Protein AF-0000000077109111 (afdb_homodimer)

InterPro domains:
  IPR014054 Bacteriophage regulatory protein, Rha family [PF09669] (17-107)

Nearest PDB structures (foldseek):
  6fm9-assembly1_A-2  TM=2.187E-01  e=9.992E+00  Homo sapiens

Foldseek 3Di:
DPPPPQQQDELVPQFKDKLVVLCVNRVHDSVVSVVLLVVVVVVVVVVCVVDPPPVPPPQQKDKDWDQDPVRDIDIMIIHGRVSSLVSSVVRDPNRVVNVVVVVVVVVVVVVVVVVVVLVVVQVVCQVVFADLVRLCVVLVHDRVLLVVLCQVVCQAWDADPVQRAIDGDPVCPVQWDAADPVHPPDDSPDHRIGGHSNNSVVCSPPVNSLVSVQSSCVVPNDPVSNVVSVVVVCVVVVD/DPPPPQQQDDLVPQFKDKLVVLCVNRVHDSVVSVVLLVVVVVVVVVVCVVDPPPVPPPQQKDKDWDQDPVRDIDIMIIHGRVSSLVSSVVRDPSRVVNVVVVVVVVVVVVVVVVVVVLVVVQVVCQVVFADLVRLCVVLVHDSVLLVVLCQVVCQAWDADPPQRAIDGDPVCVVQWDAADPPHPPDDSVDHRIGGHSNNSVVCSPPVNSLVSVQSSCVVPNDPVSNVVSVVVVCVVVVD

Sequence (478 aa):
MSQQEISIINLDQLVSMTSVEIAELTGKEHRNVLRDIRNMVEELNALKTEHCSKLSSPIGVIEDVYLNAQGKQQPLYRLDRKHTFILVAGYSVHLRAKCYDHIQTLERRVLQLEDQKKRAAIQSANRRGVTWGDYCKANGLPAQKLMTILKKERKLFRVHSSSGEWSVNPNYVEYFRIIKPTDHRFNPNGINIRFNAKGLEFFSRPENVLKMHRKVIAVHGSDAAKQQHIQAVAKLEGRMSQQEISIINLDQLVSMTSVEIAELTGKEHRNVLRDIRNMVEELNALKTEHCSKLSSPIGVIEDVYLNAQGKQQPLYRLDRKHTFILVAGYSVHLRAKCYDHIQTLERRVLQLEDQKKRAAIQSANRRGVTWGDYCKANGLPAQKLMTILKKERKLFRVHSSSGEWSVNPNYVEYFRIIKPTDHRFNPNGINIRFNAKGLEFFSRPENVLKMHRKVIAVHGSDAAKQQHIQAVAKLEGR

Radius of gyration: 32.94 Å; Cα contacts (8 Å, |Δi|>4): 540; chains: 2; bounding box: 67×101×83 Å

Secondary structure (DSSP, 8-state):
----------GGG--SEEHHHHHHHHT--HHHHHHHHHHHHHHHHHHHHHS-GGG-S--SEEEEEEE-TTS-EEEEEEE-HHHHHHHHHHH-HHHHHHHHHHHHHHHHHHHHHHHHHHHHHHHHHHHH-B-HHHHHHHTT--HHHHHHHHHHHTSSEEE-TTT--EEE-GGGGGGEEEPPTTSTT--TTS--EEE-HHHHHHHTSHHHHHHHHHHHHHHH--HHHHHHHHHHHHHH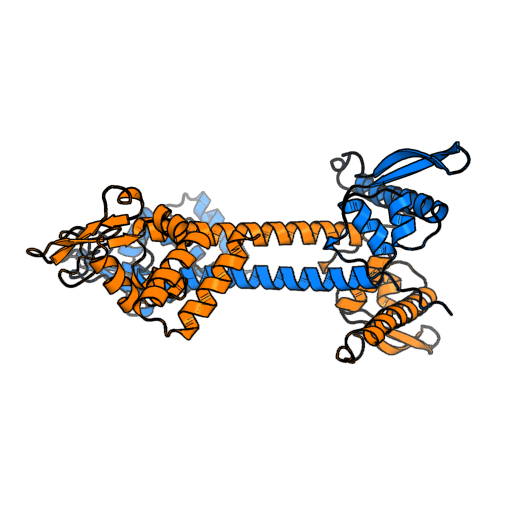H--/----------GGG--SEEHHHHHHHHT--HHHHHHHHHHHHHHHHHHHHHS-GGG-S--SEEEEEEE-TTS-EEEEEEE-HHHHHHHHHHH-HHHHHHHHHHHHHHHHHHHHHHHHHHHHHHHHHHHH-B-HHHHHHHTT--HHHHHHHHHHHTSSEEE-TTT--EEE-GGGGGGEEEPPTTSTT--TTS--EEE-HHHHHHHTSHHHHHHHHHHHHHHH--HHHHHHHHHHHHHHH--

Structure (mmCIF, N/CA/C/O backbone):
data_AF-0000000077109111-model_v1
#
loop_
_entity.id
_entity.type
_entity.pdbx_description
1 polymer 'Rha family transcriptional regulator'
#
loop_
_atom_site.group_PDB
_atom_site.id
_atom_site.type_symbol
_atom_site.label_atom_id
_atom_site.label_alt_id
_atom_site.label_comp_id
_atom_site.label_asym_id
_atom_site.label_entity_id
_atom_site.label_seq_id
_atom_site.pdbx_PDB_ins_code
_atom_site.Cartn_x
_atom_site.Cartn_y
_atom_site.Cartn_z
_atom_site.occupancy
_atom_site.B_iso_or_equiv
_atom_site.auth_seq_id
_atom_site.auth_comp_id
_atom_site.auth_asym_id
_atom_site.auth_atom_id
_atom_site.pdbx_PDB_model_num
ATOM 1 N N . MET A 1 1 ? -21.625 -39 -5.059 1 26.8 1 MET A N 1
ATOM 2 C CA . MET A 1 1 ? -20.547 -38.219 -5.625 1 26.8 1 MET A CA 1
ATOM 3 C C . MET A 1 1 ? -20.125 -37.094 -4.664 1 26.8 1 MET A C 1
ATOM 5 O O . MET A 1 1 ? -20.906 -36.219 -4.348 1 26.8 1 MET A O 1
ATOM 9 N N . SER A 1 2 ? -19.391 -37.406 -3.637 1 31.91 2 SER A N 1
ATOM 10 C CA . SER A 1 2 ? -19.031 -36.625 -2.473 1 31.91 2 SER A CA 1
ATOM 11 C C . SER A 1 2 ? -18.469 -35.25 -2.889 1 31.91 2 SER A C 1
ATOM 13 O O . SER A 1 2 ? -17.641 -35.188 -3.795 1 31.91 2 SER A O 1
ATOM 15 N N . GLN A 1 3 ? -19.281 -34.219 -2.965 1 32.12 3 GLN A N 1
ATOM 16 C CA . GLN A 1 3 ? -19 -32.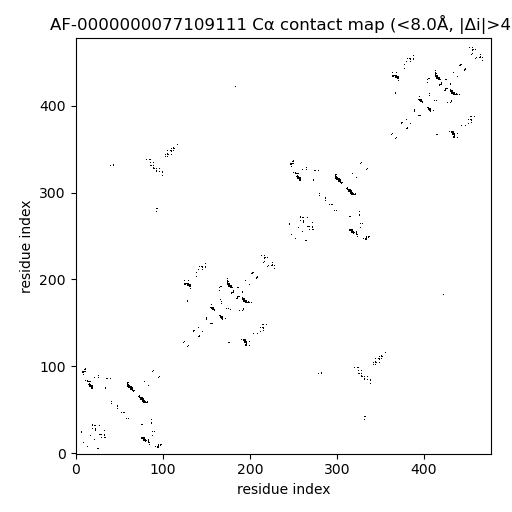812 -3.326 1 32.12 3 GLN A CA 1
ATOM 17 C C . GLN A 1 3 ? -17.656 -32.375 -2.785 1 32.12 3 GLN A C 1
ATOM 19 O O . GLN A 1 3 ? -17.453 -32.312 -1.569 1 32.12 3 GLN A O 1
ATOM 24 N N . GLN A 1 4 ? -16.547 -32.938 -3.283 1 35.53 4 GLN A N 1
ATOM 25 C CA . GLN A 1 4 ? -15.203 -32.594 -2.857 1 35.53 4 GLN A CA 1
ATOM 26 C C . GLN A 1 4 ? -15.102 -31.094 -2.525 1 35.53 4 GLN A C 1
ATOM 28 O O . GLN A 1 4 ? -15.344 -30.25 -3.387 1 35.53 4 GLN A O 1
ATOM 33 N N . GLU A 1 5 ? -15.586 -30.75 -1.384 1 39.16 5 GLU A N 1
ATOM 34 C CA . GLU A 1 5 ? -15.445 -29.422 -0.813 1 39.16 5 GLU A CA 1
ATOM 35 C C . GLU A 1 5 ? -14.078 -28.812 -1.135 1 39.16 5 GLU A C 1
ATOM 37 O O . GLU A 1 5 ? -13.047 -29.344 -0.716 1 39.16 5 GLU A O 1
ATOM 42 N N . ILE A 1 6 ? -13.969 -28.484 -2.363 1 46.81 6 ILE A N 1
ATOM 43 C CA . ILE A 1 6 ? -12.719 -27.828 -2.756 1 46.81 6 ILE A CA 1
ATOM 44 C C . ILE A 1 6 ? -12.312 -26.812 -1.701 1 46.81 6 ILE A C 1
ATOM 46 O O . ILE A 1 6 ? -13.055 -25.859 -1.438 1 46.81 6 ILE A O 1
ATOM 50 N N . SER A 1 7 ? -11.664 -27.281 -0.735 1 54.59 7 SER A N 1
ATOM 51 C CA . SER A 1 7 ? -11.117 -26.422 0.312 1 54.59 7 SER A CA 1
ATOM 52 C C . SER A 1 7 ? -10.469 -25.172 -0.278 1 54.59 7 SER A C 1
ATOM 54 O O . SER A 1 7 ? -9.5 -25.266 -1.037 1 54.59 7 SER A O 1
ATOM 56 N N . ILE A 1 8 ? -11.227 -24.141 -0.417 1 63.34 8 ILE A N 1
ATOM 57 C CA . ILE A 1 8 ? -10.758 -22.844 -0.91 1 63.34 8 ILE A CA 1
ATOM 58 C C . ILE A 1 8 ? -9.594 -22.359 -0.05 1 63.34 8 ILE A C 1
ATOM 60 O O . ILE A 1 8 ? -9.75 -22.156 1.157 1 63.34 8 ILE A O 1
ATOM 64 N N . ILE A 1 9 ? -8.359 -22.469 -0.567 1 71.94 9 ILE A N 1
ATOM 65 C CA . ILE A 1 9 ? -7.137 -22.047 0.106 1 71.94 9 ILE A CA 1
ATOM 66 C C . ILE A 1 9 ? -7.047 -20.516 0.102 1 71.94 9 ILE A C 1
ATOM 68 O O . ILE A 1 9 ? -7.141 -19.891 -0.953 1 71.94 9 ILE A O 1
ATOM 72 N N . ASN A 1 10 ? -7.004 -19.938 1.308 1 74.44 10 ASN A N 1
ATOM 73 C CA . ASN A 1 10 ? -6.891 -18.5 1.459 1 74.44 10 ASN A CA 1
ATOM 74 C C . ASN A 1 10 ? -5.445 -18.062 1.688 1 74.44 10 ASN A C 1
ATOM 76 O O . ASN A 1 10 ? -4.652 -18.828 2.258 1 74.44 10 ASN A O 1
ATOM 80 N N . LEU A 1 11 ? -5.039 -16.938 1.094 1 77.44 11 LEU A N 1
ATOM 81 C CA . LEU A 1 11 ? -3.695 -16.391 1.213 1 77.44 11 LEU A CA 1
ATOM 82 C C . LEU A 1 11 ? -3.279 -16.281 2.676 1 77.44 11 LEU A C 1
ATOM 84 O O . LEU A 1 11 ? -2.125 -16.547 3.018 1 77.44 11 LEU A O 1
ATOM 88 N N . ASP A 1 12 ? -4.281 -15.984 3.506 1 73.88 12 ASP A N 1
ATOM 89 C CA . ASP A 1 12 ? -4 -15.758 4.922 1 73.88 12 ASP A CA 1
ATOM 90 C C . ASP A 1 12 ? -3.701 -17.078 5.637 1 73.88 12 ASP A C 1
ATOM 92 O O . ASP A 1 12 ? -3.119 -17.078 6.723 1 73.88 12 ASP A O 1
ATOM 96 N N . GLN A 1 13 ? -4.023 -18.078 5.012 1 72.25 13 GLN A N 1
ATOM 97 C CA . GLN A 1 13 ? -3.881 -19.391 5.633 1 72.25 13 GLN A CA 1
ATOM 98 C C . GLN A 1 13 ? -2.496 -19.969 5.367 1 72.25 13 GLN A C 1
ATOM 100 O O . GLN A 1 13 ? -2.084 -20.922 6.035 1 72.25 13 GLN A O 1
ATOM 105 N N . LEU A 1 14 ? -1.892 -19.328 4.457 1 79.62 14 LEU A N 1
ATOM 106 C CA . LEU A 1 14 ? -0.603 -19.906 4.082 1 79.62 14 LEU A CA 1
ATOM 107 C C . LEU A 1 14 ? 0.498 -19.438 5.023 1 79.62 14 LEU A C 1
ATOM 109 O O . LEU A 1 14 ? 0.684 -18.234 5.215 1 79.62 14 LEU A O 1
ATOM 113 N N . VAL A 1 15 ? 0.904 -20.359 5.898 1 85.94 15 VAL A N 1
ATOM 114 C CA . VAL A 1 15 ? 2.029 -20.172 6.805 1 85.94 15 VAL A CA 1
ATOM 115 C C . VAL A 1 15 ? 3.117 -21.203 6.496 1 85.94 15 VAL A C 1
ATOM 117 O O . VAL A 1 15 ? 3.066 -21.875 5.465 1 85.94 15 VAL A O 1
ATOM 120 N N . SER A 1 16 ? 4.098 -21.344 7.277 1 90.31 16 SER A N 1
ATOM 121 C CA . SER A 1 16 ? 5.07 -22.422 7.145 1 90.31 16 SER A CA 1
ATOM 122 C C . SER A 1 16 ? 4.414 -23.797 7.312 1 90.31 16 SER A C 1
ATOM 124 O O . SER A 1 16 ? 3.643 -24.016 8.25 1 90.31 16 SER A O 1
ATOM 126 N N . MET A 1 17 ? 4.594 -24.656 6.316 1 93.94 17 MET A N 1
ATOM 127 C CA . MET A 1 17 ? 3.914 -25.938 6.316 1 93.94 17 MET A CA 1
ATOM 128 C C . MET A 1 17 ? 4.875 -27.062 5.934 1 93.94 17 MET A C 1
ATOM 130 O O . MET A 1 17 ? 5.895 -26.812 5.285 1 93.94 17 MET A O 1
ATOM 134 N N . THR A 1 18 ? 4.461 -28.281 6.387 1 94.69 18 THR A N 1
ATOM 135 C CA . THR A 1 18 ? 5.195 -29.453 5.945 1 94.69 18 THR A CA 1
ATOM 136 C C . THR A 1 18 ? 4.574 -30.047 4.68 1 94.69 18 THR A C 1
ATOM 138 O O . THR A 1 18 ? 3.422 -29.75 4.352 1 94.69 18 THR A O 1
ATOM 141 N N . SER A 1 19 ? 5.387 -30.906 4.008 1 96 19 SER A N 1
ATOM 142 C CA . SER A 1 19 ? 4.887 -31.547 2.801 1 96 19 SER A CA 1
ATOM 143 C C . SER A 1 19 ? 3.658 -32.406 3.098 1 96 19 SER A C 1
ATOM 145 O O . SER A 1 19 ? 2.764 -32.531 2.258 1 96 19 SER A O 1
ATOM 147 N N . VAL A 1 20 ? 3.596 -32.938 4.324 1 94.81 20 VAL A N 1
ATOM 148 C CA . VAL A 1 20 ? 2.461 -33.781 4.715 1 94.81 20 VAL A CA 1
ATOM 149 C C . VAL A 1 20 ? 1.214 -32.906 4.867 1 94.81 20 VAL A C 1
ATOM 151 O O . VAL A 1 20 ? 0.139 -33.25 4.379 1 94.81 20 VAL A O 1
ATOM 154 N N . GLU A 1 21 ? 1.358 -31.766 5.48 1 93.69 21 GLU A N 1
ATOM 155 C CA . GLU A 1 21 ? 0.249 -30.828 5.664 1 93.69 21 GLU A CA 1
ATOM 156 C C . GLU A 1 21 ? -0.267 -30.312 4.324 1 93.69 21 GLU A C 1
ATOM 158 O O . GLU A 1 21 ? -1.476 -30.156 4.137 1 93.69 21 GLU A O 1
ATOM 163 N N . ILE A 1 22 ? 0.647 -30.031 3.426 1 94.5 22 ILE A N 1
ATOM 164 C CA . ILE A 1 22 ? 0.285 -29.516 2.111 1 94.5 22 ILE A CA 1
ATOM 165 C C . ILE A 1 22 ? -0.508 -30.562 1.341 1 94.5 22 ILE A C 1
ATOM 167 O O . ILE A 1 22 ? -1.49 -30.25 0.668 1 94.5 22 ILE A O 1
ATOM 171 N N . ALA A 1 23 ? -0.07 -31.781 1.475 1 95.19 23 ALA A N 1
ATOM 172 C CA . ALA A 1 23 ? -0.786 -32.875 0.817 1 95.19 23 ALA A CA 1
ATOM 173 C C . ALA A 1 23 ? -2.225 -32.969 1.317 1 95.19 23 ALA A C 1
ATOM 175 O O . ALA A 1 23 ? -3.156 -33.125 0.523 1 95.19 23 ALA A O 1
ATOM 176 N N . GLU A 1 24 ? -2.357 -32.844 2.604 1 92.62 24 GLU A N 1
ATOM 177 C CA . GLU A 1 24 ? -3.688 -32.875 3.205 1 92.62 24 GLU A CA 1
ATOM 178 C C . GLU A 1 24 ? -4.535 -31.688 2.744 1 92.62 24 GLU A C 1
ATOM 180 O O . GLU A 1 24 ? -5.703 -31.859 2.385 1 92.62 24 GLU A O 1
ATOM 185 N N . LEU A 1 25 ? -3.934 -30.562 2.73 1 89.56 25 LEU A N 1
ATOM 186 C CA . LEU A 1 25 ? -4.621 -29.328 2.385 1 89.56 25 LEU A CA 1
ATOM 187 C C . LEU A 1 25 ? -5.094 -29.344 0.935 1 89.56 25 LEU A C 1
ATOM 189 O O . LEU A 1 25 ? -6.195 -28.875 0.627 1 89.56 25 LEU A O 1
ATOM 193 N N . THR A 1 26 ? -4.297 -29.906 0.027 1 91.06 26 THR A N 1
ATOM 194 C CA . THR A 1 26 ? -4.551 -29.812 -1.406 1 91.06 26 THR A CA 1
ATOM 195 C C . THR A 1 26 ? -5.238 -31.062 -1.92 1 91.06 26 THR A C 1
ATOM 197 O O . THR A 1 26 ? -5.781 -31.078 -3.027 1 91.06 26 THR A O 1
ATOM 200 N N . GLY A 1 27 ? -5.145 -32.125 -1.149 1 92.25 27 GLY A N 1
ATOM 201 C CA . GLY A 1 27 ? -5.715 -33.406 -1.574 1 92.25 27 GLY A CA 1
ATOM 202 C C . GLY A 1 27 ? -4.801 -34.188 -2.49 1 92.25 27 GLY A C 1
ATOM 203 O O . GLY A 1 27 ? -5.219 -35.188 -3.078 1 92.25 27 GLY A O 1
ATOM 204 N N . LYS A 1 28 ? -3.619 -33.781 -2.637 1 94.12 28 LYS A N 1
ATOM 205 C CA . LYS A 1 28 ? -2.648 -34.469 -3.484 1 94.12 28 LYS A CA 1
ATOM 206 C C . LYS A 1 28 ? -1.934 -35.562 -2.715 1 94.12 28 LYS A C 1
ATOM 208 O O . LYS A 1 28 ? -1.819 -35.5 -1.489 1 94.12 28 LYS A O 1
ATOM 213 N N . GLU A 1 29 ? -1.44 -36.594 -3.518 1 95.81 29 GLU A N 1
ATOM 214 C CA . GLU A 1 29 ? -0.62 -37.625 -2.887 1 95.81 29 GLU A CA 1
ATOM 215 C C . GLU A 1 29 ? 0.71 -37.031 -2.406 1 95.81 29 GLU A C 1
ATOM 217 O O . GLU A 1 29 ? 1.33 -36.219 -3.1 1 95.81 29 GLU A O 1
ATOM 222 N N . HIS A 1 30 ? 1.102 -37.5 -1.286 1 95 30 HIS A N 1
ATOM 223 C CA . HIS A 1 30 ? 2.314 -36.969 -0.678 1 95 30 HIS A CA 1
ATOM 224 C C . HIS A 1 30 ? 3.521 -37.156 -1.588 1 95 30 HIS A C 1
ATOM 226 O O . HIS A 1 30 ? 4.379 -36.281 -1.694 1 95 30 HIS A O 1
ATOM 232 N N . ARG A 1 31 ? 3.57 -38.25 -2.232 1 95 31 ARG A N 1
ATOM 233 C CA . ARG A 1 31 ? 4.695 -38.531 -3.121 1 95 31 ARG A CA 1
ATOM 234 C C . ARG A 1 31 ? 4.781 -37.469 -4.227 1 95 31 ARG A C 1
ATOM 236 O O . ARG A 1 31 ? 5.879 -37.094 -4.637 1 95 31 ARG A O 1
ATOM 243 N N . ASN A 1 32 ? 3.619 -37.062 -4.711 1 96.69 32 ASN A N 1
ATOM 244 C CA . ASN A 1 32 ? 3.574 -36.031 -5.738 1 96.69 32 ASN A CA 1
ATOM 245 C C . ASN A 1 32 ? 4.031 -34.688 -5.195 1 96.69 32 ASN A C 1
ATOM 247 O O . ASN A 1 32 ? 4.727 -33.938 -5.883 1 96.69 32 ASN A O 1
ATOM 251 N N . VAL A 1 33 ? 3.639 -34.438 -3.969 1 96.62 33 VAL A N 1
ATOM 252 C CA . VAL A 1 33 ? 4.039 -33.188 -3.332 1 96.62 33 VAL A CA 1
ATOM 253 C C . VAL A 1 33 ? 5.559 -33.156 -3.16 1 96.62 33 VAL A C 1
ATOM 255 O O . VAL A 1 33 ? 6.199 -32.125 -3.422 1 96.62 33 VAL A O 1
ATOM 258 N N . LEU A 1 34 ? 6.117 -34.281 -2.756 1 96.38 34 LEU A N 1
ATOM 259 C CA . LEU A 1 34 ? 7.562 -34.344 -2.602 1 96.38 34 LEU A CA 1
ATOM 260 C C . LEU A 1 34 ? 8.273 -34.062 -3.92 1 96.38 34 LEU A C 1
ATOM 262 O O . LEU A 1 34 ? 9.25 -33.312 -3.951 1 96.38 34 LEU A O 1
ATOM 266 N N . ARG A 1 35 ? 7.789 -34.656 -4.934 1 96.06 35 ARG A N 1
ATOM 267 C CA . ARG A 1 35 ? 8.352 -34.438 -6.266 1 96.06 35 ARG A CA 1
ATOM 268 C C . ARG A 1 35 ? 8.25 -32.969 -6.68 1 96.06 35 ARG A C 1
ATOM 270 O O . ARG A 1 35 ? 9.211 -32.406 -7.188 1 96.06 35 ARG A O 1
ATOM 277 N N . ASP A 1 36 ? 7.074 -32.406 -6.469 1 96.06 36 ASP A N 1
ATOM 278 C CA . ASP A 1 36 ? 6.836 -31.031 -6.879 1 96.06 36 ASP A CA 1
ATOM 279 C C . ASP A 1 36 ? 7.738 -30.062 -6.113 1 96.06 36 ASP A C 1
ATOM 281 O O . ASP A 1 36 ? 8.18 -29.062 -6.66 1 96.06 36 ASP A O 1
ATOM 285 N N . ILE A 1 37 ? 7.977 -30.328 -4.875 1 95.38 37 ILE A N 1
ATOM 286 C CA . ILE A 1 37 ? 8.867 -29.5 -4.07 1 95.38 37 ILE A CA 1
ATOM 287 C C . ILE A 1 37 ? 10.281 -29.547 -4.645 1 95.38 37 ILE A C 1
ATOM 289 O O . ILE A 1 37 ? 10.93 -28.5 -4.789 1 95.38 37 ILE A O 1
ATOM 293 N N . ARG A 1 38 ? 10.734 -30.703 -4.973 1 93.5 38 ARG A N 1
ATOM 294 C CA . ARG A 1 38 ? 12.062 -30.844 -5.551 1 93.5 38 ARG A CA 1
ATOM 295 C C . ARG A 1 38 ? 12.18 -30.062 -6.855 1 93.5 38 ARG A C 1
ATOM 297 O O . ARG A 1 38 ? 13.172 -29.359 -7.078 1 93.5 38 ARG A O 1
ATOM 304 N N . ASN A 1 39 ? 11.156 -30.203 -7.68 1 93.19 39 ASN A N 1
ATOM 305 C CA . ASN A 1 39 ? 11.141 -29.469 -8.945 1 93.19 39 ASN A CA 1
ATOM 306 C C . ASN A 1 39 ? 11.164 -27.969 -8.727 1 93.19 39 ASN A C 1
ATOM 308 O O . ASN A 1 39 ? 11.859 -27.234 -9.438 1 93.19 39 ASN A O 1
ATOM 312 N N . MET A 1 40 ? 10.383 -27.562 -7.789 1 93.19 40 MET A N 1
ATOM 313 C CA . MET A 1 40 ? 10.305 -26.141 -7.477 1 93.19 40 MET A CA 1
ATOM 314 C C . MET A 1 40 ? 11.664 -25.609 -7.043 1 93.19 40 MET A C 1
ATOM 316 O O . MET A 1 40 ? 12.102 -24.562 -7.523 1 93.19 40 MET A O 1
ATOM 320 N N . VAL A 1 41 ? 12.305 -26.297 -6.18 1 91.25 41 VAL A N 1
ATOM 321 C CA . VAL A 1 41 ? 13.602 -25.875 -5.66 1 91.25 41 VAL A CA 1
ATOM 322 C C . VAL A 1 41 ? 14.625 -25.828 -6.797 1 91.25 41 VAL A C 1
ATOM 324 O O . VAL A 1 41 ? 15.438 -24.906 -6.875 1 91.25 41 VAL A O 1
ATOM 327 N N . GLU A 1 42 ? 14.547 -26.797 -7.602 1 89.12 42 GLU A N 1
ATOM 328 C CA . GLU A 1 42 ? 15.461 -26.859 -8.742 1 89.12 42 GLU A CA 1
ATOM 329 C C . GLU A 1 42 ? 15.25 -25.656 -9.672 1 89.12 42 GLU A C 1
ATOM 331 O O . GLU A 1 42 ? 16.203 -25.031 -10.117 1 89.12 42 GLU A O 1
ATOM 336 N N . GLU A 1 43 ? 14.047 -25.391 -9.945 1 87.44 43 GLU A N 1
ATOM 337 C CA . GLU A 1 43 ? 13.719 -24.281 -10.836 1 87.44 43 GLU A CA 1
ATOM 338 C C . GLU A 1 43 ? 14.141 -22.953 -10.234 1 87.44 43 GLU A C 1
ATOM 340 O O . GLU A 1 43 ? 14.617 -22.062 -10.945 1 87.44 43 GLU A O 1
ATOM 345 N N . LEU A 1 44 ? 13.93 -22.797 -9 1 87.75 44 LEU A N 1
ATOM 346 C CA . LEU A 1 44 ? 14.289 -21.547 -8.328 1 87.75 44 LEU A CA 1
ATOM 347 C C . LEU A 1 44 ? 15.805 -21.375 -8.281 1 87.75 44 LEU A C 1
ATOM 349 O O . LEU A 1 44 ? 16.297 -20.25 -8.391 1 87.75 44 LEU A O 1
ATOM 353 N N . ASN A 1 45 ? 16.453 -22.453 -8.062 1 82.12 45 ASN A N 1
ATOM 354 C CA . ASN A 1 45 ? 17.906 -22.406 -7.996 1 82.12 45 ASN A CA 1
ATOM 355 C C . ASN A 1 45 ? 18.531 -22.172 -9.375 1 82.12 45 ASN A C 1
ATOM 357 O O . ASN A 1 45 ? 19.609 -21.609 -9.484 1 82.12 45 ASN A O 1
ATOM 361 N N . ALA A 1 46 ? 17.938 -22.703 -10.312 1 75.31 46 ALA A N 1
ATOM 362 C CA . ALA A 1 46 ? 18.453 -22.531 -11.664 1 75.31 46 ALA A CA 1
ATOM 363 C C . ALA A 1 46 ? 18.531 -21.047 -12.023 1 75.31 46 ALA A C 1
ATOM 365 O O . ALA A 1 46 ? 19.438 -20.641 -12.766 1 75.31 46 ALA A O 1
ATOM 366 N N . LEU A 1 47 ? 17.656 -20.281 -11.562 1 63.69 47 LEU A N 1
ATOM 367 C CA . LEU A 1 47 ? 17.672 -18.859 -11.867 1 63.69 47 LEU A CA 1
ATOM 368 C C . LEU A 1 47 ? 18.688 -18.125 -11 1 63.69 47 LEU A C 1
ATOM 370 O O . LEU A 1 47 ? 19.234 -17.094 -11.398 1 63.69 47 LEU A O 1
ATOM 374 N N . LYS A 1 48 ? 18.672 -18.484 -9.734 1 57.75 48 LYS A N 1
ATOM 375 C CA . LYS A 1 48 ? 19.656 -17.859 -8.859 1 57.75 48 LYS A CA 1
ATOM 376 C C . LYS A 1 48 ? 21.047 -17.922 -9.477 1 57.75 48 LYS A C 1
ATOM 378 O O . LYS A 1 48 ? 21.844 -16.984 -9.328 1 57.75 48 LYS A O 1
ATOM 383 N N . THR A 1 49 ? 21.453 -19.078 -9.938 1 52.41 49 THR A N 1
ATOM 384 C CA . THR A 1 49 ? 22.781 -19.25 -10.508 1 52.41 49 THR A CA 1
ATOM 385 C C . THR A 1 49 ? 23.016 -18.297 -11.672 1 52.41 49 THR A C 1
ATOM 387 O O . THR A 1 49 ? 24.125 -17.797 -11.867 1 52.41 49 THR A O 1
ATOM 390 N N . GLU A 1 50 ? 22.094 -18.156 -12.57 1 47.91 50 GLU A N 1
ATOM 391 C CA . GLU A 1 50 ? 22.391 -17.281 -13.695 1 47.91 50 GLU A CA 1
ATOM 392 C C . GLU A 1 50 ? 22.547 -15.828 -13.242 1 47.91 50 GLU A C 1
ATOM 394 O O . GLU A 1 50 ? 23.359 -15.078 -13.805 1 47.91 50 GLU A O 1
ATOM 399 N N . HIS A 1 51 ? 21.609 -15.25 -12.461 1 44.56 51 HIS A N 1
ATOM 400 C CA . HIS A 1 51 ? 21.859 -13.875 -12.023 1 44.56 51 HIS A CA 1
ATOM 401 C C . HIS A 1 51 ? 22.531 -13.844 -10.664 1 44.56 51 HIS A C 1
ATOM 403 O O . HIS A 1 51 ? 23.516 -13.133 -10.469 1 44.56 51 HIS A O 1
ATOM 409 N N . CYS A 1 52 ? 21.859 -13.438 -9.453 1 39.66 52 CYS A N 1
ATOM 410 C CA . CYS A 1 52 ? 22.391 -12.984 -8.172 1 39.66 52 CYS A CA 1
ATOM 411 C C . CYS A 1 52 ? 22.781 -14.172 -7.289 1 39.66 52 CYS A C 1
ATOM 413 O O . CYS A 1 52 ? 21.953 -15.039 -7.008 1 39.66 52 CYS A O 1
ATOM 415 N N . SER A 1 53 ? 24.141 -14.484 -7.203 1 38.16 53 SER A N 1
ATOM 416 C CA . SER A 1 53 ? 24.906 -15.195 -6.18 1 38.16 53 SER A CA 1
ATOM 417 C C . SER A 1 53 ? 24.234 -15.086 -4.816 1 38.16 53 SER A C 1
ATOM 419 O O . SER A 1 53 ? 24.578 -15.812 -3.883 1 38.16 53 SER A O 1
ATOM 421 N N . LYS A 1 54 ? 23.688 -13.906 -4.48 1 38.16 54 LYS A N 1
ATOM 422 C CA . LYS A 1 54 ? 23.391 -13.578 -3.092 1 38.16 54 LYS A CA 1
ATOM 423 C C . LYS A 1 54 ? 22.172 -14.359 -2.59 1 38.16 54 LYS A C 1
ATOM 425 O O . LYS A 1 54 ? 21.719 -14.148 -1.464 1 38.16 54 LYS A O 1
ATOM 430 N N . LEU A 1 55 ? 21.453 -14.938 -3.439 1 40.25 55 LEU A N 1
ATOM 431 C CA . LEU A 1 55 ? 20.297 -15.617 -2.857 1 40.25 55 LEU A CA 1
ATOM 432 C C . LEU A 1 55 ? 20.703 -16.984 -2.322 1 40.25 55 LEU A C 1
ATOM 434 O O . LEU A 1 55 ? 20.016 -17.984 -2.58 1 40.25 55 LEU A O 1
ATOM 438 N N . SER A 1 56 ? 21.938 -17.234 -2.125 1 40.72 56 SER A N 1
ATOM 439 C CA . SER A 1 56 ? 22.391 -18.484 -1.527 1 40.72 56 SER A CA 1
ATOM 440 C C . SER A 1 56 ? 21.594 -18.812 -0.269 1 40.72 56 SER A C 1
ATOM 442 O O . SER A 1 56 ? 22.031 -19.609 0.561 1 40.72 56 SER A O 1
ATOM 444 N N . SER A 1 57 ? 20.938 -17.781 0.331 1 45.75 57 SER A N 1
ATOM 445 C CA . SER A 1 57 ? 20.406 -18.234 1.606 1 45.75 57 SER A CA 1
ATOM 446 C C . SER A 1 57 ? 19.594 -19.531 1.438 1 45.75 57 SER A C 1
ATOM 448 O O . SER A 1 57 ? 18.984 -19.75 0.391 1 45.75 57 SER A O 1
ATOM 450 N N . PRO A 1 58 ? 19.844 -20.641 2.273 1 53.06 58 PRO A N 1
ATOM 451 C CA . PRO A 1 58 ? 19.078 -21.891 2.332 1 53.06 58 PRO A CA 1
ATOM 452 C C . PRO A 1 58 ? 17.609 -21.703 1.973 1 53.06 58 PRO A C 1
ATOM 454 O O . PRO A 1 58 ? 16.984 -20.75 2.424 1 53.06 58 PRO A O 1
ATOM 457 N N . ILE A 1 59 ? 17.234 -22.188 0.73 1 67.75 59 ILE A N 1
ATOM 458 C CA . ILE A 1 59 ? 15.859 -22.188 0.236 1 67.75 59 ILE A CA 1
ATOM 459 C C . ILE A 1 59 ? 14.898 -22.516 1.38 1 67.75 59 ILE A C 1
ATOM 461 O O . ILE A 1 59 ? 15.227 -23.297 2.275 1 67.75 59 ILE A O 1
ATOM 465 N N . GLY A 1 60 ? 14.062 -21.672 1.852 1 84.62 60 GLY A N 1
ATOM 466 C CA . GLY A 1 60 ? 12.969 -21.828 2.801 1 84.62 60 GLY A CA 1
ATOM 467 C C . GLY A 1 60 ? 12.336 -23.203 2.748 1 84.62 60 GLY A C 1
ATOM 468 O O . GLY A 1 60 ? 11.133 -23.344 2.979 1 84.62 60 GLY A O 1
ATOM 469 N N . VAL A 1 61 ? 13.258 -24.219 2.314 1 91.62 61 VAL A N 1
ATOM 470 C CA . VAL A 1 61 ? 12.836 -25.609 2.248 1 91.62 61 VAL A CA 1
ATOM 471 C C . VAL A 1 61 ? 13.828 -26.484 2.996 1 91.62 61 VAL A C 1
ATOM 473 O O . VAL A 1 61 ? 15.008 -26.547 2.641 1 91.62 61 VAL A O 1
ATOM 476 N N . ILE A 1 62 ? 13.398 -27.141 4.047 1 92.12 62 ILE A N 1
ATOM 477 C CA . ILE A 1 62 ? 14.25 -27.984 4.879 1 92.12 62 ILE A CA 1
ATOM 478 C C . ILE A 1 62 ? 13.789 -29.438 4.793 1 92.12 62 ILE A C 1
ATOM 480 O O . ILE A 1 62 ? 12.586 -29.719 4.867 1 92.12 62 ILE A O 1
ATOM 484 N N . GLU A 1 63 ? 14.812 -30.344 4.59 1 92.38 63 GLU A N 1
ATOM 485 C CA . GLU A 1 63 ? 14.492 -31.766 4.555 1 92.38 63 GLU A CA 1
ATOM 486 C C . GLU A 1 63 ? 14.406 -32.344 5.961 1 92.38 63 GLU A C 1
ATOM 488 O O . GLU A 1 63 ? 15.195 -31.984 6.836 1 92.38 63 GLU A O 1
ATOM 493 N N . ASP A 1 64 ? 13.445 -33.125 6.18 1 91.81 64 ASP A N 1
ATOM 494 C CA . ASP A 1 64 ? 13.25 -33.812 7.453 1 91.81 64 ASP A CA 1
ATOM 495 C C . ASP A 1 64 ? 12.641 -35.188 7.242 1 91.81 64 ASP A C 1
ATOM 497 O O . ASP A 1 64 ? 12.523 -35.656 6.109 1 91.81 64 ASP A O 1
ATOM 501 N N . VAL A 1 65 ? 12.5 -35.969 8.359 1 91.88 65 VAL A N 1
ATOM 502 C CA . VAL A 1 65 ? 11.898 -37.281 8.281 1 91.88 65 VAL A CA 1
ATOM 503 C C . VAL A 1 65 ? 10.766 -37.406 9.297 1 91.88 65 VAL A C 1
ATOM 505 O O . VAL A 1 65 ? 10.734 -36.656 10.289 1 91.88 65 VAL A O 1
ATOM 508 N N . TYR A 1 66 ? 9.75 -38.156 8.953 1 90.06 66 TYR A N 1
ATOM 509 C CA . TYR A 1 66 ? 8.68 -38.438 9.898 1 90.06 66 TYR A CA 1
ATOM 510 C C . TYR A 1 66 ? 8.352 -39.938 9.914 1 90.06 66 TYR A C 1
ATOM 512 O O . TYR A 1 66 ? 8.766 -40.656 9.023 1 90.06 66 TYR A O 1
ATOM 520 N N . LEU A 1 67 ? 7.684 -40.375 11 1 91.06 67 LEU A N 1
ATOM 521 C CA . LEU A 1 67 ? 7.277 -41.781 11.109 1 91.06 67 LEU A CA 1
ATOM 522 C C . LEU A 1 67 ? 5.832 -41.938 10.656 1 91.06 67 LEU A C 1
ATOM 524 O O . LEU A 1 67 ? 4.934 -41.25 11.141 1 91.06 67 LEU A O 1
ATOM 528 N N . ASN A 1 68 ? 5.625 -42.875 9.727 1 86.75 68 ASN A N 1
ATOM 529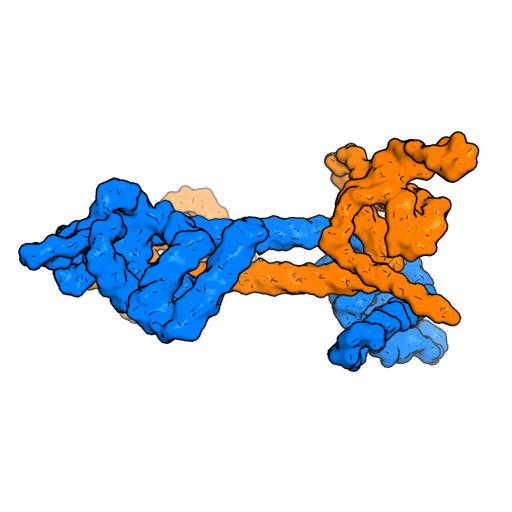 C CA . ASN A 1 68 ? 4.258 -43.125 9.281 1 86.75 68 ASN A CA 1
ATOM 530 C C . ASN A 1 68 ? 3.531 -44.094 10.211 1 86.75 68 ASN A C 1
ATOM 532 O O . ASN A 1 68 ? 4.047 -44.438 11.273 1 86.75 68 ASN A O 1
ATOM 536 N N . ALA A 1 69 ? 2.264 -44.344 9.906 1 86.19 69 ALA A N 1
ATOM 537 C CA . ALA A 1 69 ? 1.424 -45.188 10.75 1 86.19 69 ALA A CA 1
ATOM 538 C C . ALA A 1 69 ? 2.076 -46.562 10.984 1 86.19 69 ALA A C 1
ATOM 540 O O . ALA A 1 69 ? 1.846 -47.188 12.016 1 86.19 69 ALA A O 1
ATOM 541 N N . GLN A 1 70 ? 2.955 -47.062 10.07 1 91.12 70 GLN A N 1
ATOM 542 C CA . GLN A 1 70 ? 3.611 -48.375 10.141 1 91.12 70 GLN A CA 1
ATOM 543 C C . GLN A 1 70 ? 4.941 -48.281 10.875 1 91.12 70 GLN A C 1
ATOM 545 O O . GLN A 1 70 ? 5.684 -49.25 10.961 1 91.12 70 GLN A O 1
ATOM 550 N N . GLY A 1 71 ? 5.273 -47.125 11.273 1 89.44 71 GLY A N 1
ATOM 551 C CA . GLY A 1 71 ? 6.5 -46.906 12.023 1 89.44 71 GLY A CA 1
ATOM 552 C C . GLY A 1 71 ? 7.723 -46.75 11.141 1 89.44 71 GLY A C 1
ATOM 553 O O . GLY A 1 71 ? 8.852 -46.938 11.602 1 89.44 71 GLY A O 1
ATOM 554 N N . LYS A 1 72 ? 7.551 -46.656 9.859 1 92.12 72 LYS A N 1
ATOM 555 C CA . LYS A 1 72 ? 8.664 -46.469 8.938 1 92.12 72 LYS A CA 1
ATOM 556 C C . LYS A 1 72 ? 8.984 -45 8.742 1 92.12 72 LYS A C 1
ATOM 558 O O . LYS A 1 72 ? 8.07 -44.156 8.664 1 92.12 72 LYS A O 1
ATOM 563 N N . GLN A 1 73 ? 10.281 -44.781 8.57 1 92.94 73 GLN A N 1
ATOM 564 C CA . GLN A 1 73 ? 10.727 -43.406 8.328 1 92.94 73 GLN A CA 1
ATOM 565 C C . GLN A 1 73 ? 10.453 -43 6.891 1 92.94 73 GLN A C 1
ATOM 567 O O . GLN A 1 73 ? 10.859 -43.688 5.949 1 92.94 73 GLN A O 1
ATOM 572 N N . GLN A 1 74 ? 9.695 -41.906 6.762 1 93.19 74 GLN A N 1
ATOM 573 C CA . GLN A 1 74 ? 9.391 -41.344 5.449 1 93.19 74 GLN A CA 1
ATOM 574 C C . GLN A 1 74 ? 9.945 -39.938 5.316 1 93.19 74 GLN A C 1
ATOM 576 O O . GLN A 1 74 ? 9.992 -39.188 6.297 1 93.19 74 GLN A O 1
ATOM 581 N N . PRO A 1 75 ? 10.383 -39.594 4.145 1 94.31 75 PRO A N 1
ATOM 582 C CA . PRO A 1 75 ? 10.898 -38.25 3.945 1 94.31 75 PRO A CA 1
ATOM 583 C C . PRO A 1 75 ? 9.812 -37.188 4.039 1 94.31 75 PRO A C 1
ATOM 585 O O . PRO A 1 75 ? 8.648 -37.438 3.738 1 94.31 75 PRO A O 1
ATOM 588 N N . LEU A 1 76 ? 10.219 -36.031 4.512 1 94.25 76 LEU A N 1
ATOM 589 C CA . LEU A 1 76 ? 9.32 -34.875 4.57 1 94.25 76 LEU A CA 1
ATOM 590 C C . LEU A 1 76 ? 10.094 -33.562 4.367 1 94.25 76 LEU A C 1
ATOM 592 O O . LEU A 1 76 ? 11.281 -33.5 4.676 1 94.25 76 LEU A O 1
ATOM 596 N N . TYR A 1 77 ? 9.383 -32.594 3.789 1 95.38 77 TYR A N 1
ATOM 597 C CA . TYR A 1 77 ? 9.945 -31.266 3.664 1 95.38 77 TYR A CA 1
ATOM 598 C C . TYR A 1 77 ? 9.188 -30.266 4.535 1 95.38 77 TYR A C 1
ATOM 600 O O . TYR A 1 77 ? 7.965 -30.344 4.648 1 95.38 77 TYR A O 1
ATOM 608 N N . ARG A 1 78 ? 9.984 -29.359 5.102 1 94.94 78 ARG A N 1
ATOM 609 C CA . ARG A 1 78 ? 9.414 -28.203 5.77 1 94.94 78 ARG A CA 1
ATOM 610 C C . ARG A 1 78 ? 9.664 -26.938 4.965 1 94.94 78 ARG A C 1
ATOM 612 O O . ARG A 1 78 ? 10.812 -26.609 4.656 1 94.94 78 ARG A O 1
ATOM 619 N N . LEU A 1 79 ? 8.562 -26.25 4.648 1 94.75 79 LEU A N 1
ATOM 620 C CA . LEU A 1 79 ? 8.656 -25.047 3.828 1 94.75 79 LEU A CA 1
ATOM 621 C C . LEU A 1 79 ? 8.281 -23.812 4.633 1 94.75 79 LEU A C 1
ATOM 623 O O . LEU A 1 79 ? 7.34 -23.844 5.43 1 94.75 79 LEU A O 1
ATOM 627 N N . ASP A 1 80 ? 9.023 -22.781 4.398 1 93.56 80 ASP A N 1
ATOM 628 C CA . ASP A 1 80 ? 8.617 -21.516 5.004 1 93.56 80 ASP A CA 1
ATOM 629 C C . ASP A 1 80 ? 7.414 -20.922 4.27 1 93.56 80 ASP A C 1
ATOM 631 O O . ASP A 1 80 ? 6.883 -21.531 3.342 1 93.56 80 ASP A O 1
ATOM 635 N N . ARG A 1 81 ? 6.945 -19.828 4.641 1 92.75 81 ARG A N 1
ATOM 636 C CA . ARG A 1 81 ? 5.723 -19.219 4.133 1 92.75 81 ARG A CA 1
ATOM 637 C C . ARG A 1 81 ? 5.824 -18.969 2.633 1 92.75 81 ARG A C 1
ATOM 639 O O . ARG A 1 81 ? 4.914 -19.297 1.874 1 92.75 81 ARG A O 1
ATOM 646 N N . LYS A 1 82 ? 6.906 -18.344 2.242 1 92.56 82 LYS A N 1
ATOM 647 C CA . LYS A 1 82 ? 7.105 -18.016 0.836 1 92.56 82 LYS A CA 1
ATOM 648 C C . LYS A 1 82 ? 7.027 -19.266 -0.043 1 92.56 82 LYS A C 1
ATOM 650 O O . LYS A 1 82 ? 6.285 -19.281 -1.025 1 92.56 82 LYS A O 1
ATOM 655 N N . HIS A 1 83 ? 7.723 -20.266 0.317 1 94.5 83 HIS A N 1
ATOM 656 C CA . HIS A 1 83 ? 7.812 -21.453 -0.513 1 94.5 83 HIS A CA 1
ATOM 657 C C . HIS A 1 83 ? 6.52 -22.266 -0.453 1 94.5 83 HIS A C 1
ATOM 659 O O . HIS A 1 83 ? 6.141 -22.906 -1.433 1 94.5 83 HIS A O 1
ATOM 665 N N . THR A 1 84 ? 5.887 -22.219 0.741 1 94 84 THR A N 1
ATOM 666 C CA . THR A 1 84 ? 4.547 -22.781 0.816 1 94 84 THR A CA 1
ATOM 667 C C . THR A 1 84 ? 3.613 -22.109 -0.186 1 94 84 THR A C 1
ATOM 669 O O . THR A 1 84 ? 2.902 -22.797 -0.931 1 94 84 THR A O 1
ATOM 672 N N . PHE A 1 85 ? 3.707 -20.828 -0.267 1 93.56 85 PHE A N 1
ATOM 673 C CA . PHE A 1 85 ? 2.869 -20.078 -1.191 1 93.56 85 PHE A CA 1
ATOM 674 C C . PHE A 1 85 ? 3.166 -20.469 -2.635 1 93.56 85 PHE A C 1
ATOM 676 O O . PHE A 1 85 ? 2.25 -20.766 -3.404 1 93.56 85 PHE A O 1
ATOM 683 N N . ILE A 1 86 ? 4.387 -20.422 -2.955 1 94.25 86 ILE A N 1
ATOM 684 C CA . ILE A 1 86 ? 4.801 -20.703 -4.324 1 94.25 86 ILE A CA 1
ATOM 685 C C . ILE A 1 86 ? 4.289 -22.078 -4.754 1 94.25 86 ILE A C 1
ATOM 687 O O . ILE A 1 86 ? 3.742 -22.234 -5.848 1 94.25 86 ILE A O 1
ATOM 691 N N . LEU A 1 87 ? 4.418 -23.047 -3.934 1 95.12 87 LEU A N 1
ATOM 692 C CA . LEU A 1 87 ? 4.016 -24.406 -4.266 1 95.12 87 LEU A CA 1
ATOM 693 C C . LEU A 1 87 ? 2.5 -24.516 -4.395 1 95.12 87 LEU A C 1
ATOM 695 O O . LEU A 1 87 ? 1.99 -25 -5.406 1 95.12 87 LEU A O 1
ATOM 699 N N . VAL A 1 88 ? 1.842 -24.031 -3.389 1 94.19 88 VAL A N 1
ATOM 700 C CA . VAL A 1 88 ? 0.395 -24.203 -3.316 1 94.19 88 VAL A CA 1
ATOM 701 C C . VAL A 1 88 ? -0.277 -23.391 -4.422 1 94.19 88 VAL A C 1
ATOM 703 O O . VAL A 1 88 ? -1.27 -23.828 -5.008 1 94.19 88 VAL A O 1
ATOM 706 N N . ALA A 1 89 ? 0.257 -22.25 -4.703 1 93.94 89 ALA A N 1
ATOM 707 C CA . ALA A 1 89 ? -0.288 -21.438 -5.793 1 93.94 89 ALA A CA 1
ATOM 708 C C . ALA A 1 89 ? -0.172 -22.172 -7.129 1 93.94 89 ALA A C 1
ATOM 710 O O . ALA A 1 89 ? -0.984 -21.953 -8.031 1 93.94 89 ALA A O 1
ATOM 711 N N . GLY A 1 90 ? 0.778 -23 -7.207 1 94.81 90 GLY A N 1
ATOM 712 C CA . GLY A 1 90 ? 0.927 -23.797 -8.406 1 94.81 90 GLY A CA 1
ATOM 713 C C . GLY A 1 90 ? -0.196 -24.797 -8.594 1 94.81 90 GLY A C 1
ATOM 714 O O . GLY A 1 90 ? -0.523 -25.172 -9.727 1 94.81 90 GLY A O 1
ATOM 715 N N . TYR A 1 91 ? -0.783 -25.156 -7.441 1 93.19 91 TYR A N 1
ATOM 716 C CA . TYR A 1 91 ? -1.813 -26.188 -7.473 1 93.19 91 TYR A CA 1
ATOM 717 C C . TYR A 1 91 ? -3.195 -25.562 -7.664 1 93.19 91 TYR A C 1
ATOM 719 O O . TYR A 1 91 ? -4.125 -26.25 -8.117 1 93.19 91 TYR A O 1
ATOM 727 N N . SER A 1 92 ? -3.271 -24.344 -7.344 1 91.69 92 SER A N 1
ATOM 728 C CA . SER A 1 92 ? -4.621 -23.812 -7.168 1 91.69 92 SER A CA 1
ATOM 729 C C . SER A 1 92 ? -4.848 -22.578 -8.023 1 91.69 92 SER A C 1
ATOM 731 O O . SER A 1 92 ? -4.285 -21.516 -7.75 1 91.69 92 SER A O 1
ATOM 733 N N . VAL A 1 93 ? -5.77 -22.75 -8.922 1 91.56 93 VAL A N 1
ATOM 734 C CA . VAL A 1 93 ? -6.172 -21.625 -9.766 1 91.56 93 VAL A CA 1
ATOM 735 C C . VAL A 1 93 ? -6.836 -20.547 -8.914 1 91.56 93 VAL A C 1
ATOM 737 O O . VAL A 1 93 ? -6.605 -19.359 -9.125 1 91.56 93 VAL A O 1
ATOM 740 N N . HIS A 1 94 ? -7.539 -20.938 -8 1 89.62 94 HIS A N 1
ATOM 741 C CA . HIS A 1 94 ? -8.258 -20.016 -7.141 1 89.62 94 HIS A CA 1
ATOM 742 C C . HIS A 1 94 ? -7.297 -19.172 -6.312 1 89.62 94 HIS A C 1
ATOM 744 O O . HIS A 1 94 ? -7.504 -17.953 -6.16 1 89.62 94 HIS A O 1
ATOM 750 N N . LEU A 1 95 ? -6.34 -19.797 -5.816 1 90.06 95 LEU A N 1
ATOM 751 C CA 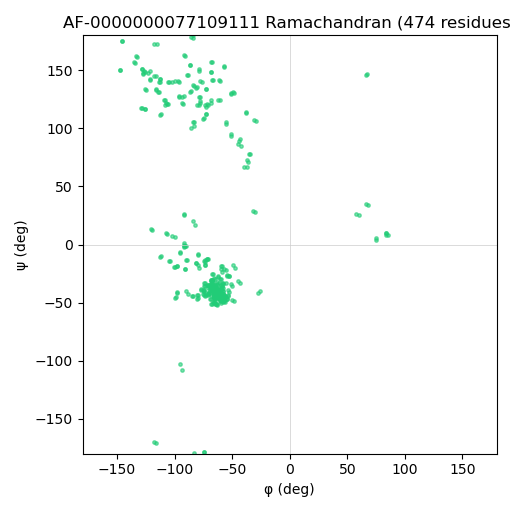. LEU A 1 95 ? -5.355 -19.062 -5.031 1 90.06 95 LEU A CA 1
ATOM 752 C C . LEU A 1 95 ? -4.652 -18.016 -5.887 1 90.06 95 LEU A C 1
ATOM 754 O O . LEU A 1 95 ? -4.398 -16.906 -5.43 1 90.06 95 LEU A O 1
ATOM 758 N N . ARG A 1 96 ? -4.352 -18.328 -7.129 1 92.38 96 ARG A N 1
ATOM 759 C CA . ARG A 1 96 ? -3.717 -17.375 -8.023 1 92.38 96 ARG A CA 1
ATOM 760 C C . ARG A 1 96 ? -4.645 -16.188 -8.312 1 92.38 96 ARG A C 1
ATOM 762 O O . ARG A 1 96 ? -4.203 -15.047 -8.359 1 92.38 96 ARG A O 1
ATOM 769 N N . ALA A 1 97 ? -5.887 -16.531 -8.477 1 90.88 97 ALA A N 1
ATOM 770 C CA . ALA A 1 97 ? -6.863 -15.461 -8.688 1 90.88 97 ALA A CA 1
ATOM 771 C C . ALA A 1 97 ? -6.941 -14.531 -7.48 1 90.88 97 ALA A C 1
ATOM 773 O O . ALA A 1 97 ? -6.934 -13.312 -7.625 1 90.88 97 ALA A O 1
ATOM 774 N N . LYS A 1 98 ? -6.992 -15.109 -6.352 1 89.38 98 LYS A N 1
ATOM 775 C CA . LYS A 1 98 ? -7.043 -14.328 -5.117 1 89.38 98 LYS A CA 1
ATOM 776 C C . LYS A 1 98 ? -5.793 -13.469 -4.957 1 89.38 98 LYS A C 1
ATOM 778 O O . LYS A 1 98 ? -5.867 -12.336 -4.477 1 89.38 98 LYS A O 1
ATOM 783 N N . CYS A 1 99 ? -4.762 -14.086 -5.316 1 89.38 99 CYS A N 1
ATOM 784 C CA . CYS A 1 99 ? -3.498 -13.359 -5.258 1 89.38 99 CYS A CA 1
ATOM 785 C C . CYS A 1 99 ? -3.543 -12.117 -6.137 1 89.38 99 CYS A C 1
ATOM 787 O O . CYS A 1 99 ? -3.148 -11.031 -5.703 1 89.38 99 CYS A O 1
ATOM 789 N N . TYR A 1 100 ? -3.969 -12.32 -7.305 1 90.44 100 TYR A N 1
ATOM 790 C CA . TYR A 1 100 ? -4.078 -11.195 -8.219 1 90.44 100 TYR A CA 1
ATOM 791 C C . TYR A 1 100 ? -4.969 -10.102 -7.633 1 90.44 100 TYR A C 1
ATOM 793 O O . TYR A 1 100 ? -4.602 -8.93 -7.633 1 90.44 100 TYR A O 1
ATOM 801 N N . ASP A 1 101 ? -6.098 -10.469 -7.164 1 91 101 ASP A N 1
ATOM 802 C CA . ASP A 1 101 ? -7.031 -9.508 -6.59 1 91 101 ASP A CA 1
ATOM 803 C C . ASP A 1 101 ? -6.418 -8.789 -5.387 1 91 101 ASP A C 1
ATOM 805 O O . ASP A 1 101 ? -6.637 -7.594 -5.188 1 91 101 ASP A O 1
ATOM 809 N N . HIS A 1 102 ? -5.711 -9.547 -4.621 1 91.12 102 HIS A N 1
ATOM 810 C CA . HIS A 1 102 ? -5.047 -8.969 -3.455 1 91.12 102 HIS A CA 1
ATOM 811 C C . HIS A 1 102 ? -4.004 -7.938 -3.867 1 91.12 102 HIS A C 1
ATOM 813 O O . HIS A 1 102 ? -3.91 -6.867 -3.258 1 91.12 102 HIS A O 1
ATOM 819 N N . ILE A 1 103 ? -3.268 -8.203 -4.848 1 90.19 103 ILE A N 1
ATOM 820 C CA . ILE A 1 103 ? -2.27 -7.27 -5.367 1 90.19 103 ILE A CA 1
ATOM 821 C C . ILE A 1 103 ? -2.953 -5.992 -5.84 1 90.19 103 ILE A C 1
ATOM 823 O O . ILE A 1 103 ? -2.516 -4.887 -5.512 1 90.19 103 ILE A O 1
ATOM 827 N N . GLN A 1 104 ? -4.023 -6.207 -6.543 1 90.19 104 GLN A N 1
ATOM 828 C CA . GLN A 1 104 ? -4.758 -5.047 -7.039 1 90.19 104 GLN A CA 1
ATOM 829 C C . GLN A 1 104 ? -5.262 -4.18 -5.887 1 90.19 104 GLN A C 1
ATOM 831 O O . GLN A 1 104 ? -5.184 -2.953 -5.945 1 90.19 104 GLN A O 1
ATOM 836 N N . THR A 1 105 ? -5.73 -4.805 -4.906 1 92.12 105 THR A N 1
ATOM 837 C CA . THR A 1 105 ? -6.242 -4.09 -3.738 1 92.12 105 THR A CA 1
ATOM 838 C C . THR A 1 105 ? -5.129 -3.309 -3.051 1 92.12 105 THR A C 1
ATOM 840 O O . THR A 1 105 ? -5.309 -2.137 -2.707 1 92.12 105 THR A O 1
ATOM 843 N N . LEU A 1 106 ? -4.016 -3.971 -2.893 1 90.88 106 LEU A N 1
ATOM 844 C CA . LEU A 1 106 ? -2.877 -3.326 -2.246 1 90.88 106 LEU A CA 1
ATOM 845 C C . LEU A 1 106 ? -2.381 -2.145 -3.074 1 90.88 106 LEU A C 1
ATOM 847 O O . LEU A 1 106 ? -2.051 -1.091 -2.525 1 90.88 106 LEU A O 1
ATOM 851 N N . GLU A 1 107 ? -2.35 -2.336 -4.34 1 91.12 107 GLU A N 1
ATOM 852 C CA . GLU A 1 107 ? -1.916 -1.255 -5.219 1 91.12 107 GLU A CA 1
ATOM 853 C C . GLU A 1 107 ? -2.848 -0.05 -5.113 1 91.12 107 GLU A C 1
ATOM 855 O O . GLU A 1 107 ? -2.389 1.093 -5.062 1 91.12 107 GLU A O 1
ATOM 860 N N . ARG A 1 108 ? -4.09 -0.321 -5.109 1 92.44 108 ARG A N 1
ATOM 861 C CA . ARG A 1 108 ? -5.07 0.751 -4.965 1 92.44 108 ARG A CA 1
ATOM 862 C C . ARG A 1 108 ? -4.91 1.463 -3.625 1 92.44 108 ARG A C 1
ATOM 864 O O . ARG A 1 108 ? -5 2.689 -3.555 1 92.44 108 ARG A O 1
ATOM 871 N N . ARG A 1 109 ? -4.656 0.699 -2.645 1 92.69 109 ARG A N 1
ATOM 872 C CA . ARG A 1 109 ? -4.48 1.269 -1.312 1 92.69 109 ARG A CA 1
ATOM 873 C C . ARG A 1 109 ? -3.248 2.162 -1.255 1 92.69 109 ARG A C 1
ATOM 875 O O . ARG A 1 109 ? -3.285 3.244 -0.667 1 92.69 109 ARG A O 1
ATOM 882 N N . VAL A 1 110 ? -2.191 1.732 -1.766 1 92.25 110 VAL A N 1
ATOM 883 C CA . VAL A 1 110 ? -0.964 2.521 -1.813 1 92.25 110 VAL A CA 1
ATOM 884 C C . VAL A 1 110 ? -1.223 3.836 -2.545 1 92.25 110 VAL A C 1
ATOM 886 O O . VAL A 1 110 ? -0.851 4.906 -2.061 1 92.25 110 VAL A O 1
ATOM 889 N N . LEU A 1 111 ? -1.913 3.707 -3.684 1 91.38 111 LEU A N 1
ATOM 890 C CA . LEU A 1 111 ? -2.229 4.898 -4.469 1 91.38 111 LEU A CA 1
ATOM 891 C C . LEU A 1 111 ? -3.105 5.855 -3.67 1 91.38 111 LEU A C 1
ATOM 893 O O . LEU A 1 111 ? -2.891 7.07 -3.699 1 91.38 111 LEU A O 1
ATOM 897 N N . GLN A 1 112 ? -4.043 5.336 -3.012 1 92.19 112 GLN A N 1
ATOM 898 C CA . GLN A 1 112 ? -4.953 6.152 -2.213 1 92.19 112 GLN A CA 1
ATOM 899 C C . GLN A 1 112 ? -4.207 6.879 -1.097 1 92.19 112 GLN A C 1
ATOM 901 O O . GLN A 1 112 ? -4.414 8.07 -0.877 1 92.19 112 GLN A O 1
ATOM 906 N N . LEU A 1 113 ? -3.371 6.18 -0.43 1 90.5 113 LEU A N 1
ATOM 907 C CA . LEU A 1 113 ? -2.617 6.758 0.678 1 90.5 113 LEU A CA 1
ATOM 908 C C . LEU A 1 113 ? -1.646 7.82 0.179 1 90.5 113 LEU A C 1
ATOM 910 O O . LEU A 1 113 ? -1.464 8.859 0.826 1 90.5 113 LEU A O 1
ATOM 914 N N . GLU A 1 114 ? 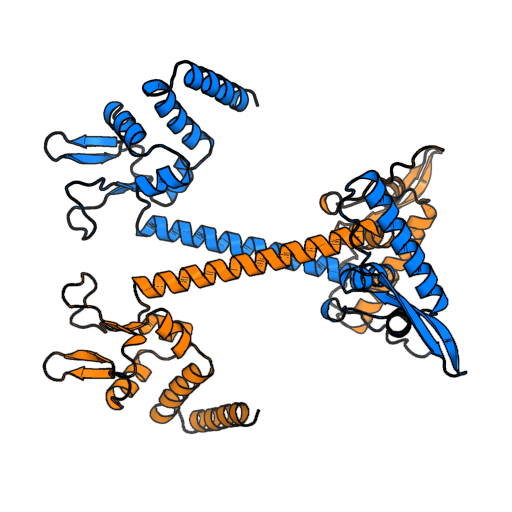-1.082 7.594 -0.878 1 88.94 114 GLU A N 1
ATOM 915 C CA . GLU A 1 114 ? -0.179 8.578 -1.472 1 88.94 114 GLU A CA 1
ATOM 916 C C . GLU A 1 114 ? -0.932 9.836 -1.891 1 88.94 114 GLU A C 1
ATOM 918 O O . GLU A 1 114 ? -0.441 10.945 -1.701 1 88.94 114 GLU A O 1
ATOM 923 N N . ASP A 1 115 ? -2.078 9.648 -2.471 1 86.5 115 ASP A N 1
ATOM 924 C CA . ASP A 1 115 ? -2.92 10.773 -2.869 1 86.5 115 ASP A CA 1
ATOM 925 C C . ASP A 1 115 ? -3.344 11.602 -1.656 1 86.5 115 ASP A C 1
ATOM 927 O O . ASP A 1 115 ? -3.35 12.836 -1.709 1 86.5 115 ASP A O 1
ATOM 931 N N . GLN A 1 116 ? -3.721 10.953 -0.656 1 84 116 GLN A N 1
ATOM 932 C CA . GLN A 1 116 ? -4.109 11.641 0.571 1 84 116 GLN A CA 1
ATOM 933 C C . GLN A 1 116 ? -2.953 12.469 1.13 1 84 116 GLN A C 1
ATOM 935 O O . GLN A 1 116 ? -3.148 13.594 1.58 1 84 116 GLN A O 1
ATOM 940 N N . LYS A 1 117 ? -1.842 11.953 1.184 1 81.62 117 LYS A N 1
ATOM 941 C CA . LYS A 1 117 ? -0.649 12.656 1.649 1 81.62 117 LYS A CA 1
ATOM 942 C C . LYS A 1 117 ? -0.379 13.898 0.809 1 81.62 117 LYS A C 1
ATOM 944 O O . LYS A 1 117 ? -0.089 14.969 1.349 1 81.62 117 LYS A O 1
ATOM 949 N N . LYS A 1 118 ? -0.521 13.703 -0.448 1 79.44 118 LYS A N 1
ATOM 950 C CA . LYS A 1 118 ? -0.31 14.82 -1.365 1 79.44 118 LYS A CA 1
ATOM 951 C C . LYS A 1 118 ? -1.352 15.914 -1.148 1 79.44 118 LYS A C 1
ATOM 953 O O . LYS A 1 118 ? -1.017 17.109 -1.123 1 79.44 118 LYS A O 1
ATOM 958 N N . ARG A 1 119 ? -2.545 15.562 -0.975 1 80.38 119 ARG A N 1
ATOM 959 C CA . ARG A 1 119 ? -3.625 16.516 -0.762 1 80.38 119 ARG A CA 1
ATOM 960 C C . ARG A 1 119 ? -3.438 17.281 0.551 1 80.38 119 ARG A C 1
ATOM 962 O O . ARG A 1 119 ? -3.668 18.484 0.616 1 80.38 119 ARG A O 1
ATOM 969 N N . ALA A 1 120 ? -3.076 16.562 1.54 1 74.5 120 ALA A N 1
ATOM 970 C CA . ALA A 1 120 ? -2.812 17.188 2.83 1 74.5 120 ALA A CA 1
ATOM 971 C C . ALA A 1 120 ? -1.68 18.203 2.723 1 74.5 120 ALA A C 1
ATOM 973 O O . ALA A 1 120 ? -1.75 19.281 3.309 1 74.5 120 ALA A O 1
ATOM 974 N N . ALA A 1 121 ? -0.682 17.906 2.031 1 73.69 121 ALA A N 1
ATOM 975 C CA . ALA A 1 121 ? 0.452 18.812 1.826 1 73.69 121 ALA A CA 1
ATOM 976 C C . ALA A 1 121 ? 0.029 20.062 1.064 1 73.69 121 ALA A C 1
ATOM 978 O O . ALA A 1 121 ? 0.448 21.172 1.401 1 73.69 121 ALA A O 1
ATOM 979 N N . ILE A 1 122 ? -0.826 19.828 0.088 1 72.44 122 ILE A N 1
ATOM 980 C CA . ILE A 1 122 ? -1.328 20.938 -0.711 1 72.44 122 ILE A CA 1
ATOM 981 C C . ILE A 1 122 ? -2.188 21.859 0.159 1 72.44 122 ILE A C 1
ATOM 983 O O . ILE A 1 122 ? -2.053 23.078 0.105 1 72.44 122 ILE A O 1
ATOM 987 N N . GLN A 1 123 ? -3.033 21.281 0.935 1 72.31 123 GLN A N 1
ATOM 988 C CA . GLN A 1 123 ? -3.902 22.062 1.808 1 72.31 123 GLN A CA 1
ATOM 989 C C . GLN A 1 123 ? -3.092 22.859 2.824 1 72.31 123 GLN A C 1
ATOM 991 O O . GLN A 1 123 ? -3.4 24.031 3.098 1 72.31 123 GLN A O 1
ATOM 996 N N . SER A 1 124 ? -2.139 22.297 3.373 1 71.81 124 SER A N 1
ATOM 997 C CA . SER A 1 124 ? -1.263 22.969 4.324 1 71.81 124 SER A CA 1
ATOM 998 C C . SER A 1 124 ? -0.528 24.141 3.666 1 71.81 124 SER A C 1
ATOM 1000 O O . SER A 1 124 ? -0.439 25.219 4.238 1 71.81 124 SER A O 1
ATOM 1002 N N . ALA A 1 125 ? -0.104 23.844 2.49 1 70.19 125 ALA A N 1
ATOM 1003 C CA . ALA A 1 125 ? 0.596 24.891 1.744 1 70.19 125 ALA A CA 1
ATOM 1004 C C . ALA A 1 125 ? -0.337 26.062 1.423 1 70.19 125 ALA A C 1
ATOM 1006 O O . ALA A 1 125 ? 0.071 27.219 1.471 1 70.19 125 ALA A O 1
ATOM 1007 N N . ASN A 1 126 ? -1.557 25.734 1.18 1 72.31 126 ASN A N 1
ATOM 1008 C CA . ASN A 1 126 ? -2.531 26.766 0.87 1 72.31 126 ASN A CA 1
ATOM 1009 C C . ASN A 1 126 ? -2.869 27.609 2.102 1 72.31 126 ASN A C 1
ATOM 1011 O O . ASN A 1 126 ? -3.09 28.812 1.995 1 72.31 126 ASN A O 1
ATOM 1015 N N . ARG A 1 127 ? -2.879 26.969 3.199 1 68.06 127 ARG A N 1
ATOM 1016 C CA . ARG A 1 127 ? -3.256 27.656 4.43 1 68.06 127 ARG A CA 1
ATOM 1017 C C . ARG A 1 127 ? -2.086 28.453 4.988 1 68.06 127 ARG A C 1
ATOM 1019 O O . ARG A 1 127 ? -2.248 29.625 5.355 1 68.06 127 ARG A O 1
ATOM 1026 N N . ARG A 1 128 ? -0.935 27.875 5.051 1 71.56 128 ARG A N 1
ATOM 1027 C CA . ARG A 1 128 ? 0.206 28.5 5.715 1 71.56 128 ARG A CA 1
ATOM 1028 C C . ARG A 1 128 ? 1.199 29.047 4.699 1 71.56 128 ARG A C 1
ATOM 1030 O O . ARG A 1 128 ? 1.97 29.953 5.004 1 71.56 128 ARG A O 1
ATOM 1037 N N . GLY A 1 129 ? 0.979 28.594 3.514 1 79.31 129 GLY A N 1
ATOM 1038 C CA . GLY A 1 129 ? 2 28.891 2.525 1 79.31 129 GLY A CA 1
ATOM 1039 C C . GLY A 1 129 ? 3.324 28.203 2.805 1 79.31 129 GLY A C 1
ATOM 1040 O O . GLY A 1 129 ? 3.572 27.766 3.928 1 79.31 129 GLY A O 1
ATOM 1041 N N . VAL A 1 130 ? 3.951 27.859 1.893 1 82.94 130 VAL A N 1
ATOM 1042 C CA . VAL A 1 130 ? 5.281 27.281 2.033 1 82.94 130 VAL A CA 1
ATOM 1043 C C . VAL A 1 130 ? 6.34 28.375 1.94 1 82.94 130 VAL A C 1
ATOM 1045 O O . VAL A 1 130 ? 6.27 29.234 1.068 1 82.94 130 VAL A O 1
ATOM 1048 N N . THR A 1 131 ? 7.195 28.359 2.98 1 83.62 131 THR A N 1
ATOM 1049 C CA . THR A 1 131 ? 8.219 29.406 3.016 1 83.62 131 THR A CA 1
ATOM 1050 C C . THR A 1 131 ? 9.227 29.203 1.884 1 83.62 131 THR A C 1
ATOM 1052 O O . THR A 1 131 ? 9.32 28.109 1.312 1 83.62 131 THR A O 1
ATOM 1055 N N . TRP A 1 132 ? 9.852 30.328 1.573 1 84.19 132 TRP A N 1
ATOM 1056 C CA . TRP A 1 132 ? 10.922 30.297 0.581 1 84.19 132 TRP A CA 1
ATOM 1057 C C . TRP A 1 132 ? 11.977 29.266 0.944 1 84.19 132 TRP A C 1
ATOM 1059 O O . TRP A 1 132 ? 12.391 28.469 0.097 1 84.19 132 TRP A O 1
ATOM 1069 N N . GLY A 1 133 ? 12.352 29.234 2.205 1 81.62 133 GLY A N 1
ATOM 1070 C CA . GLY A 1 133 ? 13.359 28.297 2.668 1 81.62 133 GLY A CA 1
ATOM 1071 C C . GLY A 1 133 ? 12.961 26.844 2.486 1 81.62 133 GLY A C 1
ATOM 1072 O O . GLY A 1 133 ? 13.742 26.031 1.991 1 81.62 133 GLY A O 1
ATOM 1073 N N . ASP A 1 134 ? 11.773 26.609 2.848 1 81.81 134 ASP A N 1
ATOM 1074 C CA . ASP A 1 134 ? 11.273 25.25 2.752 1 81.81 134 ASP A CA 1
ATOM 1075 C C . ASP A 1 134 ? 11.195 24.781 1.297 1 81.81 134 ASP A C 1
ATOM 1077 O O . ASP A 1 134 ? 11.531 23.641 0.983 1 81.81 134 ASP A O 1
ATOM 1081 N N . TYR A 1 135 ? 10.672 25.625 0.417 1 85.62 135 TYR A N 1
ATOM 1082 C CA . TYR A 1 135 ? 10.617 25.344 -1.012 1 85.62 135 TYR A CA 1
ATOM 1083 C C . TYR A 1 135 ? 12.008 25.016 -1.557 1 85.62 135 TYR A C 1
ATOM 1085 O O . TYR A 1 135 ? 12.18 24.031 -2.271 1 85.62 135 TYR A O 1
ATOM 1093 N N . CYS A 1 136 ? 12.977 25.781 -1.227 1 87.62 136 CYS A N 1
ATOM 1094 C CA . CYS A 1 136 ? 14.336 25.594 -1.727 1 87.62 136 CYS A CA 1
ATOM 1095 C C . CYS A 1 136 ? 14.93 24.297 -1.209 1 87.62 136 CYS A C 1
ATOM 1097 O O . CYS A 1 136 ? 15.586 23.562 -1.958 1 87.62 136 CYS A O 1
ATOM 1099 N N . LYS A 1 137 ? 14.727 24.062 0.055 1 80.81 137 LYS A N 1
ATOM 1100 C CA . LYS A 1 137 ? 15.234 22.828 0.667 1 80.81 137 LYS A CA 1
ATOM 1101 C C . LYS A 1 137 ? 14.648 21.594 -0.013 1 80.81 137 LYS A C 1
ATOM 1103 O O . LYS A 1 137 ? 15.367 20.641 -0.29 1 80.81 137 LYS A O 1
ATOM 1108 N N . ALA A 1 138 ? 13.461 21.688 -0.299 1 79.31 138 ALA A N 1
ATOM 1109 C CA . ALA A 1 138 ? 12.758 20.562 -0.907 1 79.31 138 ALA A CA 1
ATOM 1110 C C . ALA A 1 138 ? 13.266 20.297 -2.32 1 79.31 138 ALA A C 1
ATOM 1112 O O . ALA A 1 138 ? 13.227 19.156 -2.799 1 79.31 138 ALA A O 1
ATOM 1113 N N . ASN A 1 139 ? 13.672 21.266 -2.98 1 85.94 139 ASN A N 1
ATOM 1114 C CA . ASN A 1 139 ? 14.07 21.125 -4.379 1 85.94 139 ASN A CA 1
ATOM 1115 C C . ASN A 1 139 ? 15.586 21.203 -4.547 1 85.94 139 ASN A C 1
ATOM 1117 O O . ASN A 1 139 ? 16.078 21.344 -5.664 1 85.94 139 ASN A O 1
ATOM 1121 N N . GLY A 1 140 ? 16.281 21.188 -3.492 1 81.62 140 GLY A N 1
ATOM 1122 C CA . GLY A 1 140 ? 17.734 21.188 -3.533 1 81.62 140 GLY A CA 1
ATOM 1123 C C . GLY A 1 140 ? 18.312 22.484 -4.059 1 81.62 140 GLY A C 1
ATOM 1124 O O . GLY A 1 140 ? 19.297 22.484 -4.793 1 81.62 140 GLY A O 1
ATOM 1125 N N . LEU A 1 141 ? 17.719 23.547 -3.809 1 85.69 141 LEU A N 1
ATOM 1126 C CA . LEU A 1 141 ? 18.141 24.859 -4.273 1 85.69 141 LEU A CA 1
ATOM 1127 C C . LEU A 1 141 ? 18.766 25.656 -3.135 1 85.69 141 LEU A C 1
ATOM 1129 O O . LEU A 1 141 ? 18.328 25.562 -1.984 1 85.69 141 LEU A O 1
ATOM 1133 N N . PRO A 1 142 ? 19.859 26.391 -3.447 1 87.12 142 PRO A N 1
ATOM 1134 C CA . PRO A 1 142 ? 20.422 27.281 -2.43 1 87.12 142 PRO A CA 1
ATOM 1135 C C . PRO A 1 142 ? 19.562 28.516 -2.176 1 87.12 142 PRO A C 1
ATOM 1137 O O . PRO A 1 142 ? 19.531 29.438 -3.004 1 87.12 142 PRO A O 1
ATOM 1140 N N . ALA A 1 143 ? 18.984 28.594 -1.025 1 87.38 143 ALA A N 1
ATOM 1141 C CA . ALA A 1 143 ? 17.953 29.562 -0.714 1 87.38 143 ALA A CA 1
ATOM 1142 C C . ALA A 1 143 ? 18.484 31 -0.774 1 87.38 143 ALA A C 1
ATOM 1144 O O . ALA A 1 143 ? 17.922 31.859 -1.449 1 87.38 143 ALA A O 1
ATOM 1145 N N . GLN A 1 144 ? 19.562 31.234 -0.094 1 85.88 144 GLN A N 1
ATOM 1146 C CA . GLN A 1 144 ? 20.109 32.594 0.027 1 85.88 144 GLN A CA 1
ATOM 1147 C C . GLN A 1 144 ? 20.641 33.094 -1.312 1 85.88 144 GLN A C 1
ATOM 1149 O O . GLN A 1 144 ? 20.344 34.219 -1.725 1 85.88 144 GLN A O 1
ATOM 1154 N N . LYS A 1 145 ? 21.438 32.281 -2.049 1 86.5 145 LYS A N 1
ATOM 1155 C CA . LYS A 1 145 ? 22 32.656 -3.344 1 86.5 145 LYS A CA 1
ATOM 1156 C C . LYS A 1 145 ? 20.891 32.938 -4.355 1 86.5 145 LYS A C 1
ATOM 1158 O O . LYS A 1 145 ? 20.953 33.938 -5.082 1 86.5 145 LYS A O 1
ATOM 1163 N N . LEU A 1 146 ? 19.984 32.062 -4.348 1 88.44 146 LEU A N 1
ATOM 1164 C CA . LEU A 1 146 ? 18.875 32.219 -5.301 1 88.44 146 LEU A CA 1
ATOM 1165 C C . LEU A 1 146 ? 18.047 33.438 -4.984 1 88.44 146 LEU A C 1
ATOM 1167 O O . LEU A 1 146 ? 17.625 34.156 -5.895 1 88.44 146 LEU A O 1
ATOM 1171 N N . MET A 1 147 ? 17.844 33.656 -3.762 1 84.38 147 MET A N 1
ATOM 1172 C CA . MET A 1 147 ? 17.078 34.844 -3.357 1 84.38 147 MET A CA 1
ATOM 1173 C C . MET A 1 147 ? 17.766 36.125 -3.828 1 84.38 147 MET A C 1
ATOM 1175 O O . MET A 1 147 ? 17.094 37.062 -4.297 1 84.38 147 MET A O 1
ATOM 1179 N N . THR A 1 148 ? 19.031 36.188 -3.639 1 84.81 148 THR A N 1
ATOM 1180 C CA . THR A 1 148 ? 19.797 37.344 -4.051 1 84.81 148 THR A CA 1
ATOM 1181 C C . THR A 1 148 ? 19.703 37.562 -5.559 1 84.81 148 THR A C 1
ATOM 1183 O O . THR A 1 148 ? 19.578 38.688 -6.027 1 84.81 148 THR A O 1
ATOM 1186 N N . ILE A 1 149 ? 19.75 36.5 -6.266 1 86.81 149 ILE A N 1
ATOM 1187 C CA . ILE A 1 149 ? 19.672 36.562 -7.723 1 86.81 149 ILE A CA 1
ATOM 1188 C C . ILE A 1 149 ? 18.297 37.062 -8.148 1 86.81 149 ILE A C 1
ATOM 1190 O O . ILE A 1 149 ? 18.188 37.969 -8.992 1 86.81 149 ILE A O 1
ATOM 1194 N N . LEU A 1 150 ? 17.281 36.531 -7.551 1 85.25 150 LEU A N 1
ATOM 1195 C CA . LEU A 1 150 ? 15.922 36.875 -7.941 1 85.25 150 LEU A CA 1
ATOM 1196 C C . LEU A 1 150 ? 15.602 38.312 -7.555 1 85.25 150 LEU A C 1
ATOM 1198 O O . LEU A 1 150 ? 14.852 39 -8.258 1 85.25 150 LEU A O 1
ATOM 1202 N N . LYS A 1 151 ? 16.141 38.719 -6.473 1 80.38 151 LYS A N 1
ATOM 1203 C CA . LYS A 1 151 ? 15.977 40.125 -6.055 1 80.38 151 LYS A CA 1
ATOM 1204 C C . LYS A 1 151 ? 16.578 41.062 -7.082 1 80.38 151 LYS A C 1
ATOM 1206 O O . LYS A 1 151 ? 16.016 42.125 -7.363 1 80.38 151 LYS A O 1
ATOM 1211 N N . LYS A 1 152 ? 17.703 40.719 -7.535 1 83.62 152 LYS A N 1
ATOM 1212 C CA . LYS A 1 152 ? 18.406 41.531 -8.508 1 83.62 152 LYS A CA 1
ATOM 1213 C C . LYS A 1 152 ? 17.672 41.531 -9.852 1 83.62 152 LYS A C 1
ATOM 1215 O O . LYS A 1 152 ? 17.594 42.562 -10.516 1 83.62 152 LYS A O 1
ATOM 1220 N N . GLU A 1 153 ? 17.266 40.406 -10.195 1 84.75 153 GLU A N 1
ATOM 1221 C CA . GLU A 1 153 ? 16.562 40.312 -11.477 1 84.75 153 GLU A CA 1
ATOM 1222 C C . GLU A 1 153 ? 15.234 41.031 -11.445 1 84.75 153 GLU A C 1
ATOM 1224 O O . GLU A 1 153 ? 14.789 41.562 -12.469 1 84.75 153 GLU A O 1
ATOM 1229 N N . ARG A 1 154 ? 14.547 41.125 -10.375 1 80 154 ARG A N 1
ATOM 1230 C CA . ARG A 1 154 ? 13.289 41.844 -10.109 1 80 154 ARG A CA 1
ATOM 1231 C C . ARG A 1 154 ? 12.188 41.312 -11.023 1 80 154 ARG A C 1
ATOM 1233 O O . ARG A 1 154 ? 11.281 42.062 -11.398 1 80 154 ARG A O 1
ATOM 1240 N N . LYS A 1 155 ? 12.32 40.094 -11.453 1 82.06 155 LYS A N 1
ATOM 1241 C CA . LYS A 1 155 ? 11.297 39.5 -12.328 1 82.06 155 LYS A CA 1
ATOM 1242 C C . LYS A 1 155 ? 10.203 38.844 -11.508 1 82.06 155 LYS A C 1
ATOM 1244 O O . LYS A 1 155 ? 9.016 38.969 -11.82 1 82.06 155 LYS A O 1
ATOM 1249 N N . LEU A 1 156 ? 10.586 38.156 -10.508 1 86.25 156 LEU A N 1
ATOM 1250 C CA . LEU A 1 156 ? 9.633 37.438 -9.672 1 86.25 156 LEU A CA 1
ATOM 1251 C C . LEU A 1 156 ? 9.32 38.219 -8.406 1 86.25 156 LEU A C 1
ATOM 1253 O O . LEU A 1 156 ? 8.148 38.375 -8.039 1 86.25 156 LEU A O 1
ATOM 1257 N N . PHE A 1 157 ? 10.391 38.719 -7.797 1 84.38 157 PHE A N 1
ATOM 1258 C CA . PHE A 1 157 ? 10.227 39.438 -6.539 1 84.38 157 PHE A CA 1
ATOM 1259 C C . PHE A 1 157 ? 10.773 40.875 -6.656 1 84.38 157 PHE A C 1
ATOM 1261 O O . PHE A 1 157 ? 11.688 41.125 -7.434 1 84.38 157 PHE A O 1
ATOM 1268 N N . ARG A 1 158 ? 10.047 41.812 -6.023 1 81.31 158 ARG A N 1
ATOM 1269 C CA . ARG A 1 158 ? 10.531 43.188 -5.914 1 81.31 158 ARG A CA 1
ATOM 1270 C C . ARG A 1 158 ? 10.57 43.625 -4.457 1 81.31 158 ARG A C 1
ATOM 1272 O O . ARG A 1 158 ? 9.688 43.281 -3.67 1 81.31 158 ARG A O 1
ATOM 1279 N N . VAL A 1 159 ? 11.664 44.188 -4.141 1 78.94 159 VAL A N 1
ATOM 1280 C CA . VAL A 1 159 ? 11.797 44.688 -2.777 1 78.94 159 VAL A CA 1
ATOM 1281 C C . VAL A 1 159 ? 11.695 46.219 -2.781 1 78.94 159 VAL A C 1
ATOM 1283 O O . VAL A 1 159 ? 12.391 46.875 -3.553 1 78.94 159 VAL A O 1
ATOM 1286 N N . HIS A 1 160 ? 10.719 46.656 -2.047 1 77 160 HIS A N 1
ATOM 1287 C CA . HIS A 1 160 ? 10.57 48.125 -1.935 1 77 160 HIS A CA 1
ATOM 1288 C C . HIS A 1 160 ? 11.719 48.719 -1.145 1 77 160 HIS A C 1
ATOM 1290 O O . HIS A 1 160 ? 12.039 48.281 -0.044 1 77 160 HIS A O 1
ATOM 1296 N N . SER A 1 161 ? 12.391 49.625 -1.691 1 72.19 161 SER A N 1
ATOM 1297 C CA . SER A 1 161 ? 13.586 50.219 -1.112 1 72.19 161 SER A CA 1
ATOM 1298 C C . SER A 1 161 ? 13.258 50.938 0.196 1 72.19 161 SER A C 1
ATOM 1300 O O . SER A 1 161 ? 14.07 50.938 1.123 1 72.19 161 SER A O 1
ATOM 1302 N N . SER A 1 162 ? 12.109 51.469 0.28 1 70.81 162 SER A N 1
ATOM 1303 C CA . SER A 1 162 ? 11.766 52.281 1.438 1 70.81 162 SER A CA 1
ATOM 1304 C C . SER A 1 162 ? 11.273 51.406 2.598 1 70.81 162 SER A C 1
ATOM 1306 O O . SER A 1 162 ? 11.719 51.594 3.734 1 70.81 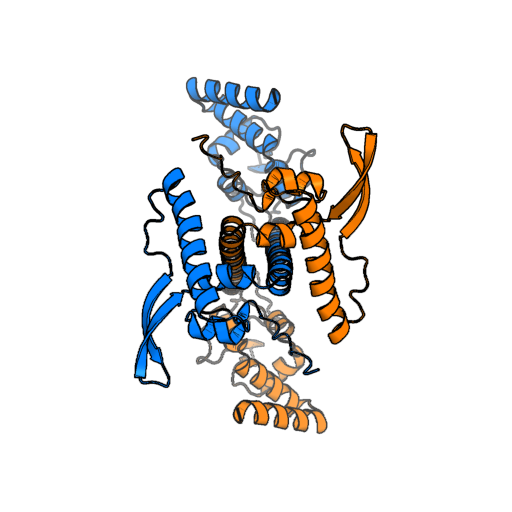162 SER A O 1
ATOM 1308 N N . SER A 1 163 ? 10.414 50.438 2.254 1 68.75 163 SER A N 1
ATOM 1309 C CA . SER A 1 163 ? 9.758 49.688 3.314 1 68.75 163 SER A CA 1
ATOM 1310 C C . SER A 1 163 ? 10.453 48.344 3.549 1 68.75 163 SER A C 1
ATOM 1312 O O . SER A 1 163 ? 10.32 47.75 4.621 1 68.75 163 SER A O 1
ATOM 1314 N N . GLY A 1 164 ? 11.203 47.938 2.57 1 70.88 164 GLY A N 1
ATOM 1315 C CA . GLY A 1 164 ? 11.836 46.625 2.654 1 70.88 164 GLY A CA 1
ATOM 1316 C C . GLY A 1 164 ? 10.875 45.469 2.412 1 70.88 164 GLY A C 1
ATOM 1317 O O . GLY A 1 164 ? 11.25 44.312 2.539 1 70.88 164 GLY A O 1
ATOM 1318 N N . GLU A 1 165 ? 9.688 45.844 2.1 1 74.88 165 GLU A N 1
ATOM 1319 C CA . GLU A 1 165 ? 8.656 44.844 1.901 1 74.88 165 GLU A CA 1
ATOM 1320 C C . GLU A 1 165 ? 8.812 44.156 0.553 1 74.88 165 GLU A C 1
ATOM 1322 O O . GLU A 1 165 ? 9.156 44.781 -0.445 1 74.88 165 GLU A O 1
ATOM 1327 N N . TRP A 1 166 ? 8.578 42.875 0.646 1 77.69 166 TRP A N 1
ATOM 1328 C CA . TRP A 1 166 ? 8.664 42.094 -0.577 1 77.69 166 TRP A CA 1
ATOM 1329 C C . TRP A 1 166 ? 7.348 42.125 -1.341 1 77.69 166 TRP A C 1
ATOM 1331 O O . TRP A 1 166 ? 6.273 42.094 -0.736 1 77.69 166 TRP A O 1
ATOM 1341 N N . SER A 1 167 ? 7.445 42.375 -2.598 1 81.38 167 SER A N 1
ATOM 1342 C CA . SER A 1 167 ? 6.285 42.281 -3.473 1 81.38 167 SER A CA 1
ATOM 1343 C C . SER A 1 167 ? 6.531 41.312 -4.613 1 81.38 167 SER A C 1
ATOM 1345 O O . SER A 1 167 ? 7.68 41 -4.941 1 81.38 167 SER A O 1
ATOM 1347 N N . VAL A 1 168 ? 5.473 40.656 -5.027 1 86.06 168 VAL A N 1
ATOM 1348 C CA . VAL A 1 168 ? 5.57 39.688 -6.102 1 86.06 168 VAL A CA 1
ATOM 1349 C C . VAL A 1 168 ? 5.102 40.312 -7.418 1 86.06 168 VAL A C 1
ATOM 1351 O O . VAL A 1 168 ? 4.207 41.156 -7.426 1 86.06 168 VAL A O 1
ATOM 1354 N N . ASN A 1 169 ? 5.848 39.938 -8.469 1 86.38 169 ASN A N 1
ATOM 1355 C CA . ASN A 1 169 ? 5.391 40.344 -9.797 1 86.38 169 ASN A CA 1
ATOM 1356 C C . ASN A 1 169 ? 3.914 40 -10 1 86.38 169 ASN A C 1
ATOM 1358 O O . ASN A 1 169 ? 3.461 38.906 -9.672 1 86.38 169 ASN A O 1
ATOM 1362 N N . PRO A 1 170 ? 3.127 41 -10.484 1 85.06 170 PRO A N 1
ATOM 1363 C CA . PRO A 1 170 ? 1.681 40.844 -10.648 1 85.06 170 PRO A CA 1
ATOM 1364 C C . PRO A 1 170 ? 1.323 39.594 -11.461 1 85.06 170 PRO A C 1
ATOM 1366 O O . PRO A 1 170 ? 0.253 39.031 -11.266 1 85.06 170 PRO A O 1
ATOM 1369 N N . ASN A 1 171 ? 2.205 39.156 -12.32 1 86.5 171 ASN A N 1
ATOM 1370 C CA . ASN A 1 171 ? 1.939 38 -13.156 1 86.5 171 ASN A CA 1
ATOM 1371 C C . ASN A 1 171 ? 2.008 36.688 -12.359 1 86.5 171 ASN A C 1
ATOM 1373 O O . ASN A 1 171 ? 1.496 35.656 -12.789 1 86.5 171 ASN A O 1
ATOM 1377 N N . TYR A 1 172 ? 2.645 36.812 -11.18 1 89.25 172 TYR A N 1
ATOM 1378 C CA . TYR A 1 172 ? 2.875 35.594 -10.406 1 89.25 172 TYR A CA 1
ATOM 1379 C C . TYR A 1 172 ? 2.201 35.656 -9.047 1 89.25 172 TYR A C 1
ATOM 1381 O O . TYR A 1 172 ? 2.441 34.812 -8.18 1 89.25 172 TYR A O 1
ATOM 1389 N N . VAL A 1 173 ? 1.325 36.656 -8.922 1 85.62 173 VAL A N 1
ATOM 1390 C CA . VAL A 1 173 ? 0.726 36.906 -7.613 1 85.62 173 VAL A CA 1
ATOM 1391 C C . VAL A 1 173 ? -0.15 35.75 -7.199 1 85.62 173 VAL A C 1
ATOM 1393 O O . VAL A 1 173 ? -0.2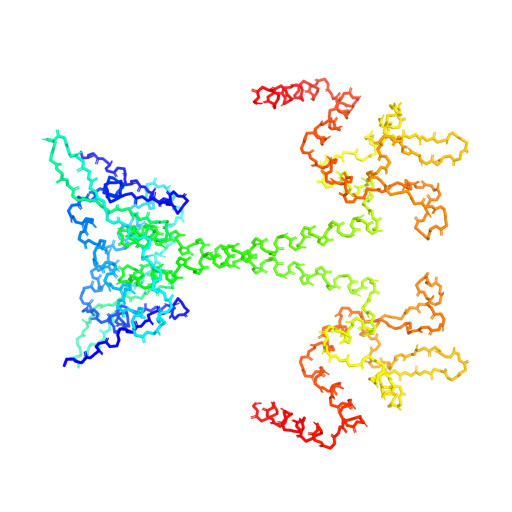57 35.438 -6.012 1 85.62 173 VAL A O 1
ATOM 1396 N N . GLU A 1 174 ? -0.701 35.062 -8.141 1 86.62 174 GLU A N 1
ATOM 1397 C CA . GLU A 1 174 ? -1.619 33.969 -7.863 1 86.62 174 GLU A CA 1
ATOM 1398 C C . GLU A 1 174 ? -0.879 32.75 -7.285 1 86.62 174 GLU A C 1
ATOM 1400 O O . GLU A 1 174 ? -1.499 31.844 -6.727 1 86.62 174 GLU A O 1
ATOM 1405 N N . TYR A 1 175 ? 0.455 32.75 -7.359 1 88.81 175 TYR A N 1
ATOM 1406 C CA . TYR A 1 175 ? 1.262 31.625 -6.914 1 88.81 175 TYR A CA 1
ATOM 1407 C C . TYR A 1 175 ? 1.754 31.828 -5.488 1 88.81 175 TYR A C 1
ATOM 1409 O O . TYR A 1 175 ? 2.336 30.922 -4.887 1 88.81 175 TYR A O 1
ATOM 1417 N N . PHE A 1 176 ? 1.481 33.031 -4.984 1 87.62 176 PHE A N 1
ATOM 1418 C CA . PHE A 1 176 ? 2.068 33.375 -3.693 1 87.62 176 PHE A CA 1
ATOM 1419 C C . PHE A 1 176 ? 1 33.875 -2.73 1 87.62 176 PHE A C 1
ATOM 1421 O O . PHE A 1 176 ? -0.07 34.312 -3.156 1 87.62 176 PHE A O 1
ATOM 1428 N N . ARG A 1 177 ? 1.316 33.625 -1.475 1 84.5 177 ARG A N 1
ATOM 1429 C CA . ARG A 1 177 ? 0.575 34.219 -0.377 1 84.5 177 ARG A CA 1
ATOM 1430 C C . ARG A 1 177 ? 1.417 35.281 0.329 1 84.5 177 ARG A C 1
ATOM 1432 O O . ARG A 1 177 ? 2.537 35 0.761 1 84.5 177 ARG A O 1
ATOM 1439 N N . ILE A 1 178 ? 0.89 36.5 0.313 1 80.69 178 ILE A N 1
ATOM 1440 C CA . ILE A 1 178 ? 1.615 37.594 0.961 1 80.69 178 ILE A CA 1
ATOM 1441 C C . ILE A 1 178 ? 1.137 37.75 2.404 1 80.69 178 ILE A C 1
ATOM 1443 O O . ILE A 1 178 ? -0.062 37.875 2.654 1 80.69 178 ILE A O 1
ATOM 1447 N N . ILE A 1 179 ? 2.121 37.594 3.254 1 81.12 179 ILE A N 1
ATOM 1448 C CA . ILE A 1 179 ? 1.802 37.719 4.672 1 81.12 179 ILE A CA 1
ATOM 1449 C C . ILE A 1 179 ? 1.698 39.219 5.035 1 81.12 179 ILE A C 1
ATOM 1451 O O . ILE A 1 179 ? 2.656 39.969 4.859 1 81.12 179 ILE A O 1
ATOM 1455 N N . LYS A 1 180 ? 0.503 39.562 5.516 1 76.44 180 LYS A N 1
ATOM 1456 C CA . LYS A 1 180 ? 0.271 40.969 5.891 1 76.44 180 LYS A CA 1
ATOM 1457 C C . LYS A 1 180 ? 0.886 41.281 7.25 1 76.44 180 LYS A C 1
ATOM 1459 O O . LYS A 1 180 ? 1.043 40.375 8.086 1 76.44 180 LYS A O 1
ATOM 1464 N N . PRO A 1 181 ? 1.277 42.5 7.375 1 76.19 181 PRO A N 1
ATOM 1465 C CA . PRO A 1 181 ? 1.862 42.906 8.656 1 76.19 181 PRO A CA 1
ATOM 1466 C C . PRO A 1 181 ? 0.937 42.625 9.844 1 76.19 181 PRO A C 1
ATOM 1468 O O . PRO A 1 181 ? 1.402 42.469 10.977 1 76.19 181 PRO A O 1
ATOM 1471 N N . THR A 1 182 ? -0.298 42.5 9.617 1 75 182 THR A N 1
ATOM 1472 C CA . THR A 1 182 ? -1.257 42.25 10.688 1 75 182 THR A CA 1
ATOM 1473 C C . THR A 1 182 ? -1.265 40.781 11.094 1 75 182 THR A C 1
ATOM 1475 O O . THR A 1 182 ? -1.816 40.438 12.141 1 75 182 THR A O 1
ATOM 1478 N N . ASP A 1 183 ? -0.582 40.094 10.312 1 75.19 183 ASP A N 1
ATOM 1479 C CA . ASP A 1 183 ? -0.531 38.656 10.57 1 75.19 183 ASP A CA 1
ATOM 1480 C C . ASP A 1 183 ? 0.485 38.344 11.664 1 75.19 183 ASP A C 1
ATOM 1482 O O . ASP A 1 183 ? 1.546 38.969 11.742 1 75.19 183 ASP A O 1
ATOM 1486 N N . HIS A 1 184 ? 0.157 37.531 12.578 1 70.81 184 HIS A N 1
ATOM 1487 C CA . HIS A 1 184 ? 1.033 37.156 13.688 1 70.81 184 HIS A CA 1
ATOM 1488 C C . HIS A 1 184 ? 2.332 36.531 13.188 1 70.81 184 HIS A C 1
ATOM 1490 O O . HIS A 1 184 ? 3.334 36.531 13.906 1 70.81 184 HIS A O 1
ATOM 1496 N N . ARG A 1 185 ? 2.301 36.094 11.961 1 69.06 185 ARG A N 1
ATOM 1497 C CA . ARG A 1 185 ? 3.486 35.469 11.391 1 69.06 185 ARG A CA 1
ATOM 1498 C C . ARG A 1 185 ? 4.363 36.5 10.68 1 69.06 185 ARG A C 1
ATOM 1500 O O . ARG A 1 185 ? 5.414 36.156 10.133 1 69.06 185 ARG A O 1
ATOM 1507 N N . PHE A 1 186 ? 3.932 37.594 10.719 1 74.31 186 PHE A N 1
ATOM 1508 C CA . PHE A 1 186 ? 4.641 38.625 9.992 1 74.31 186 PHE A CA 1
ATOM 1509 C C . PHE A 1 186 ? 5.957 38.969 10.688 1 74.31 186 PHE A C 1
ATOM 1511 O O . PHE A 1 186 ? 5.996 39.156 11.906 1 74.31 186 PHE A O 1
ATOM 1518 N N . ASN A 1 187 ? 6.984 38.781 9.961 1 72.44 187 ASN A N 1
ATOM 1519 C CA . ASN A 1 187 ? 8.297 39.219 10.398 1 72.44 187 ASN A CA 1
ATOM 1520 C C . ASN A 1 187 ? 8.82 40.375 9.539 1 72.44 187 ASN A C 1
ATOM 1522 O O . ASN A 1 187 ? 9.094 40.188 8.352 1 72.44 187 ASN A O 1
ATOM 1526 N N . PRO A 1 188 ? 8.891 41.531 10.227 1 71.62 188 PRO A N 1
ATOM 1527 C CA . PRO A 1 188 ? 9.297 42.688 9.445 1 71.62 188 PRO A CA 1
ATOM 1528 C C . PRO A 1 188 ? 10.672 42.5 8.797 1 71.62 188 PRO A C 1
ATOM 1530 O O . PRO A 1 188 ? 10.969 43.156 7.789 1 71.62 188 PRO A O 1
ATOM 1533 N N . ASN A 1 189 ? 11.492 41.656 9.328 1 67.56 189 ASN A N 1
ATOM 1534 C CA . ASN A 1 189 ? 12.828 41.438 8.797 1 67.56 189 ASN A CA 1
ATOM 1535 C C . ASN A 1 189 ? 12.898 40.188 7.926 1 67.56 189 ASN A C 1
ATOM 1537 O O . ASN A 1 189 ? 13.969 39.812 7.438 1 67.56 189 ASN A O 1
ATOM 1541 N N . GLY A 1 190 ? 11.734 39.625 7.719 1 72.5 190 GLY A N 1
ATOM 1542 C CA . GLY A 1 190 ? 11.734 38.344 7 1 72.5 190 GLY A CA 1
ATOM 1543 C C . GLY A 1 190 ? 11.023 38.438 5.664 1 72.5 190 GLY A C 1
ATOM 1544 O O . GLY A 1 190 ? 10.594 39.5 5.238 1 72.5 190 GLY A O 1
ATOM 1545 N N . ILE A 1 191 ? 11.164 37.281 4.898 1 75.88 191 ILE A N 1
ATOM 1546 C CA . ILE A 1 191 ? 10.438 37.156 3.637 1 75.88 191 ILE A CA 1
ATOM 1547 C C . ILE A 1 191 ? 8.961 36.875 3.914 1 75.88 191 ILE A C 1
ATOM 1549 O O . ILE A 1 191 ? 8.625 35.844 4.516 1 75.88 191 ILE A O 1
ATOM 1553 N N . ASN A 1 192 ? 8.18 37.875 3.648 1 78.44 192 ASN A N 1
ATOM 1554 C CA . ASN A 1 192 ? 6.758 37.75 3.949 1 78.44 192 ASN A CA 1
ATOM 1555 C C . ASN A 1 192 ? 5.977 37.219 2.758 1 78.44 192 ASN A C 1
ATOM 1557 O O . ASN A 1 192 ? 4.84 37.625 2.52 1 78.44 192 ASN A O 1
ATOM 1561 N N . ILE A 1 193 ? 6.676 36.5 1.925 1 83.44 193 ILE A N 1
ATOM 1562 C CA . ILE A 1 193 ? 6.047 35.844 0.776 1 83.44 193 ILE A CA 1
ATOM 1563 C C . ILE A 1 193 ? 6.109 34.344 0.93 1 83.44 193 ILE A C 1
ATOM 1565 O O . ILE A 1 193 ? 7.156 33.781 1.279 1 83.44 193 ILE A O 1
ATOM 1569 N N . ARG A 1 194 ? 4.977 33.656 0.727 1 88 194 ARG A N 1
ATOM 1570 C CA . ARG A 1 194 ? 4.902 32.219 0.818 1 88 194 ARG A CA 1
ATOM 1571 C C . ARG A 1 194 ? 4.297 31.625 -0.448 1 88 194 ARG A C 1
ATOM 1573 O O . ARG A 1 194 ? 3.486 32.25 -1.117 1 88 194 ARG A O 1
ATOM 1580 N N . PHE A 1 195 ? 4.746 30.438 -0.728 1 87.62 195 PHE A N 1
ATOM 1581 C CA . PHE A 1 195 ? 4.156 29.734 -1.858 1 87.62 195 PHE A CA 1
ATOM 1582 C C . PHE A 1 195 ? 2.811 29.125 -1.476 1 87.62 195 PHE A C 1
ATOM 1584 O O . PHE A 1 195 ? 2.689 28.484 -0.435 1 87.62 195 PHE A O 1
ATOM 1591 N N . ASN A 1 196 ? 1.801 29.5 -2.338 1 85.38 196 ASN A N 1
ATOM 1592 C CA . ASN A 1 196 ? 0.566 28.734 -2.154 1 85.38 196 ASN A CA 1
ATOM 1593 C C . ASN A 1 196 ? 0.607 27.406 -2.896 1 85.38 196 ASN A C 1
ATOM 1595 O O . ASN A 1 196 ? 1.642 27.031 -3.451 1 85.38 196 ASN A O 1
ATOM 1599 N N . ALA A 1 197 ? -0.424 26.672 -2.809 1 86 197 ALA A N 1
ATOM 1600 C CA . ALA A 1 197 ? -0.46 25.328 -3.402 1 86 197 ALA A CA 1
ATOM 1601 C C . ALA A 1 197 ? -0.183 25.391 -4.902 1 86 197 ALA A C 1
ATOM 1603 O O . ALA A 1 197 ? 0.586 24.594 -5.43 1 86 197 ALA A O 1
ATOM 1604 N N . LYS A 1 198 ? -0.78 26.344 -5.535 1 84.56 198 LYS A N 1
ATOM 1605 C CA . LYS A 1 198 ? -0.58 26.516 -6.969 1 84.56 198 LYS A CA 1
ATOM 1606 C C . LYS A 1 198 ? 0.873 26.859 -7.285 1 84.56 198 LYS A C 1
ATOM 1608 O O . LYS A 1 198 ? 1.439 26.359 -8.258 1 84.56 198 LYS A O 1
ATOM 1613 N N . GLY A 1 199 ? 1.35 27.688 -6.441 1 87.81 199 GLY A N 1
ATOM 1614 C CA . GLY A 1 199 ? 2.734 28.094 -6.613 1 87.81 199 GLY A CA 1
ATOM 1615 C C . GLY A 1 199 ? 3.723 26.953 -6.41 1 87.81 199 GLY A C 1
ATOM 1616 O O . GLY A 1 199 ? 4.672 26.812 -7.18 1 87.81 199 GLY A O 1
ATOM 1617 N N . LEU A 1 200 ? 3.459 26.25 -5.441 1 85.75 200 LEU A N 1
ATOM 1618 C CA . LEU A 1 200 ? 4.34 25.125 -5.16 1 85.75 200 LEU A CA 1
ATOM 1619 C C . LEU A 1 200 ? 4.324 24.125 -6.309 1 85.75 200 LEU A C 1
ATOM 1621 O O . LEU A 1 200 ? 5.371 23.609 -6.707 1 85.75 200 LEU A O 1
ATOM 1625 N N . GLU A 1 201 ? 3.182 23.828 -6.766 1 86.19 201 GLU A N 1
ATOM 1626 C CA . GLU A 1 201 ? 3.043 22.906 -7.891 1 86.19 201 GLU A CA 1
ATOM 1627 C C . GLU A 1 201 ? 3.768 23.438 -9.125 1 86.19 201 GLU A C 1
ATOM 1629 O O . GLU A 1 201 ? 4.48 22.688 -9.797 1 86.19 201 GLU A O 1
ATOM 1634 N N . PHE A 1 202 ? 3.57 24.656 -9.375 1 88.62 202 PHE A N 1
ATOM 1635 C CA . PHE A 1 202 ? 4.145 25.281 -10.555 1 88.62 202 PHE A CA 1
ATOM 1636 C C . PHE A 1 202 ? 5.664 25.328 -10.453 1 88.62 202 PHE A C 1
ATOM 1638 O O . PHE A 1 202 ? 6.363 24.906 -11.375 1 88.62 202 PHE A O 1
ATOM 1645 N N . PHE A 1 203 ? 6.168 25.781 -9.391 1 88.69 203 PHE A N 1
ATOM 1646 C CA . PHE A 1 203 ? 7.594 26.062 -9.258 1 88.69 203 PHE A CA 1
ATOM 1647 C C . PHE A 1 203 ? 8.367 24.797 -8.945 1 88.69 203 PHE A C 1
ATOM 1649 O O . PHE A 1 203 ? 9.594 24.766 -9.047 1 88.69 203 PHE A O 1
ATOM 1656 N N . SER A 1 204 ? 7.633 23.781 -8.539 1 86.56 204 SER A N 1
ATOM 1657 C CA . SER A 1 204 ? 8.312 22.516 -8.234 1 86.56 204 SER A CA 1
ATOM 1658 C C . SER A 1 204 ? 8.352 21.609 -9.453 1 86.56 204 SER A C 1
ATOM 1660 O O . SER A 1 204 ? 8.922 20.516 -9.391 1 86.56 204 SER A O 1
ATOM 1662 N N . ARG A 1 205 ? 7.797 22 -10.523 1 86.19 205 ARG A N 1
ATOM 1663 C CA . ARG A 1 205 ? 7.949 21.266 -11.773 1 86.19 205 ARG A CA 1
ATOM 1664 C C . ARG A 1 205 ? 9.414 21.188 -12.188 1 86.19 205 ARG A C 1
ATOM 1666 O O . ARG A 1 205 ? 10.156 22.156 -12.039 1 86.19 205 ARG A O 1
ATOM 1673 N N . PRO A 1 206 ? 9.742 20.047 -12.695 1 85.19 206 PRO A N 1
ATOM 1674 C CA . PRO A 1 206 ? 11.148 19.875 -13.055 1 85.19 206 PRO A CA 1
ATOM 1675 C C . PRO A 1 206 ? 11.664 20.984 -13.961 1 85.19 206 PRO A C 1
ATOM 1677 O O . PRO A 1 206 ? 12.805 21.438 -13.797 1 85.19 206 PRO A O 1
ATOM 1680 N N . GLU A 1 207 ? 10.883 21.375 -14.875 1 86.69 207 GLU A N 1
ATOM 1681 C CA . GLU A 1 207 ? 11.305 22.422 -15.797 1 86.69 207 GLU A CA 1
ATOM 1682 C C . GLU A 1 207 ? 11.609 23.734 -15.062 1 86.69 207 GLU A C 1
ATOM 1684 O O . GLU A 1 207 ? 12.578 24.422 -15.375 1 86.69 207 GLU A O 1
ATOM 1689 N N . ASN A 1 208 ? 10.75 24.109 -14.125 1 87.56 208 ASN A N 1
ATOM 1690 C CA . ASN A 1 208 ? 10.906 25.359 -13.398 1 87.56 208 ASN A CA 1
ATOM 1691 C C . ASN A 1 208 ? 12.039 25.281 -12.375 1 87.56 208 ASN A C 1
ATOM 1693 O O . ASN A 1 208 ? 12.75 26.25 -12.141 1 87.56 208 ASN A O 1
ATOM 1697 N N . VAL A 1 209 ? 12.141 24.109 -11.812 1 87.75 209 VAL A N 1
ATOM 1698 C CA . VAL A 1 209 ? 13.242 23.906 -10.875 1 87.75 209 VAL A CA 1
ATOM 1699 C C . VAL A 1 209 ? 14.57 24.047 -11.609 1 87.75 209 VAL A C 1
ATOM 1701 O O . VAL A 1 209 ? 15.516 24.656 -11.094 1 87.75 209 VAL A O 1
ATOM 1704 N N . LEU A 1 210 ? 14.648 23.5 -12.773 1 86.38 210 LEU A N 1
ATOM 1705 C CA . LEU A 1 210 ? 15.859 23.594 -13.578 1 86.38 210 LEU A CA 1
ATOM 1706 C C . LEU A 1 210 ? 16.156 25.062 -13.914 1 86.38 210 LEU A C 1
ATOM 1708 O O . LEU A 1 210 ? 17.328 25.453 -13.938 1 86.38 210 LEU A O 1
ATOM 1712 N N . LYS A 1 211 ? 15.172 25.812 -14.234 1 86.44 211 LYS A N 1
ATOM 1713 C CA . LYS A 1 211 ? 15.352 27.234 -14.508 1 86.44 211 LYS A CA 1
ATOM 1714 C C . LYS A 1 211 ? 16 27.938 -13.32 1 86.44 211 LYS A C 1
ATOM 1716 O O . LYS A 1 211 ? 16.891 28.781 -13.5 1 86.44 211 LYS A O 1
ATOM 1721 N N . MET A 1 212 ? 15.555 27.641 -12.156 1 87.44 212 MET A N 1
ATOM 1722 C CA . MET A 1 212 ? 16.109 28.234 -10.945 1 87.44 212 MET A CA 1
ATOM 1723 C C . MET A 1 212 ? 17.562 27.812 -10.742 1 87.44 212 MET A C 1
ATOM 1725 O O . MET A 1 212 ? 18.406 28.625 -10.367 1 87.44 212 MET A O 1
ATOM 1729 N N . HIS A 1 213 ? 17.75 26.562 -11.039 1 86.06 213 HIS A N 1
ATOM 1730 C CA . HIS A 1 213 ? 19.109 26.062 -10.945 1 86.06 213 HIS A CA 1
ATOM 1731 C C . HIS A 1 213 ? 20.031 26.781 -11.922 1 86.06 213 HIS A C 1
ATOM 1733 O O . HIS A 1 213 ? 21.172 27.109 -11.594 1 86.06 213 HIS A O 1
ATOM 1739 N N . ARG A 1 214 ? 19.531 26.938 -13.047 1 84.38 214 ARG A N 1
ATOM 1740 C CA . ARG A 1 214 ? 20.297 27.641 -14.078 1 84.38 214 ARG A CA 1
ATOM 1741 C C . ARG A 1 214 ? 20.688 29.047 -13.625 1 84.38 214 ARG A C 1
ATOM 1743 O O . ARG A 1 214 ? 21.781 29.516 -13.906 1 84.38 214 ARG A O 1
ATOM 1750 N N . LYS A 1 215 ? 19.766 29.734 -12.953 1 84.25 215 LYS A N 1
ATOM 1751 C CA . LYS A 1 215 ? 20.031 31.078 -12.453 1 84.25 215 LYS A CA 1
ATOM 1752 C C . LYS A 1 215 ? 21.172 31.078 -11.438 1 84.25 215 LYS A C 1
ATOM 1754 O O . LYS A 1 215 ? 22.016 31.984 -11.445 1 84.25 215 LYS A O 1
ATOM 1759 N N . VAL A 1 216 ? 21.219 30.047 -10.711 1 84.62 216 VAL A N 1
ATOM 1760 C CA . VAL A 1 216 ? 22.25 29.938 -9.688 1 84.62 216 VAL A CA 1
ATOM 1761 C C . VAL A 1 216 ? 23.594 29.641 -10.336 1 84.62 216 VAL A C 1
ATOM 1763 O O . VAL A 1 216 ? 24.609 30.234 -9.984 1 84.62 216 VAL A O 1
ATOM 1766 N N . ILE A 1 217 ? 23.531 28.828 -11.289 1 83.12 217 ILE A N 1
ATOM 1767 C CA . ILE A 1 217 ? 24.766 28.438 -11.969 1 83.12 217 ILE A CA 1
ATOM 1768 C C . ILE A 1 217 ? 25.297 29.609 -12.789 1 83.12 217 ILE A C 1
ATOM 1770 O O . ILE A 1 217 ? 26.516 29.828 -12.859 1 83.12 217 ILE A O 1
ATOM 1774 N N . ALA A 1 218 ? 24.453 30.25 -13.398 1 80.62 218 ALA A N 1
ATOM 1775 C CA . ALA A 1 218 ? 24.844 31.391 -14.242 1 80.62 218 ALA A CA 1
ATOM 1776 C C . ALA A 1 218 ? 25.562 32.438 -13.422 1 80.62 218 ALA A C 1
ATOM 1778 O O . ALA A 1 218 ? 26.516 33.062 -13.914 1 80.62 218 ALA A O 1
ATOM 1779 N N . VAL A 1 219 ? 25.203 32.656 -12.203 1 76.69 219 VAL A N 1
ATOM 1780 C CA . VAL A 1 219 ? 25.75 33.75 -11.398 1 76.69 219 VAL A CA 1
ATOM 1781 C C . VAL A 1 219 ? 26.875 33.219 -10.508 1 76.69 219 VAL A C 1
ATOM 1783 O O . VAL A 1 219 ? 27.922 33.875 -10.375 1 76.69 219 VAL A O 1
ATOM 1786 N N . HIS A 1 220 ? 26.703 31.984 -9.898 1 72.81 220 HIS A N 1
ATOM 1787 C CA . HIS A 1 220 ? 27.656 31.516 -8.898 1 72.81 220 HIS A CA 1
ATOM 1788 C C . HIS A 1 220 ? 28.438 30.312 -9.406 1 72.81 220 HIS A C 1
ATOM 1790 O O . HIS A 1 220 ? 29.328 29.828 -8.727 1 72.81 220 HIS A O 1
ATOM 1796 N N . GLY A 1 221 ? 28.062 29.781 -10.438 1 66.69 221 GLY A N 1
ATOM 1797 C CA . GLY A 1 221 ? 28.656 28.547 -10.906 1 66.69 221 GLY A CA 1
ATOM 1798 C C . GLY A 1 221 ? 30.062 28.75 -11.453 1 66.69 221 GLY A C 1
ATOM 1799 O O . GLY A 1 221 ? 30.406 29.844 -11.914 1 66.69 221 GLY A O 1
ATOM 1800 N N . SER A 1 222 ? 30.844 27.828 -10.961 1 65.56 222 SER A N 1
ATOM 1801 C CA . SER A 1 222 ? 32.156 27.781 -11.609 1 65.56 222 SER A CA 1
ATOM 1802 C C . SER A 1 222 ? 32 27.562 -13.117 1 65.56 222 SER A C 1
ATOM 1804 O O . SER A 1 222 ? 30.938 27.172 -13.586 1 65.56 222 SER A O 1
ATOM 1806 N N . ASP A 1 223 ? 32.938 28.016 -13.914 1 61.88 223 ASP A N 1
ATOM 1807 C CA . ASP A 1 223 ? 32.938 27.781 -15.359 1 61.88 223 ASP A CA 1
ATOM 1808 C C . ASP A 1 223 ? 32.562 26.344 -15.688 1 61.88 223 ASP A C 1
ATOM 1810 O O . ASP A 1 223 ? 31.844 26.078 -16.656 1 61.88 223 ASP A O 1
ATOM 1814 N N . ALA A 1 224 ? 32.938 25.453 -14.844 1 55.09 224 ALA A N 1
ATOM 1815 C CA . ALA A 1 224 ? 32.688 24.031 -15.047 1 55.09 224 ALA A CA 1
ATOM 1816 C C . ALA A 1 224 ? 31.203 23.703 -14.797 1 55.09 224 ALA A C 1
ATOM 1818 O O . ALA A 1 224 ? 30.594 22.953 -15.555 1 55.09 224 ALA A O 1
ATOM 1819 N N . ALA A 1 225 ? 30.672 24.203 -13.836 1 62.78 225 ALA A N 1
ATOM 1820 C CA . ALA A 1 225 ? 29.281 23.953 -13.492 1 62.78 225 ALA A CA 1
ATOM 1821 C C . ALA A 1 225 ? 28.344 24.547 -14.539 1 62.78 225 ALA A C 1
ATOM 1823 O O . ALA A 1 225 ? 27.312 23.953 -14.875 1 62.78 225 ALA A O 1
ATOM 1824 N N . LYS A 1 226 ? 28.781 25.641 -15.117 1 62.72 226 LYS A N 1
ATOM 1825 C CA . LYS A 1 226 ? 28.031 26.266 -16.203 1 62.72 226 LYS A CA 1
ATOM 1826 C C . LYS A 1 226 ? 28.016 25.375 -17.438 1 62.72 226 LYS A C 1
ATOM 1828 O O . LYS A 1 226 ? 26.984 25.25 -18.109 1 62.72 226 LYS A O 1
ATOM 1833 N N . GLN A 1 227 ? 29.094 24.781 -17.547 1 57.25 227 GLN A N 1
ATOM 1834 C CA . GLN A 1 227 ? 29.203 23.906 -18.719 1 57.25 227 GLN A CA 1
ATOM 1835 C C . GLN A 1 227 ? 28.375 22.625 -18.516 1 57.25 227 GLN A C 1
ATOM 1837 O O . GLN A 1 227 ? 27.703 22.172 -19.453 1 57.25 227 GLN A O 1
ATOM 1842 N N . GLN A 1 228 ? 28.391 22.141 -17.406 1 59.88 228 GLN A N 1
ATOM 1843 C CA . GLN A 1 228 ? 27.641 20.922 -17.109 1 59.88 228 GLN A CA 1
ATOM 1844 C C . GLN A 1 228 ? 26.141 21.172 -17.219 1 59.88 228 GLN A C 1
ATOM 1846 O O . GLN A 1 228 ? 25.391 20.312 -17.719 1 59.88 228 GLN A O 1
ATOM 1851 N N . HIS A 1 229 ? 25.703 22.266 -16.781 1 60.59 229 HIS A N 1
ATOM 1852 C CA . HIS A 1 229 ? 24.297 22.641 -16.844 1 60.59 229 HIS A CA 1
ATOM 1853 C C . HIS A 1 229 ? 23.844 22.828 -18.297 1 60.59 229 HIS A C 1
ATOM 1855 O O . HIS A 1 229 ? 22.75 22.406 -18.672 1 60.59 229 HIS A O 1
ATOM 1861 N N . ILE A 1 230 ? 24.703 23.5 -19 1 59.53 230 ILE A N 1
ATOM 1862 C CA . ILE A 1 230 ? 24.422 23.688 -20.422 1 59.53 230 ILE A CA 1
ATOM 1863 C C . ILE A 1 230 ? 24.219 22.328 -21.094 1 59.53 230 ILE A C 1
ATOM 1865 O O . ILE A 1 230 ? 23.297 22.141 -21.891 1 59.53 230 ILE A O 1
ATOM 1869 N N . GLN A 1 231 ? 24.875 21.438 -20.641 1 56.66 231 GLN A N 1
ATOM 1870 C CA . GLN A 1 231 ? 24.766 20.094 -21.219 1 56.66 231 GLN A CA 1
ATOM 1871 C C . GLN A 1 231 ? 23.5 19.406 -20.75 1 56.66 231 GLN A C 1
ATOM 1873 O O . GLN A 1 231 ? 22.844 18.719 -21.516 1 56.66 231 GLN A O 1
ATOM 1878 N N . ALA A 1 232 ? 23.219 19.609 -19.562 1 58.75 232 ALA A N 1
ATOM 1879 C CA . ALA A 1 232 ? 22.031 18.953 -19.016 1 58.75 232 ALA A CA 1
ATOM 1880 C C . ALA A 1 232 ? 20.75 19.516 -19.641 1 58.75 232 ALA A C 1
ATOM 1882 O O . ALA A 1 232 ? 19.828 18.766 -19.953 1 58.75 232 ALA A O 1
ATOM 1883 N N . VAL A 1 233 ? 20.719 20.812 -19.828 1 58.34 233 VAL A N 1
ATOM 1884 C CA . VAL A 1 233 ? 19.594 21.453 -20.469 1 58.34 233 VAL A CA 1
ATOM 1885 C C . VAL A 1 233 ? 19.469 20.984 -21.922 1 58.34 233 VAL A C 1
ATOM 1887 O O . VAL A 1 233 ? 18.359 20.734 -22.406 1 58.34 233 VAL A O 1
ATOM 1890 N N . ALA A 1 234 ? 20.547 20.922 -22.594 1 54.84 234 ALA A N 1
ATOM 1891 C CA . ALA A 1 234 ? 20.547 20.438 -23.969 1 54.84 234 ALA A CA 1
ATOM 1892 C C . ALA A 1 234 ? 20 19.031 -24.062 1 54.84 234 ALA A C 1
ATOM 1894 O O . ALA A 1 234 ? 19.25 18.703 -25 1 54.84 234 ALA A O 1
ATOM 1895 N N . LYS A 1 235 ? 20.281 18.312 -23.141 1 52.41 235 LYS A N 1
ATOM 1896 C CA . LYS A 1 235 ? 19.797 16.938 -23.109 1 52.41 235 LYS A CA 1
ATOM 1897 C C . LYS A 1 235 ? 18.297 16.891 -22.859 1 52.41 235 LYS A C 1
ATOM 1899 O O . LYS A 1 235 ? 17.609 16 -23.375 1 52.41 235 LYS A O 1
ATOM 1904 N N . LEU A 1 236 ? 17.766 17.719 -22.062 1 54.91 236 LEU A N 1
ATOM 1905 C CA . LEU A 1 236 ? 16.328 17.797 -21.781 1 54.91 236 LEU A CA 1
ATOM 1906 C C . LEU A 1 236 ? 15.586 18.406 -22.969 1 54.91 236 LEU A C 1
ATOM 1908 O O . LEU A 1 236 ? 14.469 17.984 -23.281 1 54.91 236 LEU A O 1
ATOM 1912 N N . GLU A 1 237 ? 16.078 19.438 -23.547 1 51.06 237 GLU A N 1
ATOM 1913 C CA . GLU A 1 237 ? 15.5 20.047 -24.734 1 51.06 237 GLU A CA 1
ATOM 1914 C C . GLU A 1 237 ? 15.648 19.141 -25.953 1 51.06 237 GLU A C 1
ATOM 1916 O O . GLU A 1 237 ? 14.844 19.203 -26.891 1 51.06 237 GLU A O 1
ATOM 1921 N N . GLY A 1 238 ? 16.641 18.344 -26.047 1 47.78 238 GLY A N 1
ATOM 1922 C CA . GLY A 1 238 ? 16.797 17.438 -27.172 1 47.78 238 GLY A CA 1
ATOM 1923 C C . GLY A 1 238 ? 15.922 16.188 -27.047 1 47.78 238 GLY A C 1
ATOM 1924 O O . GLY A 1 238 ? 15.977 15.305 -27.906 1 47.78 238 GLY A O 1
ATOM 1925 N N . ARG A 1 239 ? 15.469 15.922 -25.906 1 39.22 239 ARG A N 1
ATOM 1926 C CA . ARG A 1 239 ? 14.484 14.844 -25.891 1 39.22 239 ARG A CA 1
ATOM 1927 C C . ARG A 1 239 ? 13.07 15.398 -26.062 1 39.22 239 ARG A C 1
ATOM 1929 O O . ARG A 1 239 ? 12.781 16.516 -25.625 1 39.22 239 ARG A O 1
ATOM 1936 N N . MET B 1 1 ? 24.031 -27.203 -26.656 1 26.77 1 MET B N 1
ATOM 1937 C CA . MET B 1 1 ? 22.953 -27.219 -25.672 1 26.77 1 MET B CA 1
ATOM 1938 C C . MET B 1 1 ? 22.391 -25.812 -25.469 1 26.77 1 MET B C 1
ATOM 1940 O O . MET B 1 1 ? 23.109 -24.922 -25 1 26.77 1 MET B O 1
ATOM 1944 N N . SER B 1 2 ? 21.609 -25.297 -26.375 1 31.92 2 SER B N 1
ATOM 1945 C CA . SER B 1 2 ? 21.125 -23.922 -26.531 1 31.92 2 SER B CA 1
ATOM 1946 C C . SER B 1 2 ? 20.516 -23.406 -25.234 1 31.92 2 SER B C 1
ATOM 1948 O O . SER B 1 2 ? 19.75 -24.109 -24.578 1 31.92 2 SER B O 1
ATOM 1950 N N . GLN B 1 3 ? 21.25 -22.688 -24.391 1 32.03 3 GLN B N 1
ATOM 1951 C CA . GLN B 1 3 ? 20.922 -22.094 -23.109 1 32.03 3 GLN B CA 1
ATOM 1952 C C . GLN B 1 3 ? 19.516 -21.5 -23.125 1 32.03 3 GLN B C 1
ATOM 1954 O O . GLN B 1 3 ? 19.25 -20.547 -23.859 1 32.03 3 GLN B O 1
ATOM 1959 N N . GLN B 1 4 ? 18.469 -22.344 -23.234 1 35.47 4 GLN B N 1
ATOM 1960 C CA . GLN B 1 4 ? 17.078 -21.906 -23.234 1 35.47 4 GLN B CA 1
ATOM 1961 C C . GLN B 1 4 ? 16.875 -20.703 -22.312 1 35.47 4 GLN B C 1
ATOM 1963 O O . GLN B 1 4 ? 17.125 -20.797 -21.109 1 35.47 4 GLN B O 1
ATOM 1968 N N . GLU B 1 5 ? 17.266 -19.578 -22.797 1 39.28 5 GLU B N 1
ATOM 1969 C CA . GLU B 1 5 ? 17.016 -18.297 -22.141 1 39.28 5 GLU B CA 1
ATOM 1970 C C . GLU B 1 5 ? 15.641 -18.281 -21.484 1 39.28 5 GLU B C 1
ATOM 1972 O O . GLU B 1 5 ? 14.617 -18.375 -22.172 1 39.28 5 GLU B O 1
ATOM 1977 N N . ILE B 1 6 ? 15.594 -19 -20.422 1 46.91 6 ILE B N 1
ATOM 1978 C CA . ILE B 1 6 ? 14.328 -18.984 -19.688 1 46.91 6 ILE B CA 1
ATOM 1979 C C . ILE B 1 6 ? 13.82 -17.547 -19.578 1 46.91 6 ILE B C 1
ATOM 1981 O O . ILE B 1 6 ? 14.492 -16.688 -19.016 1 46.91 6 ILE B O 1
ATOM 1985 N N . SER B 1 7 ? 13.125 -17.156 -20.578 1 54.56 7 SER B N 1
ATOM 1986 C CA . SER B 1 7 ? 12.469 -15.852 -20.578 1 54.56 7 SER B CA 1
ATOM 1987 C C . SER B 1 7 ? 11.789 -15.57 -19.234 1 54.56 7 SER B C 1
ATOM 1989 O O . SER B 1 7 ? 10.852 -16.281 -18.859 1 54.56 7 SER B O 1
ATOM 1991 N N . ILE B 1 8 ? 12.523 -14.992 -18.359 1 62.53 8 ILE B N 1
ATOM 1992 C CA . ILE B 1 8 ? 12.016 -14.602 -17.047 1 62.53 8 ILE B CA 1
ATOM 1993 C C . ILE B 1 8 ? 10.789 -13.703 -17.219 1 62.53 8 ILE B C 1
ATOM 1995 O O . ILE B 1 8 ? 10.875 -12.641 -17.844 1 62.53 8 ILE B O 1
ATOM 1999 N N . ILE B 1 9 ? 9.586 -14.242 -16.969 1 72.56 9 ILE B N 1
ATOM 2000 C CA . ILE B 1 9 ? 8.312 -13.531 -17.062 1 72.56 9 ILE B CA 1
ATOM 2001 C C . ILE B 1 9 ? 8.172 -12.562 -15.898 1 72.56 9 ILE B C 1
ATOM 2003 O O . ILE B 1 9 ? 8.289 -12.953 -14.734 1 72.56 9 ILE B O 1
ATOM 2007 N N . ASN B 1 10 ? 8.078 -11.273 -16.266 1 74.12 10 ASN B N 1
ATOM 2008 C CA . ASN B 1 10 ? 7.902 -10.234 -15.25 1 74.12 10 ASN B CA 1
ATOM 2009 C C . ASN B 1 10 ? 6.434 -9.859 -15.086 1 74.12 10 ASN B C 1
ATOM 2011 O O . ASN B 1 10 ? 5.656 -9.93 -16.031 1 74.12 10 ASN B O 1
ATOM 2015 N N . LEU B 1 11 ? 6.004 -9.641 -13.836 1 77.12 11 LEU B N 1
ATOM 2016 C CA . LEU B 1 11 ? 4.637 -9.266 -13.492 1 77.12 11 LEU B CA 1
ATOM 2017 C C . LEU B 1 11 ? 4.168 -8.078 -14.336 1 77.12 11 LEU B C 1
ATOM 2019 O O . LEU B 1 11 ? 3.018 -8.039 -14.773 1 77.12 11 LEU B O 1
ATOM 2023 N N . ASP B 1 12 ? 5.133 -7.184 -14.609 1 73.69 12 ASP B N 1
ATOM 2024 C CA . ASP B 1 12 ? 4.797 -5.957 -15.32 1 73.69 12 ASP B CA 1
ATOM 2025 C C . ASP B 1 12 ? 4.547 -6.23 -16.797 1 73.69 12 ASP B C 1
ATOM 2027 O O . ASP B 1 12 ? 3.936 -5.418 -17.5 1 73.69 12 ASP B O 1
ATOM 2031 N N . GLN B 1 13 ? 4.934 -7.332 -17.188 1 72.12 13 GLN B N 1
ATOM 2032 C CA . GLN B 1 13 ? 4.848 -7.668 -18.594 1 72.12 13 GLN B CA 1
ATOM 2033 C C . GLN B 1 13 ? 3.514 -8.328 -18.922 1 72.12 13 GLN B C 1
ATOM 2035 O O . GLN B 1 13 ? 3.137 -8.43 -20.094 1 72.12 13 GLN B O 1
ATOM 2040 N N . LEU B 1 14 ? 2.904 -8.68 -17.875 1 79.69 14 LEU B N 1
ATOM 2041 C CA . LEU B 1 14 ? 1.667 -9.406 -18.125 1 79.69 14 LEU B CA 1
ATOM 2042 C C . LEU B 1 14 ? 0.511 -8.453 -18.391 1 79.69 14 LEU B C 1
ATOM 2044 O O . LEU B 1 14 ? 0.247 -7.559 -17.578 1 79.69 14 LEU B O 1
ATOM 2048 N N . VAL B 1 15 ? 0.14 -8.383 -19.672 1 85.75 15 VAL B N 1
ATOM 2049 C CA . VAL B 1 15 ? -1.021 -7.629 -20.141 1 85.75 15 VAL B CA 1
ATOM 2050 C C . VAL B 1 15 ? -2.043 -8.586 -20.75 1 85.75 15 VAL B C 1
ATOM 2052 O O . VAL B 1 15 ? -1.932 -9.805 -20.594 1 85.75 15 VAL B O 1
ATOM 2055 N N . SER B 1 16 ? -3.039 -8.141 -21.375 1 90.19 16 SER B N 1
ATOM 2056 C CA . SER B 1 16 ? -3.955 -8.977 -22.156 1 90.19 16 SER B CA 1
ATOM 2057 C C . SER B 1 16 ? -3.232 -9.688 -23.281 1 90.19 16 SER B C 1
ATOM 2059 O O . SER B 1 16 ? -2.469 -9.07 -24.031 1 90.19 16 SER B O 1
ATOM 2061 N N . MET B 1 17 ? -3.352 -11.008 -23.312 1 93.88 17 MET B N 1
ATOM 2062 C CA . MET B 1 17 ? -2.613 -11.805 -24.281 1 93.88 17 MET B CA 1
ATOM 2063 C C . MET B 1 17 ? -3.514 -12.852 -24.922 1 93.88 17 MET B C 1
ATOM 2065 O O . MET B 1 17 ? -4.535 -13.234 -24.344 1 93.88 17 MET B O 1
ATOM 2069 N N . THR B 1 18 ? -3.057 -13.258 -26.141 1 94.69 18 THR B N 1
ATOM 2070 C CA . THR B 1 18 ? -3.727 -14.391 -26.781 1 94.69 18 THR B CA 1
ATOM 2071 C C . THR B 1 18 ? -3.057 -15.703 -26.406 1 94.69 18 THR B C 1
ATOM 2073 O O . THR B 1 18 ? -1.914 -15.711 -25.938 1 94.69 18 THR B O 1
ATOM 2076 N N . SER B 1 19 ? -3.824 -16.812 -26.641 1 96 19 SER B N 1
ATOM 2077 C CA . SER B 1 19 ? -3.273 -18.125 -26.344 1 96 19 SER B CA 1
ATOM 2078 C C . SER B 1 19 ? -2.012 -18.391 -27.156 1 96 19 SER B C 1
ATOM 2080 O O . SER B 1 19 ? -1.098 -19.078 -26.703 1 96 19 SER B O 1
ATOM 2082 N N . VAL B 1 20 ? -1.939 -17.781 -28.359 1 94.75 20 VAL B N 1
ATOM 2083 C CA . VAL B 1 20 ? -0.776 -17.969 -29.219 1 94.75 20 VAL B CA 1
ATOM 2084 C C . VAL B 1 20 ? 0.427 -17.234 -28.625 1 94.75 20 VAL B C 1
ATOM 2086 O O . VAL B 1 20 ? 1.525 -17.797 -28.562 1 94.75 20 VAL B O 1
ATOM 2089 N N . GLU B 1 21 ? 0.217 -16.047 -28.141 1 93.56 21 GLU B N 1
ATOM 2090 C CA . GLU B 1 21 ? 1.279 -15.266 -27.531 1 93.56 21 GLU B CA 1
ATOM 2091 C C . GLU B 1 21 ? 1.795 -15.945 -26.266 1 93.56 21 GLU B C 1
ATOM 2093 O O . GLU B 1 21 ? 3 -15.938 -26 1 93.56 21 GLU B O 1
ATOM 2098 N N . ILE B 1 22 ? 0.885 -16.5 -25.5 1 94.38 22 ILE B N 1
ATOM 2099 C CA . ILE B 1 22 ? 1.246 -17.156 -24.25 1 94.38 22 ILE B CA 1
ATOM 2100 C C . ILE B 1 22 ? 2.102 -18.391 -24.547 1 94.38 22 ILE B C 1
ATOM 2102 O O . ILE B 1 22 ? 3.08 -18.656 -23.844 1 94.38 22 ILE B O 1
ATOM 2106 N N . ALA B 1 23 ? 1.716 -19.078 -25.578 1 95.12 23 ALA B N 1
ATOM 2107 C CA . ALA B 1 23 ? 2.492 -20.25 -25.969 1 95.12 23 ALA B CA 1
ATOM 2108 C C . ALA B 1 23 ? 3.924 -19.875 -26.328 1 95.12 23 ALA B C 1
ATOM 2110 O O . ALA B 1 23 ? 4.875 -20.547 -25.922 1 95.12 23 ALA B O 1
ATOM 2111 N N . GLU B 1 24 ? 4.02 -18.781 -27.047 1 92.5 24 GLU B N 1
ATOM 2112 C CA . GLU B 1 24 ? 5.34 -18.297 -27.438 1 92.5 24 GLU B CA 1
ATOM 2113 C C . GLU B 1 24 ? 6.145 -17.844 -26.219 1 92.5 24 GLU B C 1
ATOM 2115 O O . GLU B 1 24 ? 7.324 -18.188 -26.078 1 92.5 24 GLU B O 1
ATOM 2120 N N . LEU B 1 25 ? 5.496 -17.172 -25.344 1 89.25 25 LEU B N 1
ATOM 2121 C CA . LEU B 1 25 ? 6.133 -16.609 -24.156 1 89.25 25 LEU B CA 1
ATOM 2122 C C . LEU B 1 25 ? 6.633 -17.719 -23.234 1 89.25 25 LEU B C 1
ATOM 2124 O O . LEU B 1 25 ? 7.715 -17.609 -22.656 1 89.25 25 LEU B O 1
ATOM 2128 N N . THR B 1 26 ? 5.875 -18.797 -23.094 1 90.94 26 THR B N 1
ATOM 2129 C CA . THR B 1 26 ? 6.152 -19.828 -22.094 1 90.94 26 THR B CA 1
ATOM 2130 C C . THR B 1 26 ? 6.906 -21 -22.719 1 90.94 26 THR B C 1
ATOM 2132 O O . THR B 1 26 ? 7.469 -21.828 -22 1 90.94 26 THR B O 1
ATOM 2135 N N . GLY B 1 27 ? 6.844 -21.094 -24.031 1 92.12 27 GLY B N 1
ATOM 2136 C CA . GLY B 1 27 ? 7.484 -22.203 -24.719 1 92.12 27 GLY B CA 1
ATOM 2137 C C . GLY B 1 27 ? 6.625 -23.453 -24.75 1 92.12 27 GLY B C 1
ATOM 2138 O O . GLY B 1 27 ? 7.098 -24.531 -25.125 1 92.12 27 GLY B O 1
ATOM 2139 N N . LYS B 1 28 ? 5.422 -23.359 -24.375 1 94.12 28 LYS B N 1
ATOM 2140 C CA . LYS B 1 28 ? 4.5 -24.484 -24.375 1 94.12 28 LYS B CA 1
ATOM 2141 C C . LYS B 1 28 ? 3.82 -24.641 -25.734 1 94.12 28 LYS B C 1
ATOM 2143 O O . LYS B 1 28 ? 3.68 -23.672 -26.484 1 94.12 28 LYS B O 1
ATOM 2148 N N . GLU B 1 29 ? 3.385 -25.922 -26.016 1 95.81 29 GLU B N 1
ATOM 2149 C CA . GLU B 1 29 ? 2.6 -26.125 -27.234 1 95.81 29 GLU B CA 1
ATOM 2150 C C . GLU B 1 29 ? 1.237 -25.453 -27.125 1 95.81 29 GLU B C 1
ATOM 2152 O O . GLU B 1 29 ? 0.595 -25.484 -26.078 1 95.81 29 GLU B O 1
ATOM 2157 N N . HIS B 1 30 ? 0.846 -24.906 -28.203 1 95 30 HIS B N 1
ATOM 2158 C CA . HIS B 1 30 ? -0.401 -24.141 -28.203 1 95 30 HIS B CA 1
ATOM 2159 C C . HIS B 1 30 ? -1.581 -25.031 -27.812 1 95 30 HIS B C 1
ATOM 2161 O O . HIS B 1 30 ? -2.473 -24.578 -27.078 1 95 30 HIS B O 1
ATOM 2167 N N . ARG B 1 31 ? -1.567 -26.219 -28.234 1 95 31 ARG B N 1
ATOM 2168 C CA . ARG B 1 31 ? -2.664 -27.125 -27.906 1 95 31 ARG B CA 1
ATOM 2169 C C . ARG B 1 31 ? -2.777 -27.297 -26.391 1 95 31 ARG B C 1
ATOM 2171 O O . ARG B 1 31 ? -3.883 -27.422 -25.859 1 95 31 ARG B O 1
ATOM 2178 N N . ASN B 1 32 ? -1.622 -27.359 -25.75 1 96.75 32 ASN B N 1
ATOM 2179 C CA . ASN B 1 32 ? -1.608 -27.484 -24.297 1 96.75 32 ASN B CA 1
ATOM 2180 C C . ASN B 1 32 ? -2.137 -26.219 -23.625 1 96.75 32 ASN B C 1
ATOM 2182 O O . ASN B 1 32 ? -2.854 -26.312 -22.625 1 96.75 32 ASN B O 1
ATOM 2186 N N . VAL B 1 33 ? -1.769 -25.094 -24.188 1 96.69 33 VAL B N 1
ATOM 2187 C CA . VAL B 1 33 ? -2.24 -23.828 -23.641 1 96.69 33 VAL B CA 1
ATOM 2188 C C . VAL B 1 33 ? -3.76 -23.75 -23.766 1 96.69 33 VAL B C 1
ATOM 2190 O O . VAL B 1 33 ? -4.445 -23.328 -22.844 1 96.69 33 VAL B O 1
ATOM 2193 N N . LEU B 1 34 ? -4.273 -24.172 -24.906 1 96.31 34 LEU B N 1
ATOM 2194 C CA . LEU B 1 34 ? -5.719 -24.172 -25.094 1 96.31 34 LEU B CA 1
ATOM 2195 C C . LEU B 1 34 ? -6.414 -25.031 -24.047 1 96.31 34 LEU B C 1
ATOM 2197 O O . LEU B 1 34 ? -7.426 -24.609 -23.469 1 96.31 34 LEU B O 1
ATOM 2201 N N . ARG B 1 35 ? -5.887 -26.172 -23.828 1 96.12 35 ARG B N 1
ATOM 2202 C CA . ARG B 1 35 ? -6.438 -27.078 -22.844 1 96.12 35 ARG B CA 1
ATOM 2203 C C . ARG B 1 35 ? -6.395 -26.469 -21.453 1 96.12 35 ARG B C 1
ATOM 2205 O O . ARG B 1 35 ? -7.375 -26.531 -20.703 1 96.12 35 ARG B O 1
ATOM 2212 N N . ASP B 1 36 ? -5.25 -25.875 -21.125 1 96.12 36 ASP B N 1
ATOM 2213 C CA . ASP B 1 36 ? -5.074 -25.297 -19.797 1 96.12 36 ASP B CA 1
ATOM 2214 C C . ASP B 1 36 ? -6.031 -24.141 -19.562 1 96.12 36 ASP B C 1
ATOM 2216 O O . ASP B 1 36 ? -6.516 -23.922 -18.453 1 96.12 36 ASP B O 1
ATOM 2220 N N . ILE B 1 37 ? -6.281 -23.375 -20.578 1 95.5 37 ILE B N 1
ATOM 2221 C CA . ILE B 1 37 ? -7.219 -22.266 -20.469 1 95.5 37 ILE B CA 1
ATOM 2222 C C . ILE B 1 37 ? -8.617 -22.797 -20.172 1 95.5 37 ILE B C 1
ATOM 2224 O O . ILE B 1 37 ? -9.32 -22.266 -19.297 1 95.5 37 ILE B O 1
ATOM 2228 N N . ARG B 1 38 ? -9.016 -23.812 -20.859 1 93.5 38 ARG B N 1
ATOM 2229 C CA . ARG B 1 38 ? -10.328 -24.406 -20.641 1 93.5 38 ARG B CA 1
ATOM 2230 C C . ARG B 1 38 ? -10.461 -24.906 -19.203 1 93.5 38 ARG B C 1
ATOM 2232 O O . ARG B 1 38 ? -11.477 -24.672 -18.547 1 93.5 38 ARG B O 1
ATOM 2239 N N . ASN B 1 39 ? -9.406 -25.578 -18.75 1 93.31 39 ASN B N 1
ATOM 2240 C CA . ASN B 1 39 ? -9.406 -26.078 -17.375 1 93.31 39 ASN B CA 1
ATOM 2241 C C . ASN B 1 39 ? -9.508 -24.953 -16.359 1 93.31 39 ASN B C 1
ATOM 2243 O O . ASN B 1 39 ? -10.227 -25.062 -15.375 1 93.31 39 ASN B O 1
ATOM 2247 N N . MET B 1 40 ? -8.758 -23.938 -16.641 1 93.25 40 MET B N 1
ATOM 2248 C CA . MET B 1 40 ? -8.75 -22.781 -15.75 1 93.25 40 MET B CA 1
ATOM 2249 C C . MET B 1 40 ? -10.141 -22.172 -15.648 1 93.25 40 MET B C 1
ATOM 2251 O O . MET B 1 40 ? -10.609 -21.891 -14.547 1 93.25 40 MET B O 1
ATOM 2255 N N . VAL B 1 41 ? -10.758 -21.969 -16.75 1 91.19 41 VAL B N 1
ATOM 2256 C CA . VAL B 1 41 ? -12.086 -21.359 -16.797 1 91.19 41 VAL B CA 1
ATOM 2257 C C . VAL B 1 41 ? -13.086 -22.25 -16.047 1 91.19 41 VAL B C 1
ATOM 2259 O O . VAL B 1 41 ? -13.938 -21.75 -15.312 1 91.19 41 VAL B O 1
ATOM 2262 N N . GLU B 1 42 ? -12.953 -23.5 -16.266 1 89.19 42 GLU B N 1
ATOM 2263 C CA . GLU B 1 42 ? -13.844 -24.438 -15.602 1 89.19 42 GLU B CA 1
ATOM 2264 C C . GLU B 1 42 ? -13.664 -24.375 -14.086 1 89.19 42 GLU B C 1
ATOM 2266 O O . GLU B 1 42 ? -14.648 -24.359 -13.336 1 89.19 42 GLU B O 1
ATOM 2271 N N . GLU B 1 43 ? -12.469 -24.359 -13.68 1 87.5 43 GLU B N 1
ATOM 2272 C CA . GLU B 1 43 ? -12.18 -24.328 -12.25 1 87.5 43 GLU B CA 1
ATOM 2273 C C . GLU B 1 43 ? -12.664 -23.031 -11.617 1 87.5 43 GLU B C 1
ATOM 2275 O O . GLU B 1 43 ? -13.164 -23.031 -10.492 1 87.5 43 GLU B O 1
ATOM 2280 N N . LEU B 1 44 ? -12.484 -21.969 -12.289 1 87.69 44 LEU B N 1
ATOM 2281 C CA . LEU B 1 44 ? -12.914 -20.672 -11.773 1 87.69 44 LEU B CA 1
ATOM 2282 C C . LEU B 1 44 ? -14.438 -20.594 -11.703 1 87.69 44 LEU B C 1
ATOM 2284 O O . LEU B 1 44 ? -14.984 -19.969 -10.789 1 87.69 44 LEU B O 1
ATOM 2288 N N . ASN B 1 45 ? -15.047 -21.141 -12.688 1 81.88 45 ASN B N 1
ATOM 2289 C CA . ASN B 1 45 ? -16.5 -21.141 -12.734 1 81.88 45 ASN B CA 1
ATOM 2290 C C . ASN B 1 45 ? -17.109 -22.062 -11.688 1 81.88 45 ASN B C 1
ATOM 2292 O O . ASN B 1 45 ? -18.219 -21.828 -11.203 1 81.88 45 ASN B O 1
ATOM 2296 N N . ALA B 1 46 ? -16.469 -23.094 -11.469 1 75.25 46 ALA B N 1
ATOM 2297 C CA . ALA B 1 46 ? -16.969 -24.047 -10.477 1 75.25 46 ALA B CA 1
ATOM 2298 C C . ALA B 1 46 ? -17.109 -23.391 -9.109 1 75.25 46 ALA B C 1
ATOM 2300 O O . ALA B 1 46 ? -18 -23.734 -8.328 1 75.25 46 ALA B O 1
ATOM 2301 N N . LEU B 1 47 ? -16.297 -22.5 -8.812 1 63.41 47 LEU B N 1
ATOM 2302 C CA . LEU B 1 47 ? -16.359 -21.812 -7.523 1 63.41 47 LEU B CA 1
ATOM 2303 C C . LEU B 1 47 ? -17.422 -20.719 -7.535 1 63.41 47 LEU B C 1
ATOM 2305 O O . LEU B 1 47 ? -18 -20.406 -6.496 1 63.41 47 LEU B O 1
ATOM 2309 N N . LYS B 1 48 ? -17.422 -20 -8.625 1 57.78 48 LYS B N 1
ATOM 2310 C CA . LYS B 1 48 ? -18.453 -18.969 -8.719 1 57.78 48 LYS B CA 1
ATOM 2311 C C . LYS B 1 48 ? -19.844 -19.547 -8.406 1 57.78 48 LYS B C 1
ATOM 2313 O O . LYS B 1 48 ? -20.672 -18.875 -7.801 1 57.78 48 LYS B O 1
ATOM 2318 N N . THR B 1 49 ? -20.156 -20.656 -9.008 1 51.84 49 THR B N 1
ATOM 2319 C CA . THR B 1 49 ? -21.469 -21.281 -8.82 1 51.84 49 THR B CA 1
ATOM 2320 C C . THR B 1 49 ? -21.734 -21.547 -7.34 1 51.84 49 THR B C 1
ATOM 2322 O O . THR B 1 49 ? -22.859 -21.438 -6.867 1 51.84 49 THR B O 1
ATOM 2325 N N . GLU B 1 50 ? -20.812 -22.125 -6.625 1 47.53 50 GLU B N 1
ATOM 2326 C CA . GLU B 1 50 ? -21.156 -22.438 -5.242 1 47.53 50 GLU B CA 1
ATOM 2327 C C . GLU B 1 50 ? -21.406 -21.172 -4.434 1 47.53 50 GLU B C 1
ATOM 2329 O O . GLU B 1 50 ? -22.25 -21.156 -3.529 1 47.53 50 GLU B O 1
ATOM 2334 N N . HIS B 1 51 ? -20.516 -20.141 -4.473 1 44.66 51 HIS B N 1
ATOM 2335 C CA . HIS B 1 51 ? -20.859 -18.938 -3.701 1 44.66 51 HIS B CA 1
ATOM 2336 C C . HIS B 1 51 ? -21.547 -17.906 -4.574 1 44.66 51 HIS B C 1
ATOM 2338 O O . HIS B 1 51 ? -22.562 -17.312 -4.168 1 44.66 51 HIS B O 1
ATOM 2344 N N . CYS B 1 52 ? -20.922 -16.734 -5.09 1 39.78 52 CYS B N 1
ATOM 2345 C CA . CYS B 1 52 ? -21.484 -15.492 -5.586 1 39.78 52 CYS B CA 1
ATOM 2346 C C . CYS B 1 52 ? -21.844 -15.609 -7.062 1 39.78 52 CYS B C 1
ATOM 2348 O O . CYS B 1 52 ? -21 -15.914 -7.895 1 39.78 52 CYS B O 1
ATOM 2350 N N . SER B 1 53 ? -23.203 -15.836 -7.355 1 37.94 53 SER B N 1
ATOM 2351 C CA . SER B 1 53 ? -23.953 -15.57 -8.578 1 37.94 53 SER B CA 1
ATOM 2352 C C . SER B 1 53 ? -23.359 -14.414 -9.359 1 37.94 53 SER B C 1
ATOM 2354 O O . SER B 1 53 ? -23.703 -14.195 -10.523 1 37.94 53 SER B O 1
ATOM 2356 N N . LYS B 1 54 ? -22.938 -13.328 -8.672 1 38.5 54 LYS B N 1
ATOM 2357 C CA . LYS B 1 54 ? -22.734 -12.039 -9.328 1 38.5 54 LYS B CA 1
ATOM 2358 C C . LYS B 1 54 ? -21.5 -12.07 -10.227 1 38.5 54 LYS B C 1
ATOM 2360 O O . LYS B 1 54 ? -21.109 -11.047 -10.797 1 38.5 54 LYS B O 1
ATOM 2365 N N . LEU B 1 55 ? -20.703 -13.047 -10.109 1 39.84 55 LEU B N 1
ATOM 2366 C CA . LEU B 1 55 ? -19.531 -12.938 -10.969 1 39.84 55 LEU B CA 1
ATOM 2367 C C . LEU B 1 55 ? -19.828 -13.461 -12.367 1 39.84 55 LEU B C 1
ATOM 2369 O O . LEU B 1 55 ? -19.078 -14.258 -12.914 1 39.84 55 LEU B O 1
ATOM 2373 N N . SER B 1 56 ? -21.031 -13.547 -12.742 1 40.94 56 SER B N 1
ATOM 2374 C CA . SER B 1 56 ? -21.375 -13.914 -14.109 1 40.94 56 SER B CA 1
ATOM 2375 C C . SER B 1 56 ? -20.594 -13.094 -15.125 1 40.94 56 SER B C 1
ATOM 2377 O O . SER B 1 56 ? -20.984 -12.969 -16.281 1 40.94 56 SER B O 1
ATOM 2379 N N . SER B 1 57 ? -20.016 -11.953 -14.688 1 45.78 57 SER B N 1
ATOM 2380 C CA . SER B 1 57 ? -19.453 -11.234 -15.82 1 45.78 57 SER B CA 1
ATOM 2381 C C . SER B 1 57 ? -18.562 -12.148 -16.656 1 45.78 57 SER B C 1
ATOM 2383 O O . SER B 1 57 ? -17.922 -13.062 -16.125 1 45.78 57 SER B O 1
ATOM 2385 N N . PRO B 1 58 ? -18.719 -12.242 -18.047 1 53.09 58 PRO B N 1
ATOM 2386 C CA . PRO B 1 58 ? -17.891 -12.969 -19.016 1 53.09 58 PRO B CA 1
ATOM 2387 C C . PRO B 1 58 ? -16.422 -13.039 -18.578 1 53.09 58 PRO B C 1
ATOM 2389 O O . PRO B 1 58 ? -15.867 -12.047 -18.109 1 53.09 58 PRO B O 1
ATOM 2392 N N . ILE B 1 59 ? -16 -14.273 -18.141 1 68 59 ILE B N 1
ATOM 2393 C CA . ILE B 1 59 ? -14.617 -14.578 -17.781 1 68 59 ILE B CA 1
ATOM 2394 C C . ILE B 1 59 ? -13.672 -13.859 -18.734 1 68 59 ILE B C 1
ATOM 2396 O O . ILE B 1 59 ? -13.977 -13.695 -19.922 1 68 59 ILE B O 1
ATOM 2400 N N . GLY B 1 60 ? -12.875 -12.93 -18.375 1 84.81 60 GLY B N 1
ATOM 2401 C CA . GLY B 1 60 ? -11.805 -12.25 -19.078 1 84.81 60 GLY B CA 1
ATOM 2402 C C . GLY B 1 60 ? -11.094 -13.141 -20.094 1 84.81 60 GLY B C 1
ATOM 2403 O O . GLY B 1 60 ? -9.891 -13.008 -20.297 1 84.81 60 GLY B O 1
ATOM 2404 N N . VAL B 1 61 ? -11.969 -14.164 -20.625 1 91.69 61 VAL B N 1
ATOM 2405 C CA . VAL B 1 61 ? -11.469 -15.086 -21.641 1 91.69 61 VAL B CA 1
ATOM 2406 C C . VAL B 1 61 ? -12.438 -15.125 -22.812 1 91.69 61 VAL B C 1
ATOM 2408 O O . VAL B 1 61 ? -13.609 -15.469 -22.656 1 91.69 61 VAL B O 1
ATOM 2411 N N . ILE B 1 62 ? -11.984 -14.719 -23.984 1 92.06 62 ILE B N 1
ATOM 2412 C CA . ILE B 1 62 ? -12.82 -14.656 -25.188 1 92.06 62 ILE B CA 1
ATOM 2413 C C . ILE B 1 62 ? -12.281 -15.633 -26.234 1 92.06 62 ILE B C 1
ATOM 2415 O O . ILE B 1 62 ? -11.07 -15.695 -26.469 1 92.06 62 ILE B O 1
ATOM 2419 N N . GLU B 1 63 ? -13.258 -16.406 -26.828 1 92.44 63 GLU B N 1
ATOM 2420 C CA . GLU B 1 63 ? -12.867 -17.328 -27.875 1 92.44 63 GLU B CA 1
ATOM 2421 C C . GLU B 1 63 ? -12.781 -16.609 -29.234 1 92.44 63 GLU B C 1
ATOM 2423 O O . GLU B 1 63 ? -13.602 -15.742 -29.531 1 92.44 63 GLU B O 1
ATOM 2428 N N . ASP B 1 64 ? -11.789 -16.906 -29.938 1 91.88 64 ASP B N 1
ATOM 2429 C CA . ASP B 1 64 ? -11.578 -16.359 -31.281 1 91.88 64 ASP B CA 1
ATOM 2430 C C . ASP B 1 64 ? -10.906 -17.375 -32.188 1 91.88 64 ASP B C 1
ATOM 2432 O O . ASP B 1 64 ? -10.75 -18.547 -31.812 1 91.88 64 ASP B O 1
ATOM 2436 N N . VAL B 1 65 ? -10.75 -17 -33.5 1 91.94 65 VAL B N 1
ATOM 2437 C CA . VAL B 1 65 ? -10.086 -17.891 -34.438 1 91.94 65 VAL B CA 1
ATOM 2438 C C . VAL B 1 65 ? -8.969 -17.141 -35.156 1 91.94 65 VAL B C 1
ATOM 2440 O O . VAL B 1 65 ? -8.992 -15.906 -35.25 1 91.94 65 VAL B O 1
ATOM 2443 N N . TYR B 1 66 ? -7.93 -17.828 -35.5 1 90 66 TYR B N 1
ATOM 2444 C CA . TYR B 1 66 ? -6.863 -17.234 -36.312 1 90 66 TYR B CA 1
ATOM 2445 C C . TYR B 1 66 ? -6.457 -18.156 -37.438 1 90 66 TYR B C 1
ATOM 2447 O O . TYR B 1 66 ? -6.812 -19.344 -37.438 1 90 66 TYR B O 1
ATOM 2455 N N . LEU B 1 67 ? -5.789 -17.594 -38.438 1 91.06 67 LEU B N 1
ATOM 2456 C CA . LEU B 1 67 ? -5.316 -18.375 -39.562 1 91.06 67 LEU B CA 1
ATOM 2457 C C . LEU B 1 67 ? -3.855 -18.781 -39.375 1 91.06 67 LEU B C 1
ATOM 2459 O O . LEU B 1 67 ? -3.002 -17.922 -39.125 1 91.06 67 LEU B O 1
ATOM 2463 N N . ASN B 1 68 ? -3.586 -20.078 -39.5 1 86.62 68 ASN B N 1
ATOM 2464 C CA . ASN B 1 68 ? -2.199 -20.516 -39.344 1 86.62 68 ASN B CA 1
ATOM 2465 C C . ASN B 1 68 ? -1.445 -20.391 -40.688 1 86.62 68 ASN B C 1
ATOM 2467 O O . ASN B 1 68 ? -1.965 -19.828 -41.656 1 86.62 68 ASN B O 1
ATOM 2471 N N . ALA B 1 69 ? -0.165 -20.734 -40.656 1 86.12 69 ALA B N 1
ATOM 2472 C CA . ALA B 1 69 ? 0.701 -20.594 -41.812 1 86.12 69 ALA B CA 1
ATOM 2473 C C . ALA B 1 69 ? 0.113 -21.312 -43.031 1 86.12 69 ALA B C 1
ATOM 2475 O O . ALA B 1 69 ? 0.356 -20.922 -44.188 1 86.12 69 ALA B O 1
ATOM 2476 N N . GLN B 1 70 ? -0.728 -22.391 -42.844 1 91.06 70 GLN B N 1
ATOM 2477 C CA . GLN B 1 70 ? -1.319 -23.188 -43.906 1 91.06 70 GLN B CA 1
ATOM 2478 C C . GLN B 1 70 ? -2.666 -22.625 -44.344 1 91.06 70 GLN B C 1
ATOM 2480 O O . GLN B 1 70 ? -3.357 -23.219 -45.188 1 91.06 70 GLN B O 1
ATOM 2485 N N . GLY B 1 71 ? -3.061 -21.594 -43.719 1 89.38 71 GLY B N 1
ATOM 2486 C CA . GLY B 1 71 ? -4.312 -20.953 -44.094 1 89.38 71 GLY B CA 1
ATOM 2487 C C . GLY B 1 71 ? -5.523 -21.578 -43.438 1 89.38 71 GLY B C 1
ATOM 2488 O O . GLY B 1 71 ? -6.652 -21.406 -43.875 1 89.38 71 GLY B O 1
ATOM 2489 N N . LYS B 1 72 ? -5.332 -22.469 -42.531 1 92.06 72 LYS B N 1
ATOM 2490 C CA . LYS B 1 72 ? -6.438 -23.109 -41.812 1 92.06 72 LYS B CA 1
ATOM 2491 C C . LYS B 1 72 ? -6.82 -22.328 -40.562 1 92.06 72 LYS B C 1
ATOM 2493 O O . LYS B 1 72 ? -5.953 -21.812 -39.844 1 92.06 72 LYS B O 1
ATOM 2498 N N . GLN B 1 73 ? -8.133 -22.391 -40.312 1 92.88 73 GLN B N 1
ATOM 2499 C CA . GLN B 1 73 ? -8.641 -21.719 -39.125 1 92.88 73 GLN B CA 1
ATOM 2500 C C . GLN B 1 73 ? -8.359 -22.531 -37.875 1 92.88 73 GLN B C 1
ATOM 2502 O O . GLN B 1 73 ? -8.719 -23.719 -37.812 1 92.88 73 GLN B O 1
ATOM 2507 N N . GLN B 1 74 ? -7.652 -21.922 -36.969 1 93.12 74 GLN B N 1
ATOM 2508 C CA . GLN B 1 74 ? -7.352 -22.547 -35.688 1 93.12 74 GLN B CA 1
ATOM 2509 C C . GLN B 1 74 ? -7.977 -21.766 -34.531 1 93.12 74 GLN B C 1
ATOM 2511 O O . GLN B 1 74 ? -8.078 -20.547 -34.594 1 93.12 74 GLN B O 1
ATOM 2516 N N . PRO B 1 75 ? -8.406 -22.469 -33.531 1 94.31 75 PRO B N 1
ATOM 2517 C CA . PRO B 1 75 ? -8.984 -21.766 -32.375 1 94.31 75 PRO B CA 1
ATOM 2518 C C . PRO B 1 75 ? -7.945 -20.969 -31.594 1 94.31 75 PRO B C 1
ATOM 2520 O O . PRO B 1 75 ? -6.766 -21.328 -31.578 1 94.31 75 PRO B O 1
ATOM 2523 N N . LEU B 1 76 ? -8.414 -19.891 -31.031 1 94.25 76 LEU B N 1
ATOM 2524 C CA . LEU B 1 76 ? -7.57 -19.078 -30.156 1 94.25 76 LEU B CA 1
ATOM 2525 C C . LEU B 1 76 ? -8.398 -18.438 -29.047 1 94.25 76 LEU B C 1
ATOM 2527 O O . LEU B 1 76 ? -9.594 -18.203 -29.219 1 94.25 76 LEU B O 1
ATOM 2531 N N . TYR B 1 77 ? -7.727 -18.234 -27.906 1 95.38 77 TYR B N 1
ATOM 2532 C CA . TYR B 1 77 ? -8.352 -17.484 -26.812 1 95.38 77 TYR B CA 1
ATOM 2533 C C . TYR B 1 77 ? -7.652 -16.156 -26.594 1 95.38 77 TYR B C 1
ATOM 2535 O O . TYR B 1 77 ? -6.426 -16.062 -26.703 1 95.38 77 TYR B O 1
ATOM 2543 N N . ARG B 1 78 ? -8.5 -15.172 -26.281 1 94.94 78 ARG B N 1
ATOM 2544 C CA . ARG B 1 78 ? -7.996 -13.891 -25.797 1 94.94 78 ARG B CA 1
ATOM 2545 C C . ARG B 1 78 ? -8.289 -13.711 -24.312 1 94.94 78 ARG B C 1
ATOM 2547 O O . ARG B 1 78 ? -9.445 -13.789 -23.891 1 94.94 78 ARG B O 1
ATOM 2554 N N . LEU B 1 79 ? -7.211 -13.469 -23.562 1 94.81 79 LEU B N 1
ATOM 2555 C CA . LEU B 1 79 ? -7.348 -13.336 -22.125 1 94.81 79 LEU B CA 1
ATOM 2556 C C . LEU B 1 79 ? -7.043 -11.914 -21.672 1 94.81 79 LEU B C 1
ATOM 2558 O O . LEU B 1 79 ? -6.121 -11.281 -22.188 1 94.81 79 LEU B O 1
ATOM 2562 N N . ASP B 1 80 ? -7.828 -11.461 -20.75 1 93.56 80 ASP B N 1
ATOM 2563 C CA . ASP B 1 80 ? -7.488 -10.172 -20.156 1 93.56 80 ASP B CA 1
ATOM 2564 C C . ASP B 1 80 ? -6.305 -10.297 -19.203 1 93.56 80 ASP B C 1
ATOM 2566 O O . ASP B 1 80 ? -5.723 -11.383 -19.062 1 93.56 80 ASP B O 1
ATOM 2570 N N . ARG B 1 81 ? -5.898 -9.289 -18.594 1 92.69 81 ARG B N 1
ATOM 2571 C CA . ARG B 1 81 ? -4.695 -9.242 -17.766 1 92.69 81 ARG B CA 1
ATOM 2572 C C . ARG B 1 81 ? -4.781 -10.227 -16.609 1 92.69 81 ARG B C 1
ATOM 2574 O O . ARG B 1 81 ? -3.842 -10.984 -16.359 1 92.69 81 ARG B O 1
ATOM 2581 N N . LYS B 1 82 ? -5.879 -10.195 -15.914 1 92.56 82 LYS B N 1
ATOM 2582 C CA . LYS B 1 82 ? -6.066 -11.07 -14.758 1 92.56 82 LYS B CA 1
ATOM 2583 C C . LYS B 1 82 ? -5.918 -12.539 -15.156 1 92.56 82 LYS B C 1
ATOM 2585 O O . LYS B 1 82 ? -5.152 -13.281 -14.531 1 92.56 82 LYS B O 1
ATOM 2590 N N . HIS B 1 83 ? -6.582 -12.938 -16.172 1 94.56 83 HIS B N 1
ATOM 2591 C CA . HIS B 1 83 ? -6.602 -14.336 -16.562 1 94.56 83 HIS B CA 1
ATOM 2592 C C . HIS B 1 83 ? -5.273 -14.75 -17.188 1 94.56 83 HIS B C 1
ATOM 2594 O O . HIS B 1 83 ? -4.848 -15.898 -17.047 1 94.56 83 HIS B O 1
ATOM 2600 N N . THR B 1 84 ? -4.664 -13.773 -17.891 1 93.94 84 THR B N 1
ATOM 2601 C CA . THR B 1 84 ? -3.303 -14.023 -18.359 1 93.94 84 THR B CA 1
ATOM 2602 C C . THR B 1 84 ? -2.379 -14.32 -17.172 1 93.94 84 THR B C 1
ATOM 2604 O O . THR B 1 84 ? -1.623 -15.289 -17.203 1 93.94 84 THR B O 1
ATOM 2607 N N . PHE B 1 85 ? -2.529 -13.57 -16.141 1 93.5 85 PHE B N 1
ATOM 2608 C CA . PHE B 1 85 ? -1.707 -13.758 -14.961 1 93.5 85 PHE B CA 1
ATOM 2609 C C . PHE B 1 85 ? -1.959 -15.125 -14.336 1 93.5 85 PHE B C 1
ATOM 2611 O O . PHE B 1 85 ? -1.016 -15.867 -14.047 1 93.5 85 PHE B O 1
ATOM 2618 N N . ILE B 1 86 ? -3.176 -15.406 -14.125 1 94.25 86 ILE B N 1
ATOM 2619 C CA . ILE B 1 86 ? -3.551 -16.656 -13.469 1 94.25 86 ILE B CA 1
ATOM 2620 C C . ILE B 1 86 ? -2.969 -17.844 -14.234 1 94.25 86 ILE B C 1
ATOM 2622 O O . ILE B 1 86 ? -2.391 -18.75 -13.641 1 94.25 86 ILE B O 1
ATOM 2626 N N . LEU B 1 87 ? -3.068 -17.844 -15.516 1 95.12 87 LEU B N 1
ATOM 2627 C CA . LEU B 1 87 ? -2.596 -18.938 -16.344 1 95.12 87 LEU B CA 1
ATOM 2628 C C . LEU B 1 87 ? -1.074 -19.047 -16.297 1 95.12 87 LEU B C 1
ATOM 2630 O O . LEU B 1 87 ? -0.524 -20.109 -16.016 1 95.12 87 LEU B O 1
ATOM 2634 N N . VAL B 1 88 ? -0.463 -17.922 -16.547 1 94.19 88 VAL B N 1
ATOM 2635 C CA . VAL B 1 88 ? 0.989 -17.922 -16.688 1 94.19 88 VAL B CA 1
ATOM 2636 C C . VAL B 1 88 ? 1.644 -18.219 -15.344 1 94.19 88 VAL B C 1
ATOM 2638 O O . VAL B 1 88 ? 2.666 -18.906 -15.289 1 94.19 88 VAL B O 1
ATOM 2641 N N . ALA B 1 89 ? 1.062 -17.734 -14.305 1 94 89 ALA B N 1
ATOM 2642 C CA . ALA B 1 89 ? 1.59 -18.031 -12.977 1 94 89 ALA B CA 1
ATOM 2643 C C . ALA B 1 89 ? 1.53 -19.516 -12.68 1 94 89 ALA B C 1
ATOM 2645 O O . ALA B 1 89 ? 2.35 -20.047 -11.922 1 94 89 ALA B O 1
ATOM 2646 N N . GLY B 1 90 ? 0.621 -20.156 -13.281 1 94.81 90 GLY B N 1
ATOM 2647 C CA . GLY B 1 90 ? 0.533 -21.594 -13.141 1 94.81 90 GLY B CA 1
ATOM 2648 C C . GLY B 1 90 ? 1.704 -22.328 -13.766 1 94.81 90 GLY B C 1
ATOM 2649 O O . GLY B 1 90 ? 2.068 -23.422 -13.32 1 94.81 90 GLY B O 1
ATOM 2650 N N . TYR B 1 91 ? 2.287 -21.641 -14.758 1 93.19 91 TYR B N 1
ATOM 2651 C CA . TYR B 1 91 ? 3.363 -22.281 -15.508 1 93.19 91 TYR B CA 1
ATOM 2652 C C . TYR B 1 91 ? 4.719 -21.969 -14.883 1 93.19 91 TYR B C 1
ATOM 2654 O O . TYR B 1 91 ? 5.688 -22.703 -15.102 1 93.19 91 TYR B O 1
ATOM 2662 N N . SER B 1 92 ? 4.734 -20.938 -14.148 1 91.69 92 SER B N 1
ATOM 2663 C CA . SER B 1 92 ? 6.055 -20.406 -13.82 1 91.69 92 SER B CA 1
ATOM 2664 C C . SER B 1 92 ? 6.242 -20.266 -12.32 1 91.69 92 SER B C 1
ATOM 2666 O O . SER B 1 92 ? 5.621 -19.406 -11.688 1 91.69 92 SER B O 1
ATOM 2668 N N . VAL B 1 93 ? 7.191 -21.016 -11.852 1 91.62 93 VAL B N 1
ATOM 2669 C CA . VAL B 1 93 ? 7.562 -20.938 -10.445 1 91.62 93 VAL B CA 1
ATOM 2670 C C . VAL B 1 93 ? 8.156 -19.562 -10.148 1 91.62 93 VAL B C 1
ATOM 2672 O O . VAL B 1 93 ? 7.879 -18.969 -9.109 1 91.62 93 VAL B O 1
ATOM 2675 N N . HIS B 1 94 ? 8.859 -19.078 -11.031 1 89.69 94 HIS B N 1
ATOM 2676 C CA . HIS B 1 94 ? 9.523 -17.781 -10.859 1 89.69 94 HIS B CA 1
ATOM 2677 C C . HIS B 1 94 ? 8.508 -16.656 -10.758 1 89.69 94 HIS B C 1
ATOM 2679 O O . HIS B 1 94 ? 8.648 -15.75 -9.93 1 89.69 94 HIS B O 1
ATOM 2685 N N . LEU B 1 95 ? 7.555 -16.734 -11.586 1 90 95 LEU B N 1
ATOM 2686 C CA . LEU B 1 95 ? 6.523 -15.695 -11.539 1 90 95 LEU B CA 1
ATOM 2687 C C . LEU B 1 95 ? 5.789 -15.719 -10.203 1 90 95 LEU B C 1
ATOM 2689 O O . LEU B 1 95 ? 5.477 -14.664 -9.641 1 90 95 LEU B O 1
ATOM 2693 N N . ARG B 1 96 ? 5.535 -16.875 -9.656 1 92.38 96 ARG B N 1
ATOM 2694 C CA . ARG B 1 96 ? 4.879 -16.984 -8.359 1 92.38 96 ARG B CA 1
ATOM 2695 C C . ARG B 1 96 ? 5.758 -16.406 -7.254 1 92.38 96 ARG B C 1
ATOM 2697 O O . ARG B 1 96 ? 5.266 -15.734 -6.348 1 92.38 96 ARG B O 1
ATOM 2704 N N . ALA B 1 97 ? 7.02 -16.688 -7.371 1 90.81 97 ALA B N 1
ATOM 2705 C CA . ALA B 1 97 ? 7.953 -16.141 -6.398 1 90.81 97 ALA B CA 1
ATOM 2706 C C . ALA B 1 97 ? 7.961 -14.609 -6.461 1 90.81 97 ALA B C 1
ATOM 2708 O O . ALA B 1 97 ? 7.902 -13.938 -5.426 1 90.81 97 ALA B O 1
ATOM 2709 N N . LYS B 1 98 ? 8.008 -14.109 -7.625 1 89.44 98 LYS B N 1
ATOM 2710 C CA . LYS B 1 98 ? 7.996 -12.664 -7.816 1 89.44 98 LYS B CA 1
ATOM 2711 C C . LYS B 1 98 ? 6.703 -12.047 -7.285 1 89.44 98 LYS B C 1
ATOM 2713 O O . LYS B 1 98 ? 6.719 -10.945 -6.723 1 89.44 98 LYS B O 1
ATOM 2718 N N . CYS B 1 99 ? 5.703 -12.766 -7.531 1 89.12 99 CYS B N 1
ATOM 2719 C CA . CYS B 1 99 ? 4.41 -12.312 -7.031 1 89.12 99 CYS B CA 1
ATOM 2720 C C . CYS B 1 99 ? 4.422 -12.188 -5.512 1 89.12 99 CYS B C 1
ATOM 2722 O O . CYS B 1 99 ? 3.967 -11.18 -4.965 1 89.12 99 CYS B O 1
ATOM 2724 N N . TYR B 1 100 ? 4.891 -13.164 -4.906 1 91 100 TYR B N 1
ATOM 2725 C CA . TYR B 1 100 ? 4.973 -13.141 -3.449 1 91 100 TYR B CA 1
ATOM 2726 C C . TYR B 1 100 ? 5.805 -11.961 -2.971 1 91 100 TYR B C 1
ATOM 2728 O O . TYR B 1 100 ? 5.387 -11.227 -2.07 1 91 100 TYR B O 1
ATOM 2736 N N . ASP B 1 101 ? 6.934 -11.805 -3.557 1 90.69 101 ASP B N 1
ATOM 2737 C CA . ASP B 1 101 ? 7.812 -10.711 -3.168 1 90.69 101 ASP B CA 1
ATOM 2738 C C . ASP B 1 101 ? 7.145 -9.359 -3.406 1 90.69 101 ASP B C 1
ATOM 2740 O O . ASP B 1 101 ? 7.309 -8.43 -2.609 1 90.69 101 ASP B O 1
ATOM 2744 N N . HIS B 1 102 ? 6.457 -9.289 -4.484 1 91.06 102 HIS B N 1
ATOM 2745 C CA . HIS B 1 102 ? 5.746 -8.055 -4.805 1 91.06 102 HIS B CA 1
ATOM 2746 C C . HIS B 1 102 ? 4.668 -7.754 -3.766 1 91.06 102 HIS B C 1
ATOM 2748 O O . HIS B 1 102 ? 4.512 -6.605 -3.342 1 91.06 102 HIS B O 1
ATOM 2754 N N . ILE B 1 103 ? 3.961 -8.711 -3.352 1 90.12 103 ILE B N 1
ATOM 2755 C CA . ILE B 1 103 ? 2.938 -8.555 -2.322 1 90.12 103 ILE B CA 1
ATOM 2756 C C . ILE B 1 103 ? 3.576 -8.07 -1.024 1 90.12 103 ILE B C 1
ATOM 2758 O O . ILE B 1 103 ? 3.088 -7.125 -0.4 1 90.12 103 ILE B O 1
ATOM 2762 N N . GLN B 1 104 ? 4.664 -8.688 -0.719 1 90.06 104 GLN B N 1
ATOM 2763 C CA . GLN B 1 104 ? 5.359 -8.297 0.501 1 90.06 104 GLN B CA 1
ATOM 2764 C C . GLN B 1 104 ? 5.805 -6.836 0.436 1 90.06 104 GLN B C 1
ATOM 2766 O O . GLN B 1 104 ? 5.676 -6.098 1.415 1 90.06 104 GLN B O 1
ATOM 2771 N N . THR B 1 105 ? 6.27 -6.465 -0.662 1 92.06 105 THR B N 1
ATOM 2772 C CA . THR B 1 105 ? 6.73 -5.094 -0.854 1 92.06 105 THR B CA 1
ATOM 2773 C C . THR B 1 105 ? 5.57 -4.109 -0.716 1 92.06 105 THR B C 1
ATOM 2775 O O . THR B 1 105 ? 5.691 -3.09 -0.036 1 92.06 105 THR B O 1
ATOM 2778 N N . LEU B 1 106 ? 4.48 -4.465 -1.346 1 90.81 106 LEU B N 1
ATOM 2779 C CA . LEU B 1 106 ? 3.303 -3.604 -1.284 1 90.81 106 LEU B CA 1
ATOM 2780 C C . LEU B 1 106 ? 2.777 -3.504 0.144 1 90.81 106 LEU B C 1
ATOM 2782 O O . LEU B 1 106 ? 2.393 -2.422 0.594 1 90.81 106 LEU B O 1
ATOM 2786 N N . GLU B 1 107 ? 2.783 -4.594 0.801 1 91.12 107 GLU B N 1
ATOM 2787 C CA . GLU B 1 107 ? 2.324 -4.602 2.188 1 91.12 107 GLU B CA 1
ATOM 2788 C C . GLU B 1 107 ? 3.205 -3.711 3.062 1 91.12 107 GLU B C 1
ATOM 2790 O O . GLU B 1 107 ? 2.699 -2.961 3.9 1 91.12 107 GLU B O 1
ATOM 2795 N N . ARG B 1 108 ? 4.457 -3.828 2.881 1 92.38 108 ARG B N 1
ATOM 2796 C CA . ARG B 1 108 ? 5.387 -2.992 3.629 1 92.38 108 ARG B CA 1
ATOM 2797 C C . ARG B 1 108 ? 5.172 -1.516 3.316 1 92.38 108 ARG B C 1
ATOM 2799 O O . ARG B 1 108 ? 5.211 -0.673 4.215 1 92.38 108 ARG B O 1
ATOM 2806 N N . ARG B 1 109 ? 4.922 -1.245 2.08 1 92.62 109 ARG B N 1
ATOM 2807 C CA . ARG B 1 109 ? 4.699 0.135 1.661 1 92.62 109 ARG B CA 1
ATOM 2808 C C . ARG B 1 109 ? 3.428 0.697 2.291 1 92.62 109 ARG B C 1
ATOM 2810 O O . ARG B 1 109 ? 3.408 1.843 2.744 1 92.62 109 ARG B O 1
ATOM 2817 N N . VAL B 1 110 ? 2.404 -0.019 2.281 1 92.31 110 VAL B N 1
ATOM 2818 C CA . VAL B 1 110 ? 1.147 0.397 2.895 1 92.31 110 VAL B CA 1
ATOM 2819 C C . VAL B 1 110 ? 1.368 0.692 4.379 1 92.31 110 VAL B C 1
ATOM 2821 O O . VAL B 1 110 ? 0.942 1.735 4.879 1 92.31 110 VAL B O 1
ATOM 2824 N N . LEU B 1 111 ? 2.09 -0.232 5.016 1 91.31 111 LEU B N 1
ATOM 2825 C CA . LEU B 1 111 ? 2.375 -0.056 6.438 1 91.31 111 LEU B CA 1
ATOM 2826 C C . LEU B 1 111 ? 3.195 1.207 6.676 1 91.31 111 LEU B C 1
ATOM 2828 O O . LEU B 1 111 ? 2.934 1.954 7.621 1 91.31 111 LEU B O 1
ATOM 2832 N N . GLN B 1 112 ? 4.137 1.411 5.871 1 92.06 112 GLN B N 1
ATOM 2833 C CA . GLN B 1 112 ? 4.996 2.584 5.996 1 92.06 112 GLN B CA 1
ATOM 2834 C C . GLN B 1 112 ? 4.195 3.873 5.82 1 92.06 112 GLN B C 1
ATOM 2836 O O . GLN B 1 112 ? 4.352 4.816 6.602 1 92.06 112 GLN B O 1
ATOM 2841 N N . LEU B 1 113 ? 3.381 3.916 4.844 1 90.38 113 LEU B N 1
ATOM 2842 C CA . LEU B 1 113 ? 2.582 5.102 4.559 1 90.38 113 LEU B CA 1
ATOM 2843 C C . LEU B 1 113 ? 1.577 5.363 5.676 1 90.38 113 LEU B C 1
ATOM 2845 O O . LEU B 1 113 ? 1.339 6.516 6.047 1 90.38 113 LEU B O 1
ATOM 2849 N N . GLU B 1 114 ? 1.048 4.371 6.176 1 88.88 114 GLU B N 1
ATOM 2850 C CA . GLU B 1 114 ? 0.118 4.508 7.293 1 88.88 114 GLU B CA 1
ATOM 2851 C C . GLU B 1 114 ? 0.827 5.027 8.539 1 88.88 114 GLU B C 1
ATOM 2853 O O . GLU B 1 114 ? 0.288 5.867 9.266 1 88.88 114 GLU B O 1
ATOM 2858 N N . ASP B 1 115 ? 1.988 4.512 8.805 1 86.44 115 ASP B N 1
ATOM 2859 C CA . ASP B 1 115 ? 2.791 4.961 9.938 1 86.44 115 ASP B CA 1
ATOM 2860 C C . ASP B 1 115 ? 3.156 6.434 9.805 1 86.44 115 ASP B C 1
ATOM 2862 O O . ASP B 1 115 ? 3.107 7.184 10.781 1 86.44 115 ASP B O 1
ATOM 2866 N N . GLN B 1 116 ? 3.541 6.801 8.664 1 84.25 116 GLN B N 1
ATOM 2867 C CA . GLN B 1 116 ? 3.877 8.195 8.406 1 84.25 116 GLN B CA 1
ATOM 2868 C C . GLN B 1 116 ? 2.676 9.109 8.664 1 84.25 116 GLN B C 1
ATOM 2870 O O . GLN B 1 116 ? 2.818 10.188 9.242 1 84.25 116 GLN B O 1
ATOM 2875 N N . LYS B 1 117 ? 1.589 8.781 8.211 1 81.62 117 LYS B N 1
ATOM 2876 C CA . LYS B 1 117 ? 0.359 9.539 8.422 1 81.62 117 LYS B CA 1
ATOM 2877 C C . LYS B 1 117 ? 0.055 9.68 9.914 1 81.62 117 LYS B C 1
ATOM 2879 O O . LYS B 1 117 ? -0.287 10.766 10.383 1 81.62 117 LYS B O 1
ATOM 2884 N N . LYS B 1 118 ? 0.226 8.594 10.57 1 79.56 118 LYS B N 1
ATOM 2885 C CA . LYS B 1 118 ? -0.012 8.594 12.016 1 79.56 118 LYS B CA 1
ATOM 2886 C C . LYS B 1 118 ? 0.979 9.508 12.734 1 79.56 118 LYS B C 1
ATOM 2888 O O . LYS B 1 118 ? 0.595 10.273 13.617 1 79.56 118 LYS B O 1
ATOM 2893 N N . ARG B 1 119 ? 2.178 9.461 12.383 1 80.44 119 ARG B N 1
ATOM 2894 C CA . ARG B 1 119 ? 3.215 10.281 13 1 80.44 119 ARG B CA 1
ATOM 2895 C C . ARG B 1 119 ? 2.971 11.766 12.734 1 80.44 119 ARG B C 1
ATOM 2897 O O . ARG B 1 119 ? 3.148 12.594 13.617 1 80.44 119 ARG B O 1
ATOM 2904 N N . ALA B 1 120 ? 2.619 12.047 11.523 1 74.88 120 ALA B N 1
ATOM 2905 C CA . ALA B 1 120 ? 2.305 13.43 11.172 1 74.88 120 ALA B CA 1
ATOM 2906 C C . ALA B 1 120 ? 1.132 13.953 12 1 74.88 120 ALA B C 1
ATOM 2908 O O . ALA B 1 120 ? 1.145 15.102 12.453 1 74.88 120 ALA B O 1
ATOM 2909 N N . ALA B 1 121 ? 0.162 13.195 12.219 1 74 121 ALA B N 1
ATOM 2910 C CA . ALA B 1 121 ? -1.003 13.562 13.016 1 74 121 ALA B CA 1
ATOM 2911 C C . ALA B 1 121 ? -0.617 13.797 14.469 1 74 121 ALA B C 1
ATOM 2913 O O . ALA B 1 121 ? -1.087 14.75 15.094 1 74 121 ALA B O 1
ATOM 2914 N N . ILE B 1 122 ? 0.266 12.938 14.945 1 72.81 122 ILE B N 1
ATOM 2915 C CA . ILE B 1 122 ? 0.736 13.062 16.312 1 72.81 122 ILE B CA 1
ATOM 2916 C C . ILE B 1 122 ? 1.54 14.344 16.484 1 72.81 122 ILE B C 1
ATOM 2918 O O . ILE B 1 122 ? 1.355 15.086 17.453 1 72.81 122 ILE B O 1
ATOM 2922 N N . GLN B 1 123 ? 2.393 14.609 15.562 1 72.44 123 GLN B N 1
ATOM 2923 C CA . GLN B 1 123 ? 3.213 15.812 15.625 1 72.44 123 GLN B CA 1
ATOM 2924 C C . GLN B 1 123 ? 2.352 17.062 15.562 1 72.44 123 GLN B C 1
ATOM 2926 O O . GLN B 1 123 ? 2.607 18.031 16.281 1 72.44 123 GLN B O 1
ATOM 2931 N N . SER B 1 124 ? 1.417 17.094 14.734 1 72.19 124 SER B N 1
ATOM 2932 C CA . SER B 1 124 ? 0.497 18.219 14.633 1 72.19 124 SER B CA 1
ATOM 2933 C C . SER B 1 124 ? -0.275 18.422 15.93 1 72.19 124 SER B C 1
ATOM 2935 O O . SER B 1 124 ? -0.419 19.562 16.391 1 72.19 124 SER B O 1
ATOM 2937 N N . ALA B 1 125 ? -0.67 17.328 16.469 1 70.56 125 ALA B N 1
ATOM 2938 C CA . ALA B 1 125 ? -1.401 17.391 17.719 1 70.56 125 ALA B CA 1
ATOM 2939 C C . ALA B 1 125 ? -0.515 17.938 18.844 1 70.56 125 ALA B C 1
ATOM 2941 O O . ALA B 1 125 ? -0.976 18.688 19.703 1 70.56 125 ALA B O 1
ATOM 2942 N N . ASN B 1 126 ? 0.726 17.578 18.781 1 72.56 126 ASN B N 1
ATOM 2943 C CA . ASN B 1 126 ? 1.659 18.047 19.797 1 72.56 126 ASN B CA 1
ATOM 2944 C C . ASN B 1 126 ? 1.941 19.547 19.656 1 72.56 126 ASN B C 1
ATOM 2946 O O . ASN B 1 126 ? 2.109 20.234 20.656 1 72.56 126 ASN B O 1
ATOM 2950 N N . ARG B 1 127 ? 1.965 19.969 18.453 1 68.31 127 ARG B N 1
ATOM 2951 C CA . ARG B 1 127 ? 2.289 21.375 18.203 1 68.31 127 ARG B CA 1
ATOM 2952 C C . ARG B 1 127 ? 1.077 22.266 18.438 1 68.31 127 ARG B C 1
ATOM 2954 O O . ARG B 1 127 ? 1.183 23.297 19.109 1 68.31 127 ARG B O 1
ATOM 2961 N N . ARG B 1 128 ? -0.052 21.906 17.938 1 71.5 128 ARG B N 1
ATOM 2962 C CA . ARG B 1 128 ? -1.228 22.766 17.969 1 71.5 128 ARG B CA 1
ATOM 2963 C C . ARG B 1 128 ? -2.227 22.297 19.031 1 71.5 128 ARG B C 1
ATOM 2965 O O . ARG B 1 128 ? -3.043 23.078 19.516 1 71.5 128 ARG B O 1
ATOM 2972 N N . GLY B 1 129 ? -1.941 21.094 19.438 1 79.44 129 GLY B N 1
ATOM 2973 C CA . GLY B 1 129 ? -2.965 20.484 20.281 1 79.44 129 GLY B CA 1
ATOM 2974 C C . GLY B 1 129 ? -4.258 20.203 19.531 1 79.44 129 GLY B C 1
ATOM 2975 O O . GLY B 1 129 ? -4.496 20.766 18.453 1 79.44 129 GLY B O 1
ATOM 2976 N N . VAL B 1 130 ? -4.863 19.266 19.844 1 83.56 130 VAL B N 1
ATOM 2977 C CA . VAL B 1 130 ? -6.168 18.953 19.266 1 83.56 130 VAL B CA 1
ATOM 2978 C C . VAL B 1 130 ? -7.273 19.531 20.141 1 83.56 130 VAL B C 1
ATOM 2980 O O . VAL B 1 130 ? -7.238 19.406 21.375 1 83.56 130 VAL B O 1
ATOM 2983 N N . THR B 1 131 ? -8.133 20.297 19.438 1 84.06 131 THR B N 1
ATOM 2984 C CA . THR B 1 131 ? -9.211 20.938 20.188 1 84.06 131 THR B CA 1
ATOM 2985 C C . THR B 1 131 ? -10.195 19.906 20.734 1 84.06 131 THR B C 1
ATOM 2987 O O . THR B 1 131 ? -10.227 18.781 20.25 1 84.06 131 THR B O 1
ATOM 2990 N N . TRP B 1 132 ? -10.867 20.359 21.781 1 84.56 132 TRP B N 1
ATOM 2991 C CA . TRP B 1 132 ? -11.922 19.531 22.344 1 84.56 132 TRP B CA 1
ATOM 2992 C C . TRP B 1 132 ? -12.93 19.109 21.281 1 84.56 132 TRP B C 1
ATOM 2994 O O . TRP B 1 132 ? -13.297 17.938 21.188 1 84.56 132 TRP B O 1
ATOM 3004 N N . GLY B 1 133 ? -13.305 20.062 20.438 1 81.81 133 GLY B N 1
ATOM 3005 C CA . GLY B 1 133 ? -14.281 19.797 19.391 1 81.81 133 GLY B CA 1
ATOM 3006 C C . GLY B 1 133 ? -13.805 18.75 18.406 1 81.81 133 GLY B C 1
ATOM 3007 O O . GLY B 1 133 ? -14.547 17.828 18.062 1 81.81 133 GLY B O 1
ATOM 3008 N N . ASP B 1 134 ? -12.609 18.922 18.031 1 81.94 134 ASP B N 1
ATOM 3009 C CA . ASP B 1 134 ? -12.047 18 17.047 1 81.94 134 ASP B CA 1
ATOM 3010 C C . ASP B 1 134 ? -11.938 16.594 17.625 1 81.94 134 ASP B C 1
ATOM 3012 O O . ASP B 1 134 ? -12.211 15.609 16.922 1 81.94 134 ASP B O 1
ATOM 3016 N N . TYR B 1 135 ? -11.445 16.453 18.844 1 86 135 TYR B N 1
ATOM 3017 C CA . TYR B 1 135 ? -11.359 15.18 19.531 1 86 135 TYR B CA 1
ATOM 3018 C C . TYR B 1 135 ? -12.727 14.5 19.578 1 86 135 TYR B C 1
ATOM 3020 O O . TYR B 1 135 ? -12.844 13.312 19.266 1 86 135 TYR B O 1
ATOM 3028 N N . CYS B 1 136 ? -13.734 15.211 19.938 1 87.75 136 CYS B N 1
ATOM 3029 C CA . CYS B 1 136 ? -15.078 14.656 20.062 1 87.75 136 CYS B CA 1
ATOM 3030 C C . CYS B 1 136 ? -15.617 14.211 18.719 1 87.75 136 CYS B C 1
ATOM 3032 O O . CYS B 1 136 ? -16.219 13.141 18.594 1 87.75 136 CYS B O 1
ATOM 3034 N N . LYS B 1 137 ? -15.406 15.047 17.734 1 81 137 LYS B N 1
ATOM 3035 C CA . LYS B 1 137 ? -15.859 14.727 16.391 1 81 137 LYS B CA 1
ATOM 3036 C C . LYS B 1 137 ? -15.211 13.438 15.883 1 81 137 LYS B C 1
ATOM 3038 O O . LYS B 1 137 ? -15.883 12.586 15.297 1 81 137 LYS B O 1
ATOM 3043 N N . ALA B 1 138 ? -14.016 13.328 16.172 1 79.5 138 ALA B N 1
ATOM 3044 C CA . ALA B 1 138 ? -13.258 12.164 15.703 1 79.5 138 ALA B CA 1
ATOM 3045 C C . ALA B 1 138 ? -13.742 10.891 16.375 1 79.5 138 ALA B C 1
ATOM 3047 O O . ALA B 1 138 ? -13.641 9.797 15.805 1 79.5 138 ALA B O 1
ATOM 3048 N N . ASN B 1 139 ? -14.195 10.969 17.531 1 86.12 139 ASN B N 1
ATOM 3049 C CA . ASN B 1 139 ? -14.57 9.789 18.297 1 86.12 139 ASN B CA 1
ATOM 3050 C C . ASN B 1 139 ? -16.078 9.656 18.422 1 86.12 139 ASN B C 1
ATOM 3052 O O . ASN B 1 139 ? -16.578 8.867 19.219 1 86.12 139 ASN B O 1
ATOM 3056 N N . GLY B 1 140 ? -16.797 10.43 17.703 1 82 140 GLY B N 1
ATOM 3057 C CA . GLY B 1 140 ? -18.25 10.352 17.688 1 82 140 GLY B CA 1
ATOM 3058 C C . GLY B 1 140 ? -18.875 10.75 19.016 1 82 140 GLY B C 1
ATOM 3059 O O . GLY B 1 140 ? -19.859 10.141 19.438 1 82 140 GLY B O 1
ATOM 3060 N N . LEU B 1 141 ? -18.344 11.641 19.688 1 85.75 141 LEU B N 1
ATOM 3061 C CA . LEU B 1 141 ? -18.828 12.094 20.984 1 85.75 141 LEU B CA 1
ATOM 3062 C C . LEU B 1 141 ? -19.5 13.461 20.859 1 85.75 141 LEU B C 1
ATOM 3064 O O . LEU B 1 141 ? -19.062 14.297 20.078 1 85.75 141 LEU B O 1
ATOM 3068 N N . PRO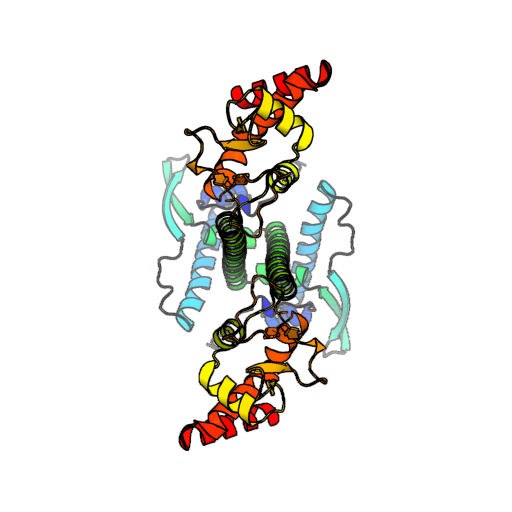 B 1 142 ? -20.625 13.648 21.594 1 87.25 142 PRO B N 1
ATOM 3069 C CA . PRO B 1 142 ? -21.234 14.977 21.625 1 87.25 142 PRO B CA 1
ATOM 3070 C C . PRO B 1 142 ? -20.438 15.977 22.453 1 87.25 142 PRO B C 1
ATOM 3072 O O . PRO B 1 142 ? -20.422 15.906 23.688 1 87.25 142 PRO B O 1
ATOM 3075 N N . ALA B 1 143 ? -19.875 16.953 21.812 1 87.44 143 ALA B N 1
ATOM 3076 C CA . ALA B 1 143 ? -18.875 17.844 22.391 1 87.44 143 ALA B CA 1
ATOM 3077 C C . ALA B 1 143 ? -19.484 18.672 23.516 1 87.44 143 ALA B C 1
ATOM 3079 O O . ALA B 1 143 ? -18.953 18.719 24.625 1 87.44 143 ALA B O 1
ATOM 3080 N N . GLN B 1 144 ? -20.594 19.297 23.234 1 85.81 144 GLN B N 1
ATOM 3081 C CA . GLN B 1 144 ? -21.203 20.234 24.188 1 85.81 144 GLN B CA 1
ATOM 3082 C C . GLN B 1 144 ? -21.75 19.5 25.406 1 85.81 144 GLN B C 1
ATOM 3084 O O . GLN B 1 144 ? -21.5 19.906 26.547 1 85.81 144 GLN B O 1
ATOM 3089 N N . LYS B 1 145 ? -22.5 18.375 25.219 1 86.44 145 LYS B N 1
ATOM 3090 C CA . LYS B 1 145 ? -23.062 17.609 26.312 1 86.44 145 LYS B CA 1
ATOM 3091 C C . LYS B 1 145 ? -21.969 17.047 27.203 1 86.44 145 LYS B C 1
ATOM 3093 O O . LYS B 1 145 ? -22.062 17.109 28.438 1 86.44 145 LYS B O 1
ATOM 3098 N N . LEU B 1 146 ? -21 16.516 26.547 1 88.44 146 LEU B N 1
ATOM 3099 C CA . LEU B 1 146 ? -19.906 15.922 27.297 1 88.44 146 LEU B CA 1
ATOM 3100 C C . LEU B 1 146 ? -19.141 16.984 28.078 1 88.44 146 LEU B C 1
ATOM 3102 O O . LEU B 1 146 ? -18.75 16.75 29.219 1 88.44 146 LEU B O 1
ATOM 3106 N N . MET B 1 147 ? -18.969 18.078 27.484 1 84.56 147 MET B N 1
ATOM 3107 C CA . MET B 1 147 ? -18.266 19.156 28.172 1 84.56 147 MET B CA 1
ATOM 3108 C C . MET B 1 147 ? -19 19.578 29.438 1 84.56 147 MET B C 1
ATOM 3110 O O . MET B 1 147 ? -18.375 19.828 30.469 1 84.56 147 MET B O 1
ATOM 3114 N N . THR B 1 148 ? -20.266 19.703 29.312 1 84.69 148 THR B N 1
ATOM 3115 C CA . THR B 1 148 ? -21.094 20.094 30.453 1 84.69 148 THR B CA 1
ATOM 3116 C C . THR B 1 148 ? -21 19.062 31.578 1 84.69 148 THR B C 1
ATOM 3118 O O . THR B 1 148 ? -20.906 19.422 32.75 1 84.69 148 THR B O 1
ATOM 3121 N N . ILE B 1 149 ? -20.984 17.859 31.188 1 86.75 149 ILE B N 1
ATOM 3122 C CA . ILE B 1 149 ? -20.891 16.766 32.156 1 86.75 149 ILE B CA 1
ATOM 3123 C C . ILE B 1 149 ? -19.547 16.812 32.875 1 86.75 149 ILE B C 1
ATOM 3125 O O . ILE B 1 149 ? -19.484 16.734 34.094 1 86.75 149 ILE B O 1
ATOM 3129 N N . LEU B 1 150 ? -18.516 16.969 32.094 1 85.38 150 LEU B N 1
ATOM 3130 C CA . LEU B 1 150 ? -17.172 16.938 32.656 1 85.38 150 LEU B CA 1
ATOM 3131 C C . LEU B 1 150 ? -16.922 18.156 33.531 1 85.38 150 LEU B C 1
ATOM 3133 O O . LEU B 1 150 ? -16.203 18.078 34.531 1 85.38 150 LEU B O 1
ATOM 3137 N N . LYS B 1 151 ? -17.484 19.25 33.188 1 80.44 151 LYS B N 1
ATOM 3138 C CA . LYS B 1 151 ? -17.406 20.453 34 1 80.44 151 LYS B CA 1
ATOM 3139 C C . LYS B 1 151 ? -18.047 20.234 35.375 1 80.44 151 LYS B C 1
ATOM 3141 O O . LYS B 1 151 ? -17.531 20.703 36.375 1 80.44 151 LYS B O 1
ATOM 3146 N N . LYS B 1 152 ? -19.141 19.594 35.312 1 83.31 152 LYS B N 1
ATOM 3147 C CA . LYS B 1 152 ? -19.875 19.344 36.531 1 83.31 152 LYS B CA 1
ATOM 3148 C C . LYS B 1 152 ? -19.141 18.328 37.406 1 83.31 152 LYS B C 1
ATOM 3150 O O . LYS B 1 152 ? -19.094 18.469 38.656 1 83.31 152 LYS B O 1
ATOM 3155 N N . GLU B 1 153 ? -18.656 17.375 36.781 1 84.69 153 GLU B N 1
ATOM 3156 C CA . GLU B 1 153 ? -17.938 16.328 37.531 1 84.69 153 GLU B CA 1
ATOM 3157 C C . GLU B 1 153 ? -16.656 16.875 38.125 1 84.69 153 GLU B C 1
ATOM 3159 O O . GLU B 1 153 ? -16.219 16.422 39.188 1 84.69 153 GLU B O 1
ATOM 3164 N N . ARG B 1 154 ? -15.984 17.797 37.562 1 80 154 ARG B N 1
ATOM 3165 C CA . ARG B 1 154 ? -14.766 18.484 37.969 1 80 154 ARG B CA 1
ATOM 3166 C C . ARG B 1 154 ? -13.625 17.5 38.188 1 80 154 ARG B C 1
ATOM 3168 O O . ARG B 1 154 ? -12.766 17.719 39.031 1 80 154 ARG B O 1
ATOM 3175 N N . LYS B 1 155 ? -13.695 16.375 37.5 1 82.19 155 LYS B N 1
ATOM 3176 C CA . LYS B 1 155 ? -12.641 15.383 37.656 1 82.19 155 LYS B CA 1
ATOM 3177 C C . LYS B 1 155 ? -11.516 15.625 36.625 1 82.19 155 LYS B C 1
ATOM 3179 O O . LYS B 1 155 ? -10.336 15.531 36.969 1 82.19 155 LYS B O 1
ATOM 3184 N N . LEU B 1 156 ? -11.883 15.953 35.469 1 86.38 156 LEU B N 1
ATOM 3185 C CA . LEU B 1 156 ? -10.906 16.172 34.406 1 86.38 156 LEU B CA 1
ATOM 3186 C C . LEU B 1 156 ? -10.633 17.656 34.219 1 86.38 156 LEU B C 1
ATOM 3188 O O . LEU B 1 156 ? -9.484 18.078 34.125 1 86.38 156 LEU B O 1
ATOM 3192 N N . PHE B 1 157 ? -11.727 18.422 34.188 1 84.38 157 PHE B N 1
ATOM 3193 C CA . PHE B 1 157 ? -11.617 19.844 33.969 1 84.38 157 PHE B CA 1
ATOM 3194 C C . PHE B 1 157 ? -12.227 20.641 35.125 1 84.38 157 PHE B C 1
ATOM 3196 O O . PHE B 1 157 ? -13.148 20.156 35.781 1 84.38 157 PHE B O 1
ATOM 3203 N N . ARG B 1 158 ? -11.555 21.75 35.438 1 81.31 158 ARG B N 1
ATOM 3204 C CA . ARG B 1 158 ? -12.117 22.688 36.406 1 81.31 158 ARG B CA 1
ATOM 3205 C C . ARG B 1 158 ? -12.188 24.094 35.812 1 81.31 158 ARG B C 1
ATOM 3207 O O . ARG B 1 158 ? -11.297 24.516 35.094 1 81.31 158 ARG B O 1
ATOM 3214 N N . VAL B 1 159 ? -13.312 24.656 36.031 1 79 159 VAL B N 1
ATOM 3215 C CA . VAL B 1 159 ? -13.477 26.031 35.562 1 79 159 VAL B CA 1
ATOM 3216 C C . VAL B 1 159 ? -13.461 27 36.75 1 79 159 VAL B C 1
ATOM 3218 O O . VAL B 1 159 ? -14.18 26.797 37.719 1 79 159 VAL B O 1
ATOM 3221 N N . HIS B 1 160 ? -12.508 27.891 36.656 1 77.06 160 HIS B N 1
ATOM 3222 C CA . HIS B 1 160 ? -12.43 28.891 37.688 1 77.06 160 HIS B CA 1
ATOM 3223 C C . HIS B 1 160 ? -13.609 29.859 37.625 1 77.06 160 HIS B C 1
ATOM 3225 O O . HIS B 1 160 ? -13.906 30.406 36.562 1 77.06 160 HIS B O 1
ATOM 3231 N N . SER B 1 161 ? -14.344 29.969 38.625 1 72.06 161 SER B N 1
ATOM 3232 C CA . SER B 1 161 ? -15.562 30.766 38.688 1 72.06 161 SER B CA 1
ATOM 3233 C C . SER B 1 161 ? -15.273 32.25 38.438 1 72.06 161 SER B C 1
ATOM 3235 O O . SER B 1 161 ? -16.094 32.938 37.812 1 72.06 161 SER B O 1
ATOM 3237 N N . SER B 1 162 ? -14.156 32.688 38.844 1 70.31 162 SER B N 1
ATOM 3238 C CA . SER B 1 162 ? -13.844 34.125 38.75 1 70.31 162 SER B CA 1
ATOM 3239 C C . SER B 1 162 ? -13.32 34.469 37.375 1 70.31 162 SER B C 1
ATOM 3241 O O . SER B 1 162 ? -13.766 35.469 36.781 1 70.31 162 SER B O 1
ATOM 3243 N N . SER B 1 163 ? -12.414 33.625 36.844 1 68.06 163 SER B N 1
ATOM 3244 C CA . SER B 1 163 ? -11.727 34 35.625 1 68.06 163 SER B CA 1
ATOM 3245 C C . SER B 1 163 ? -12.352 33.312 34.406 1 68.06 163 SER B C 1
ATOM 3247 O O . SER B 1 163 ? -12.188 33.781 33.281 1 68.06 163 SER B O 1
ATOM 3249 N N . GLY B 1 164 ? -13.086 32.25 34.656 1 70.81 164 GLY B N 1
ATOM 3250 C CA . GLY B 1 164 ? -13.656 31.469 33.594 1 70.81 164 GLY B CA 1
ATOM 3251 C C . GLY B 1 164 ? -12.633 30.578 32.875 1 70.81 164 GLY B C 1
ATOM 3252 O O . GLY B 1 164 ? -12.945 29.922 31.891 1 70.81 164 GLY B O 1
ATOM 3253 N N . GLU B 1 165 ? -11.461 30.609 33.438 1 75.06 165 GLU B N 1
ATOM 3254 C CA . GLU B 1 165 ? -10.375 29.859 32.812 1 75.06 165 GLU B CA 1
ATOM 3255 C C . GLU B 1 165 ? -10.492 28.375 33.125 1 75.06 165 GLU B C 1
ATOM 3257 O O . GLU B 1 165 ? -10.867 27.984 34.25 1 75.06 165 GLU B O 1
ATOM 3262 N N . TRP B 1 166 ? -10.195 27.656 32.094 1 78.06 166 TRP B N 1
ATOM 3263 C CA . TRP B 1 166 ? -10.234 26.203 32.25 1 78.06 166 TRP B CA 1
ATOM 3264 C C . TRP B 1 166 ? -8.914 25.672 32.781 1 78.06 166 TRP B C 1
ATOM 3266 O O . TRP B 1 166 ? -7.848 26.188 32.438 1 78.06 166 TRP B O 1
ATOM 3276 N N . SER B 1 167 ? -9.016 24.859 33.781 1 81.56 167 SER B N 1
ATOM 3277 C CA . SER B 1 167 ? -7.84 24.172 34.312 1 81.56 167 SER B CA 1
ATOM 3278 C C . SER B 1 167 ? -8.023 22.656 34.25 1 81.56 167 SER B C 1
ATOM 3280 O O . SER B 1 167 ? -9.156 22.172 34.188 1 81.56 167 SER B O 1
ATOM 3282 N N . VAL B 1 168 ? -6.934 21.984 34.094 1 86.12 168 VAL B N 1
ATOM 3283 C CA . VAL B 1 168 ? -6.969 20.531 34 1 86.12 168 VAL B CA 1
ATOM 3284 C C . VAL B 1 168 ? -6.523 19.922 35.344 1 86.12 168 VAL B C 1
ATOM 3286 O O . VAL B 1 168 ? -5.664 20.484 36 1 86.12 168 VAL B O 1
ATOM 3289 N N . ASN B 1 169 ? -7.25 18.859 35.688 1 86.5 169 ASN B N 1
ATOM 3290 C CA . ASN B 1 169 ? -6.801 18.094 36.844 1 86.5 169 ASN B CA 1
ATOM 3291 C C . ASN B 1 169 ? -5.309 17.781 36.781 1 86.5 169 ASN B C 1
ATOM 3293 O O . ASN B 1 169 ? -4.809 17.359 35.75 1 86.5 169 ASN B O 1
ATOM 3297 N N . PRO B 1 170 ? -4.562 18.062 37.875 1 85.12 170 PRO B N 1
ATOM 3298 C CA . PRO B 1 170 ? -3.109 17.891 37.906 1 85.12 170 PRO B CA 1
ATOM 3299 C C . PRO B 1 170 ? -2.684 16.484 37.469 1 85.12 170 PRO B C 1
ATOM 3301 O O . PRO B 1 170 ? -1.589 16.312 36.938 1 85.12 170 PRO B O 1
ATOM 3304 N N . ASN B 1 171 ? -3.543 15.508 37.656 1 87.12 171 ASN B N 1
ATOM 3305 C CA . ASN B 1 171 ? -3.213 14.133 37.312 1 87.12 171 ASN B CA 1
ATOM 3306 C C . ASN B 1 171 ? -3.225 13.93 35.781 1 87.12 171 ASN B C 1
ATOM 3308 O O . ASN B 1 171 ? -2.662 12.953 35.281 1 87.12 171 ASN B O 1
ATOM 3312 N N . TYR B 1 172 ? -3.873 14.883 35.094 1 89.44 172 TYR B N 1
ATOM 3313 C CA . TYR B 1 172 ? -4.047 14.688 33.656 1 89.44 172 TYR B CA 1
ATOM 3314 C C . TYR B 1 172 ? -3.391 15.82 32.875 1 89.44 172 TYR B C 1
ATOM 3316 O O . TYR B 1 172 ? -3.596 15.945 31.672 1 89.44 172 TYR B O 1
ATOM 3324 N N . VAL B 1 173 ? -2.564 16.594 33.594 1 85.88 173 VAL B N 1
ATOM 3325 C CA . VAL B 1 173 ? -1.991 17.781 33 1 85.88 173 VAL B CA 1
ATOM 3326 C C . VAL B 1 173 ? -1.063 17.391 31.844 1 85.88 173 VAL B C 1
ATOM 3328 O O . VAL B 1 173 ? -0.952 18.109 30.844 1 85.88 173 VAL B O 1
ATOM 3331 N N . GLU B 1 174 ? -0.468 16.234 31.922 1 86.81 174 GLU B N 1
ATOM 3332 C CA . GLU B 1 174 ? 0.5 15.789 30.922 1 86.81 174 GLU B CA 1
ATOM 3333 C C . GLU B 1 174 ? -0.184 15.445 29.594 1 86.81 174 GLU B C 1
ATOM 3335 O O . GLU B 1 174 ? 0.477 15.305 28.562 1 86.81 174 GLU B O 1
ATOM 3340 N N . TYR B 1 175 ? -1.514 15.344 29.609 1 89 175 TYR B N 1
ATOM 3341 C CA . TYR B 1 175 ? -2.268 14.938 28.422 1 89 175 TYR B CA 1
ATOM 3342 C C . TYR B 1 175 ? -2.777 16.156 27.656 1 89 175 TYR B C 1
ATOM 3344 O O . TYR B 1 175 ? -3.32 16.016 26.562 1 89 175 TYR B O 1
ATOM 3352 N N . PHE B 1 176 ? -2.57 17.312 28.281 1 87.94 176 PHE B N 1
ATOM 3353 C CA . PHE B 1 176 ? -3.18 18.5 27.703 1 87.94 176 PHE B CA 1
ATOM 3354 C C . PHE B 1 176 ? -2.146 19.594 27.516 1 87.94 176 PHE B C 1
ATOM 3356 O O . PHE B 1 176 ? -1.099 19.594 28.172 1 87.94 176 PHE B O 1
ATOM 3363 N N . ARG B 1 177 ? -2.451 20.391 26.5 1 84.94 177 ARG B N 1
ATOM 3364 C CA . ARG B 1 177 ? -1.747 21.656 26.297 1 84.94 177 ARG B CA 1
ATOM 3365 C C . ARG B 1 177 ? -2.639 22.844 26.656 1 84.94 177 ARG B C 1
ATOM 3367 O O . ARG B 1 177 ? -3.748 22.969 26.125 1 84.94 177 ARG B O 1
ATOM 3374 N N . ILE B 1 178 ? -2.156 23.625 27.594 1 81.44 178 ILE B N 1
ATOM 3375 C CA . ILE B 1 178 ? -2.932 24.781 28.016 1 81.44 178 ILE B CA 1
ATOM 3376 C C . ILE B 1 178 ? -2.477 26.016 27.219 1 81.44 178 ILE B C 1
ATOM 3378 O O . ILE B 1 178 ? -1.286 26.328 27.188 1 81.44 178 ILE B O 1
ATOM 3382 N N . ILE B 1 179 ? -3.469 26.547 26.562 1 81.69 179 ILE B N 1
ATOM 3383 C CA . ILE B 1 179 ? -3.172 27.734 25.781 1 81.69 179 ILE B CA 1
ATOM 3384 C C . ILE B 1 179 ? -3.135 28.969 26.688 1 81.69 179 ILE B C 1
ATOM 3386 O O . ILE B 1 179 ? -4.121 29.281 27.359 1 81.69 179 ILE B O 1
ATOM 3390 N N . LYS B 1 180 ? -1.959 29.594 26.672 1 77.19 180 LYS B N 1
ATOM 3391 C CA . LYS B 1 180 ? -1.787 30.781 27.531 1 77.19 180 LYS B CA 1
ATOM 3392 C C . LYS B 1 180 ? -2.422 32 26.891 1 77.19 180 LYS B C 1
ATOM 3394 O O . LYS B 1 180 ? -2.549 32.094 25.656 1 77.19 180 LYS B O 1
ATOM 3399 N N . PRO B 1 181 ? -2.848 32.875 27.734 1 77.25 181 PRO B N 1
ATOM 3400 C CA . PRO B 1 181 ? -3.461 34.094 27.219 1 77.25 181 PRO B CA 1
ATOM 3401 C C . PRO B 1 181 ? -2.535 34.875 26.266 1 77.25 181 PRO B C 1
ATOM 3403 O O . PRO B 1 181 ? -3.006 35.656 25.438 1 77.25 181 PRO B O 1
ATOM 3406 N N . THR B 1 182 ? -1.288 34.656 26.344 1 76.19 182 THR B N 1
ATOM 3407 C CA . THR B 1 182 ? -0.329 35.344 25.5 1 76.19 182 THR B CA 1
ATOM 3408 C C . THR B 1 182 ? -0.266 34.719 24.109 1 76.19 182 THR B C 1
ATOM 3410 O O . THR B 1 182 ? 0.295 35.312 23.188 1 76.19 182 THR B O 1
ATOM 3413 N N . ASP B 1 183 ? -0.913 33.656 24.078 1 76 183 ASP B N 1
ATOM 3414 C CA . ASP B 1 183 ? -0.912 32.938 22.797 1 76 183 ASP B CA 1
ATOM 3415 C C . ASP B 1 183 ? -1.925 33.531 21.828 1 76 183 ASP B C 1
ATOM 3417 O O . ASP B 1 183 ? -3.008 33.969 22.25 1 76 183 ASP B O 1
ATOM 3421 N N . HIS B 1 184 ? -1.565 33.719 20.609 1 72 184 HIS B N 1
ATOM 3422 C CA . HIS B 1 184 ? -2.439 34.312 19.609 1 72 184 HIS B CA 1
ATOM 3423 C C . HIS B 1 184 ? -3.709 33.5 19.422 1 72 184 HIS B C 1
ATOM 3425 O O . HIS B 1 184 ? -4.719 34 18.922 1 72 184 HIS B O 1
ATOM 3431 N N . ARG B 1 185 ? -3.656 32.25 19.875 1 70.75 185 ARG B N 1
ATOM 3432 C CA . ARG B 1 185 ? -4.812 31.391 19.719 1 70.75 185 ARG B CA 1
ATOM 3433 C C . ARG B 1 185 ? -5.719 31.469 20.953 1 70.75 185 ARG B C 1
ATOM 3435 O O . ARG B 1 185 ? -6.75 30.797 21 1 70.75 185 ARG B O 1
ATOM 3442 N N . PHE B 1 186 ? -5.328 32.219 21.781 1 76.19 186 PHE B N 1
ATOM 3443 C CA . PHE B 1 186 ? -6.07 32.312 23.031 1 76.19 186 PHE B CA 1
ATOM 3444 C C . PHE B 1 186 ? -7.41 33 22.812 1 76.19 186 PHE B C 1
ATOM 3446 O O . PHE B 1 186 ? -7.477 34.031 22.141 1 76.19 186 PHE B O 1
ATOM 3453 N N . ASN B 1 187 ? -8.43 32.281 23.125 1 74.31 187 ASN B N 1
ATOM 3454 C CA . ASN B 1 187 ? -9.773 32.844 23.156 1 74.31 187 ASN B CA 1
ATOM 3455 C C . ASN B 1 187 ? -10.336 32.906 24.562 1 74.31 187 ASN B C 1
ATOM 3457 O O . ASN B 1 187 ? -10.609 31.891 25.188 1 74.31 187 ASN B O 1
ATOM 3461 N N . PRO B 1 188 ? -10.453 34.188 25 1 73.19 188 PRO B N 1
ATOM 3462 C CA . PRO B 1 188 ? -10.906 34.312 26.375 1 73.19 188 PRO B CA 1
ATOM 3463 C C . PRO B 1 188 ? -12.273 33.688 26.625 1 73.19 188 PRO B C 1
ATOM 3465 O O . PRO B 1 188 ? -12.586 33.312 27.75 1 73.19 188 PRO B O 1
ATOM 3468 N N . ASN B 1 189 ? -13.055 33.5 25.609 1 69.5 189 ASN B N 1
ATOM 3469 C CA . ASN B 1 189 ? -14.391 32.938 25.75 1 69.5 189 ASN B CA 1
ATOM 3470 C C . ASN B 1 189 ? -14.406 31.469 25.328 1 69.5 189 ASN B C 1
ATOM 3472 O O . ASN B 1 189 ? -15.461 30.828 25.312 1 69.5 189 ASN B O 1
ATOM 3476 N N . GLY B 1 190 ? -13.211 30.969 25.078 1 73.38 190 GLY B N 1
ATOM 3477 C CA . GLY B 1 190 ? -13.164 29.625 24.547 1 73.38 190 GLY B CA 1
ATOM 3478 C C . GLY B 1 190 ? -12.438 28.656 25.453 1 73.38 190 GLY B C 1
ATOM 3479 O O . GLY B 1 190 ? -12.062 29.016 26.578 1 73.38 190 GLY B O 1
ATOM 3480 N N . ILE B 1 191 ? -12.508 27.328 25.047 1 76.25 191 ILE B N 1
ATOM 3481 C CA . ILE B 1 191 ? -11.766 26.297 25.75 1 76.25 191 ILE B CA 1
ATOM 3482 C C . ILE B 1 191 ? -10.289 26.375 25.375 1 76.25 191 ILE B C 1
ATOM 3484 O O . ILE B 1 191 ? -9.922 26.203 24.219 1 76.25 191 ILE B O 1
ATOM 3488 N N . ASN B 1 192 ? -9.531 26.828 26.312 1 79.25 192 ASN B N 1
ATOM 3489 C CA . ASN B 1 192 ? -8.109 27.031 26.062 1 79.25 192 ASN B CA 1
ATOM 3490 C C . ASN B 1 192 ? -7.289 25.812 26.438 1 79.25 192 ASN B C 1
ATOM 3492 O O . ASN B 1 192 ? -6.18 25.938 26.969 1 79.25 192 ASN B O 1
ATOM 3496 N N . ILE B 1 193 ? -7.949 24.672 26.391 1 84.12 193 ILE B N 1
ATOM 3497 C CA . ILE B 1 193 ? -7.277 23.391 26.656 1 84.12 193 ILE B CA 1
ATOM 3498 C C . ILE B 1 193 ? -7.281 22.547 25.391 1 84.12 193 ILE B C 1
ATOM 3500 O O . ILE B 1 193 ? -8.312 22.422 24.719 1 84.12 193 ILE B O 1
ATOM 3504 N N . ARG B 1 194 ? -6.125 22.016 25.031 1 88.44 194 ARG B N 1
ATOM 3505 C CA . ARG B 1 194 ? -5.988 21.172 23.844 1 88.44 194 ARG B CA 1
ATOM 3506 C C . ARG B 1 194 ? -5.348 19.844 24.219 1 88.44 194 ARG B C 1
ATOM 3508 O O . ARG B 1 194 ? -4.559 19.75 25.156 1 88.44 194 ARG B O 1
ATOM 3515 N N . PHE B 1 195 ? -5.746 18.859 23.484 1 87.75 195 PHE B N 1
ATOM 3516 C CA . PHE B 1 195 ? -5.113 17.562 23.672 1 87.75 195 PHE B CA 1
ATOM 3517 C C . PHE B 1 195 ? -3.744 17.531 23 1 87.75 195 PHE B C 1
ATOM 3519 O O . PHE B 1 195 ? -3.602 17.922 21.844 1 87.75 195 PHE B O 1
ATOM 3526 N N . ASN B 1 196 ? -2.748 17.125 23.859 1 85.56 196 ASN B N 1
ATOM 3527 C CA . ASN B 1 196 ? -1.479 16.828 23.203 1 85.56 196 ASN B CA 1
ATOM 3528 C C . ASN B 1 196 ? -1.452 15.406 22.641 1 85.56 196 ASN B C 1
ATOM 3530 O O . ASN B 1 196 ? -2.465 14.703 22.672 1 85.56 196 ASN B O 1
ATOM 3534 N N . ALA B 1 197 ? -0.394 15.039 22.047 1 86.38 197 ALA B N 1
ATOM 3535 C CA . ALA B 1 197 ? -0.29 13.734 21.391 1 86.38 197 ALA B CA 1
ATOM 3536 C C . ALA B 1 197 ? -0.556 12.602 22.375 1 86.38 197 ALA B C 1
ATOM 3538 O O . ALA B 1 197 ? -1.283 11.656 22.062 1 86.38 197 ALA B O 1
ATOM 3539 N N . LYS B 1 198 ? 0.003 12.742 23.531 1 85 198 LYS B N 1
ATOM 3540 C CA . LYS B 1 198 ? -0.191 11.742 24.562 1 85 198 LYS B CA 1
ATOM 3541 C C . LYS B 1 198 ? -1.654 11.664 25 1 85 198 LYS B C 1
ATOM 3543 O O . LYS B 1 198 ? -2.189 10.578 25.203 1 85 198 LYS B O 1
ATOM 3548 N N . GLY B 1 199 ? -2.176 12.805 25.078 1 88 199 GLY B N 1
ATOM 3549 C CA . GLY B 1 199 ? -3.576 12.883 25.453 1 88 199 GLY B CA 1
ATOM 3550 C C . GLY B 1 199 ? -4.512 12.289 24.422 1 88 199 GLY B C 1
ATOM 3551 O O . GLY B 1 199 ? -5.445 11.562 24.766 1 88 199 GLY B O 1
ATOM 3552 N N . LEU B 1 200 ? -4.23 12.609 23.266 1 86 200 LEU B N 1
ATOM 3553 C CA . LEU B 1 200 ? -5.062 12.078 22.188 1 86 200 LEU B CA 1
ATOM 3554 C C . LEU B 1 200 ? -4.984 10.555 22.141 1 86 200 LEU B C 1
ATOM 3556 O O . LEU B 1 200 ? -6.004 9.883 21.969 1 86 200 LEU B O 1
ATOM 3560 N N . GLU B 1 201 ? -3.834 10.062 22.234 1 86.38 201 GLU B N 1
ATOM 3561 C CA . GLU B 1 201 ? -3.641 8.609 22.25 1 86.38 201 GLU B CA 1
ATOM 3562 C C . GLU B 1 201 ? -4.379 7.965 23.422 1 86.38 201 GLU B C 1
ATOM 3564 O O . GLU B 1 201 ? -5.051 6.945 23.234 1 86.38 201 GLU B O 1
ATOM 3569 N N . PHE B 1 202 ? -4.219 8.539 24.516 1 88.88 202 PHE B N 1
ATOM 3570 C CA . PHE B 1 202 ? -4.812 8 25.734 1 88.88 202 PHE B CA 1
ATOM 3571 C C . PHE B 1 202 ? -6.336 8.055 25.672 1 88.88 202 PHE B C 1
ATOM 3573 O O . PHE B 1 202 ? -7.008 7.047 25.891 1 88.88 202 PHE B O 1
ATOM 3580 N N . PHE B 1 203 ? -6.875 9.148 25.328 1 88.94 203 PHE B N 1
ATOM 3581 C CA . PHE B 1 203 ? -8.312 9.375 25.406 1 88.94 203 PHE B CA 1
ATOM 3582 C C . PHE B 1 203 ? -9.031 8.781 24.203 1 88.94 203 PHE B C 1
ATOM 3584 O O . PHE B 1 203 ? -10.25 8.641 24.203 1 88.94 203 PHE B O 1
ATOM 3591 N N . SER B 1 204 ? -8.242 8.484 23.172 1 86.88 204 SER B N 1
ATOM 3592 C CA . SER B 1 204 ? -8.859 7.898 21.984 1 86.88 204 SER B CA 1
ATOM 3593 C C . SER B 1 204 ? -8.852 6.375 22.047 1 86.88 204 SER B C 1
ATOM 3595 O O . SER B 1 204 ? -9.367 5.707 21.156 1 86.88 204 SER B O 1
ATOM 3597 N N . ARG B 1 205 ? -8.312 5.832 23.062 1 86.69 205 ARG B N 1
ATOM 3598 C CA . ARG B 1 205 ? -8.414 4.391 23.281 1 86.69 205 ARG B CA 1
ATOM 3599 C C . ARG B 1 205 ? -9.867 3.965 23.438 1 86.69 205 ARG B C 1
ATOM 3601 O O . ARG B 1 205 ? -10.664 4.668 24.062 1 86.69 205 ARG B O 1
ATOM 3608 N N . PRO B 1 206 ? -10.133 2.818 22.859 1 85.38 206 PRO B N 1
ATOM 3609 C CA . PRO B 1 206 ? -11.531 2.379 22.906 1 85.38 206 PRO B CA 1
ATOM 3610 C C . PRO B 1 206 ? -12.094 2.357 24.312 1 85.38 206 PRO B C 1
ATOM 3612 O O . PRO B 1 206 ? -13.258 2.729 24.531 1 85.38 206 PRO B O 1
ATOM 3615 N N . GLU B 1 207 ? -11.32 1.948 25.219 1 87.06 207 GLU B N 1
ATOM 3616 C CA . GLU B 1 207 ? -11.781 1.874 26.609 1 87.06 207 GLU B CA 1
ATOM 3617 C C . GLU B 1 207 ? -12.148 3.256 27.141 1 87.06 207 GLU B C 1
ATOM 3619 O O . GLU B 1 207 ? -13.148 3.41 27.844 1 87.06 207 GLU B O 1
ATOM 3624 N N . ASN B 1 208 ? -11.32 4.25 26.891 1 87.81 208 ASN B N 1
ATOM 3625 C CA . ASN B 1 208 ? -11.555 5.602 27.391 1 87.81 208 ASN B CA 1
ATOM 3626 C C . ASN B 1 208 ? -12.688 6.293 26.625 1 87.81 208 ASN B C 1
ATOM 3628 O O . ASN B 1 208 ? -13.445 7.066 27.219 1 87.81 208 ASN B O 1
ATOM 3632 N N . VAL B 1 209 ? -12.734 5.992 25.359 1 87.88 209 VAL B N 1
ATOM 3633 C CA . VAL B 1 209 ? -13.836 6.539 24.578 1 87.88 209 VAL B CA 1
ATOM 3634 C C . VAL B 1 209 ? -15.164 6.008 25.109 1 87.88 209 VAL B C 1
ATOM 3636 O O . VAL B 1 209 ? -16.141 6.754 25.219 1 87.88 209 VAL B O 1
ATOM 3639 N N . LEU B 1 210 ? -15.203 4.758 25.422 1 86.44 210 LEU B N 1
ATOM 3640 C CA . LEU B 1 210 ? -16.406 4.152 25.984 1 86.44 210 LEU B CA 1
ATOM 3641 C C . LEU B 1 210 ? -16.781 4.809 27.312 1 86.44 210 LEU B C 1
ATOM 3643 O O . LEU B 1 210 ? -17.969 5 27.594 1 86.44 210 LEU B O 1
ATOM 3647 N N . LYS B 1 211 ? -15.82 5.078 28.125 1 86.5 211 LYS B N 1
ATOM 3648 C CA . LYS B 1 211 ? -16.062 5.762 29.391 1 86.5 211 LYS B CA 1
ATOM 3649 C C . LYS B 1 211 ? -16.75 7.102 29.156 1 86.5 211 LYS B C 1
ATOM 3651 O O . LYS B 1 211 ? -17.672 7.465 29.891 1 86.5 211 LYS B O 1
ATOM 3656 N N . MET B 1 212 ? -16.312 7.824 28.203 1 87.62 212 MET B N 1
ATOM 3657 C CA . MET B 1 212 ? -16.906 9.117 27.875 1 87.62 212 MET B CA 1
ATOM 3658 C C . MET B 1 212 ? -18.328 8.953 27.375 1 87.62 212 MET B C 1
ATOM 3660 O O . MET B 1 212 ? -19.219 9.734 27.734 1 87.62 212 MET B O 1
ATOM 3664 N N . HIS B 1 213 ? -18.469 7.926 26.578 1 86.06 213 HIS B N 1
ATOM 3665 C CA . HIS B 1 213 ? -19.812 7.633 26.094 1 86.06 213 HIS B CA 1
ATOM 3666 C C . HIS B 1 213 ? -20.75 7.301 27.25 1 86.06 213 HIS B C 1
ATOM 3668 O O . HIS B 1 213 ? -21.906 7.727 27.25 1 86.06 213 HIS B O 1
ATOM 3674 N N . ARG B 1 214 ? -20.25 6.543 28.094 1 84.44 214 ARG B N 1
ATOM 3675 C CA . ARG B 1 214 ? -21.047 6.152 29.266 1 84.44 214 ARG B CA 1
ATOM 3676 C C . ARG B 1 214 ? -21.5 7.375 30.047 1 84.44 214 ARG B C 1
ATOM 3678 O O . ARG B 1 214 ? -22.625 7.418 30.547 1 84.44 214 ARG B O 1
ATOM 3685 N N . LYS B 1 215 ? -20.625 8.383 30.188 1 84.19 215 LYS B N 1
ATOM 3686 C CA . LYS B 1 215 ? -20.969 9.609 30.906 1 84.19 215 LYS B CA 1
ATOM 3687 C C . LYS B 1 215 ? -22.109 10.352 30.219 1 84.19 215 LYS B C 1
ATOM 3689 O O . LYS B 1 215 ? -23 10.875 30.891 1 84.19 215 LYS B O 1
ATOM 3694 N N . VAL B 1 216 ? -22.125 10.258 28.969 1 84.62 216 VAL B N 1
ATOM 3695 C CA . VAL B 1 216 ? -23.156 10.945 28.188 1 84.62 216 VAL B CA 1
ATOM 3696 C C . VAL B 1 216 ? -24.484 10.203 28.328 1 84.62 216 VAL B C 1
ATOM 3698 O O . VAL B 1 216 ? -25.531 10.82 28.547 1 84.62 216 VAL B O 1
ATOM 3701 N N . ILE B 1 217 ? -24.359 8.961 28.297 1 83.19 217 ILE B N 1
ATOM 3702 C CA . ILE B 1 217 ? -25.578 8.141 28.391 1 83.19 217 ILE B CA 1
ATOM 3703 C C . ILE B 1 217 ? -26.156 8.227 29.797 1 83.19 217 ILE B C 1
ATOM 3705 O O . ILE B 1 217 ? -27.375 8.266 29.984 1 83.19 217 ILE B O 1
ATOM 3709 N N . ALA B 1 218 ? -25.328 8.195 30.719 1 80.44 218 ALA B N 1
ATOM 3710 C CA . ALA B 1 218 ? -25.766 8.242 32.125 1 80.44 218 ALA B CA 1
ATOM 3711 C C . ALA B 1 218 ? -26.547 9.516 32.406 1 80.44 218 ALA B C 1
ATOM 3713 O O . ALA B 1 218 ? -27.516 9.5 33.156 1 80.44 218 ALA B O 1
ATOM 3714 N N . VAL B 1 219 ? -26.188 10.617 31.781 1 76.75 219 VAL B N 1
ATOM 3715 C CA . VAL B 1 219 ? -26.797 11.906 32.094 1 76.75 219 VAL B CA 1
ATOM 3716 C C . VAL B 1 219 ? -27.906 12.219 31.094 1 76.75 219 VAL B C 1
ATOM 3718 O O . VAL B 1 219 ? -28.984 12.688 31.469 1 76.75 219 VAL B O 1
ATOM 3721 N N . HIS B 1 220 ? -27.672 11.938 29.766 1 72.81 220 HIS B N 1
ATOM 3722 C CA . HIS B 1 220 ? -28.625 12.375 28.75 1 72.81 220 HIS B CA 1
ATOM 3723 C C . HIS B 1 220 ? -29.344 11.195 28.109 1 72.81 220 HIS B C 1
ATOM 3725 O O . HIS B 1 220 ? -30.219 11.375 27.266 1 72.81 220 HIS B O 1
ATOM 3731 N N . GLY B 1 221 ? -28.922 10.07 28.359 1 66.75 221 GLY B N 1
ATOM 3732 C CA . GLY B 1 221 ? -29.469 8.906 27.672 1 66.75 221 GLY B CA 1
ATOM 3733 C C . GLY B 1 221 ? -30.875 8.555 28.141 1 66.75 221 GLY B C 1
ATOM 3734 O O . GLY B 1 221 ? -31.266 8.883 29.25 1 66.75 221 GLY B O 1
ATOM 3735 N N . SER B 1 222 ? -31.609 8.328 27.078 1 65.25 222 SER B N 1
ATOM 3736 C CA . SER B 1 222 ? -32.906 7.75 27.422 1 65.25 222 SER B CA 1
ATOM 3737 C C . SER B 1 222 ? -32.719 6.457 28.219 1 65.25 222 SER B C 1
ATOM 3739 O O . SER B 1 222 ? -31.641 5.887 28.266 1 65.25 222 SER B O 1
ATOM 3741 N N . ASP B 1 223 ? -33.688 6.113 29.031 1 61.78 223 ASP B N 1
ATOM 3742 C CA . ASP B 1 223 ? -33.656 4.859 29.781 1 61.78 223 ASP B CA 1
ATOM 3743 C C . ASP B 1 223 ? -33.219 3.697 28.891 1 61.78 223 ASP B C 1
ATOM 3745 O O . ASP B 1 223 ? -32.469 2.812 29.328 1 61.78 223 ASP B O 1
ATOM 3749 N N . ALA B 1 224 ? -33.531 3.752 27.672 1 54.5 224 ALA B N 1
ATOM 3750 C CA . ALA B 1 224 ? -33.219 2.697 26.719 1 54.5 224 ALA B CA 1
ATOM 3751 C C . ALA B 1 224 ? -31.734 2.727 26.344 1 54.5 224 ALA B C 1
ATOM 3753 O O . ALA B 1 224 ? -31.094 1.681 26.266 1 54.5 224 ALA B O 1
ATOM 3754 N N . ALA B 1 225 ? -31.25 3.799 26.141 1 62.41 225 ALA B N 1
ATOM 3755 C CA . ALA B 1 225 ? -29.844 3.953 25.781 1 62.41 225 ALA B CA 1
ATOM 3756 C C . ALA B 1 225 ? -28.938 3.562 26.938 1 62.41 225 ALA B C 1
ATOM 3758 O O . ALA B 1 225 ? -27.875 2.955 26.719 1 62.41 225 ALA B O 1
ATOM 3759 N N . LYS B 1 226 ? -29.422 3.818 28.109 1 62.47 226 LYS B N 1
ATOM 3760 C CA . LYS B 1 226 ? -28.703 3.414 29.312 1 62.47 226 LYS B CA 1
ATOM 3761 C C . LYS B 1 226 ? -28.641 1.895 29.422 1 62.47 226 LYS B C 1
ATOM 3763 O O . LYS B 1 226 ? -27.594 1.342 29.781 1 62.47 226 LYS B O 1
ATOM 3768 N N . GLN B 1 227 ? -29.688 1.391 28.984 1 57.12 227 GLN B N 1
ATOM 3769 C CA . GLN B 1 227 ? -29.75 -0.065 29.062 1 57.12 227 GLN B CA 1
ATOM 3770 C C . GLN B 1 227 ? -28.875 -0.701 27.984 1 57.12 227 GLN B C 1
ATOM 3772 O O . GLN B 1 227 ? -28.172 -1.687 28.25 1 57.12 227 GLN B O 1
ATOM 3777 N N . GLN B 1 228 ? -28.875 -0.143 26.875 1 59.38 228 GLN B N 1
ATOM 3778 C CA . GLN B 1 228 ? -28.062 -0.672 25.797 1 59.38 228 GLN B CA 1
ATOM 3779 C C . GLN B 1 228 ? -26.562 -0.539 26.094 1 59.38 228 GLN B C 1
ATOM 3781 O O . GLN B 1 228 ? -25.781 -1.438 25.781 1 59.38 228 GLN B O 1
ATOM 3786 N N . HIS B 1 229 ? -26.188 0.492 26.688 1 60.75 229 HIS B N 1
ATOM 3787 C CA . HIS B 1 229 ? -24.797 0.724 27.062 1 60.75 229 HIS B CA 1
ATOM 3788 C C . HIS B 1 229 ? -24.359 -0.253 28.156 1 60.75 229 HIS B C 1
ATOM 3790 O O . HIS B 1 229 ? -23.25 -0.782 28.094 1 60.75 229 HIS B O 1
ATOM 3796 N N . ILE B 1 230 ? -25.25 -0.417 29.062 1 59.84 230 ILE B N 1
ATOM 3797 C CA . ILE B 1 230 ? -24.969 -1.383 30.125 1 59.84 230 ILE B CA 1
ATOM 3798 C C . ILE B 1 230 ? -24.703 -2.756 29.516 1 59.84 230 ILE B C 1
ATOM 3800 O O . ILE B 1 230 ? -23.766 -3.451 29.906 1 59.84 230 ILE B O 1
ATOM 3804 N N . GLN B 1 231 ? -25.328 -2.992 28.516 1 55.75 231 GLN B N 1
ATOM 3805 C CA . GLN B 1 231 ? -25.156 -4.281 27.844 1 55.75 231 GLN B CA 1
ATOM 3806 C C . GLN B 1 231 ? -23.859 -4.316 27.047 1 55.75 231 GLN B C 1
ATOM 3808 O O . GLN B 1 231 ? -23.172 -5.34 27.016 1 55.75 231 GLN B O 1
ATOM 3813 N N . ALA B 1 232 ? -23.578 -3.254 26.469 1 57.44 232 ALA B N 1
ATOM 3814 C CA . ALA B 1 232 ? -22.359 -3.211 25.656 1 57.44 232 ALA B CA 1
ATOM 3815 C C . ALA B 1 232 ? -21.109 -3.285 26.516 1 57.44 232 ALA B C 1
ATOM 3817 O O . ALA B 1 232 ? -20.156 -3.979 26.188 1 57.44 232 ALA B O 1
ATOM 3818 N N . VAL B 1 233 ? -21.156 -2.629 27.641 1 58.97 233 VAL B N 1
ATOM 3819 C CA . VAL B 1 233 ? -20.047 -2.658 28.594 1 58.97 233 VAL B CA 1
ATOM 3820 C C . VAL B 1 233 ? -19.891 -4.07 29.156 1 58.97 233 VAL B C 1
ATOM 3822 O O . VAL B 1 233 ? -18.766 -4.551 29.328 1 58.97 233 VAL B O 1
ATOM 3825 N N . ALA B 1 234 ? -20.953 -4.641 29.5 1 55.06 234 ALA B N 1
ATOM 3826 C CA . ALA B 1 234 ? -20.938 -6.012 30 1 55.06 234 ALA B CA 1
ATOM 3827 C C . ALA B 1 234 ? -20.328 -6.969 28.984 1 55.06 234 ALA B C 1
ATOM 3829 O O . ALA B 1 234 ? -19.578 -7.883 29.359 1 55.06 234 ALA B O 1
ATOM 3830 N N . LYS B 1 235 ? -20.594 -6.723 27.844 1 50.06 235 LYS B N 1
ATOM 3831 C CA . LYS B 1 235 ? -20.062 -7.566 26.781 1 50.06 235 LYS B CA 1
ATOM 3832 C C . LYS B 1 235 ? -18.547 -7.375 26.641 1 50.06 235 LYS B C 1
ATOM 3834 O O . LYS B 1 235 ? -17.828 -8.32 26.297 1 50.06 235 LYS B O 1
ATOM 3839 N N . LEU B 1 236 ? -18.047 -6.191 26.797 1 54.84 236 LEU B N 1
ATOM 3840 C CA . LEU B 1 236 ? -16.625 -5.891 26.75 1 54.84 236 LEU B CA 1
ATOM 3841 C C . LEU B 1 236 ? -15.914 -6.387 28 1 54.84 236 LEU B C 1
ATOM 3843 O O . LEU B 1 236 ? -14.781 -6.867 27.922 1 54.84 236 LEU B O 1
ATOM 3847 N N . GLU B 1 237 ? -16.438 -6.203 29.141 1 51.16 237 GLU B N 1
ATOM 3848 C CA . GLU B 1 237 ? -15.891 -6.719 30.391 1 51.16 237 GLU B CA 1
ATOM 3849 C C . GLU B 1 237 ? -16 -8.242 30.453 1 51.16 237 GLU B C 1
ATOM 3851 O O . GLU B 1 237 ? -15.211 -8.898 31.141 1 51.16 237 GLU B O 1
ATOM 3856 N N . GLY B 1 238 ? -16.969 -8.82 29.844 1 48.19 238 GLY B N 1
ATOM 3857 C CA . GLY B 1 238 ? -17.078 -10.273 29.844 1 48.19 238 GLY B CA 1
ATOM 3858 C C . GLY B 1 238 ? -16.141 -10.945 28.859 1 48.19 238 GLY B C 1
ATOM 3859 O O . GLY B 1 238 ? -16.156 -12.172 28.719 1 48.19 238 GLY B O 1
ATOM 3860 N N . ARG B 1 239 ? -15.688 -10.227 27.906 1 39.25 239 ARG B N 1
ATOM 3861 C CA . ARG B 1 239 ? -14.625 -10.875 27.141 1 39.25 239 ARG B CA 1
ATOM 3862 C C . ARG B 1 239 ? -13.258 -10.594 27.75 1 39.25 239 ARG B C 1
ATOM 3864 O O . ARG B 1 239 ? -13.039 -9.523 28.328 1 39.25 239 ARG B O 1
#

Organism: Salmonella typhi (NCBI:txid90370)

pLDDT: mean 80.04, std 15.26, range [26.77, 96.75]

Solvent-accessible surface area (backbone atoms only — not comparable to full-atom values): 26516 Å² total; per-residue (Å²): 130,81,76,73,71,71,67,80,67,52,79,84,68,57,45,65,40,38,40,65,55,49,16,65,66,71,68,47,58,50,71,58,44,54,51,50,50,52,51,49,52,49,56,56,48,58,50,33,70,74,65,55,77,77,67,65,62,78,64,54,61,42,84,47,72,44,70,47,100,86,67,46,80,37,83,38,41,39,23,32,40,70,51,35,44,39,54,51,37,50,74,26,70,65,39,35,47,51,48,52,52,50,46,52,51,45,51,51,49,43,51,49,53,52,50,51,52,50,50,52,52,37,52,47,17,54,72,72,25,35,45,59,60,58,54,20,61,74,68,74,43,62,47,68,65,44,49,55,50,38,50,69,65,49,66,58,33,39,65,41,85,88,77,60,46,73,41,61,31,80,92,50,40,84,26,44,38,74,55,47,81,86,40,88,79,43,42,92,91,49,83,41,53,16,29,17,38,63,21,46,57,56,52,63,30,68,71,46,42,48,53,55,49,47,55,42,27,72,74,69,36,51,75,63,51,39,51,53,47,55,49,51,50,49,53,57,69,70,94,131,81,76,74,72,72,67,78,66,51,80,85,68,56,45,63,40,38,40,64,55,49,15,64,66,71,69,46,59,50,69,57,44,54,52,50,50,54,52,49,52,50,57,55,48,57,51,33,69,75,66,54,75,78,67,66,61,79,63,54,61,42,83,47,71,44,68,46,99,87,67,45,82,38,84,38,40,39,22,32,39,68,51,34,43,40,54,50,38,50,73,27,68,64,38,35,48,50,47,51,53,49,46,51,51,45,52,50,49,43,51,49,54,51,50,50,54,51,49,52,52,36,51,48,17,54,72,69,26,35,44,60,59,57,54,20,60,74,68,73,43,62,47,68,65,43,48,54,49,38,50,69,65,49,66,58,32,38,65,40,84,86,78,60,45,74,41,60,30,79,92,51,40,85,27,43,39,73,55,46,82,87,38,90,82,43,42,91,91,50,83,40,52,17,28,19,38,63,21,46,56,56,52,63,31,68,70,46,41,48,52,53,49,48,54,41,27,73,74,70,35,52,76,63,51,39,50,51,48,53,48,50,49,49,54,57,70,70,96